Protein AF-0000000080789824 (afdb_homodimer)

InterPro domains:
  IPR004666 Ribosomal bS6 modification enzyme RimK/Lysine biosynthesis enzyme LysX [TIGR00768] (18-294)
  IPR011761 ATP-grasp fold [PS50975] (116-296)
  IPR013651 ATP-grasp fold, RimK-type [PF08443] (109-295)
  IPR013815 ATP-grasp fold, subdomain 1 [G3DSA:3.30.1490.20] (127-190)

pLDDT: mean 95.59, std 8.36, range [24.88, 98.88]

Foldseek 3Di:
DCPVPPQAEEEEEAQDPDQDPLNVLLQVLCVVVVHHYHYAHLLQWQWDQDPVAIWIDGPRHTDDHLEYEYAYNPDDDDPVSVVRSLVSQVSCVVVNRHYFPRSQLQVQQQQLVSLVVLCVVLVQFAFDKDKALALVVQLVVLVVLQKKWKAARGDDQCPRIDIDRHSVVSSVSQVVCNVVPGIIIITRDFPFPQWKKKWKDAALDTPFMWIQGHPPDPDRGVSVPTAIAGDDDDPVVSVSVSSSCVSSVGRIWIWIWTQHPVRDIHTNHIGSNDDCPNVCVHPVDSCSNVNSVSSVVVSVD/DPPVPPQAEEEEEAQDPDQDPLNVLLQVLCVVVVHHYHYAHLLQWQWDQDPVGIWIDGPRHTDDHLEYEYAYNPDDDDPVSVVRSLVSQVSCVVVNRHYFPRSQLQVQQQQLVSLVVLCVVLVQFAFDKDKALALVVQLVVLVVLQKKKKAARGDDQCPRIDIDRHSVVSSVSQVVCNVVPGIIIITRDFPFPQWKKKWKDAALDTPFMWIQGHPPDPDRGVSVPTAIAGDDDDPVRSVSVSSSCVSSVGRIWIWIWTQHPVRDIHTSHIGSNDDCPNVCVHPVDSCSNVNSVSSVVVSVD

Organism: Sulfurisphaera tokodaii (strain DSM 16993 / JCM 10545 / NBRC 100140 / 7) (NCBI:txid273063)

Solvent-accessible surface area (backbone atoms only — not comparable to full-atom values): 31436 Å² total; per-residue (Å²): 131,82,76,76,77,73,81,45,34,35,33,44,31,32,43,50,93,66,80,46,70,70,56,47,46,36,42,49,39,33,41,73,72,71,31,44,57,42,82,38,42,50,69,50,46,27,43,32,43,44,92,89,42,80,47,36,30,45,86,87,33,80,58,83,63,44,27,31,40,53,58,40,84,47,89,69,85,28,51,57,36,46,46,50,51,48,43,35,46,46,49,41,44,74,72,65,26,41,53,37,38,36,58,68,32,39,54,38,32,50,30,50,62,50,35,48,51,41,30,47,76,64,70,42,54,51,62,38,32,36,48,38,70,46,39,66,58,48,22,53,45,26,64,71,57,42,37,27,34,37,34,59,50,62,76,62,74,69,58,75,55,45,79,45,55,49,35,69,59,40,25,52,51,34,44,57,44,41,74,73,50,31,48,44,26,40,28,42,56,68,65,42,65,57,41,35,35,43,37,35,34,47,63,96,39,76,77,46,34,28,35,20,35,16,91,87,42,95,61,30,44,56,85,69,70,23,47,57,40,72,39,84,73,51,70,68,56,49,51,52,52,52,50,49,35,56,54,49,57,39,43,37,34,30,37,36,32,35,41,34,80,87,65,49,68,28,48,78,47,53,32,50,56,56,82,53,65,62,54,24,72,48,64,72,53,64,62,40,53,56,50,47,53,50,49,52,53,58,60,73,103,130,83,75,76,77,75,79,46,34,35,31,44,31,33,42,49,93,66,80,45,71,71,57,48,46,36,41,50,40,34,41,73,73,70,30,46,56,41,84,37,42,52,68,50,46,26,41,32,43,44,93,89,42,78,45,37,31,46,84,89,33,78,60,83,63,45,29,31,38,53,57,40,85,48,90,70,86,28,49,55,35,45,48,50,50,48,42,34,46,46,49,42,44,74,72,64,25,41,52,38,36,35,58,67,29,39,54,39,33,52,31,49,61,50,36,49,51,42,28,46,77,63,69,40,54,51,61,38,30,36,49,37,70,45,38,65,58,48,23,52,44,26,65,71,57,43,36,27,35,37,34,58,50,62,76,61,75,70,57,74,55,45,78,45,53,49,34,68,59,38,25,52,53,35,44,59,44,41,73,73,50,32,49,44,27,40,29,44,56,67,66,42,64,58,40,33,33,41,36,35,34,45,64,95,40,76,76,46,32,29,35,19,36,17,90,88,41,93,64,31,40,56,86,69,69,24,46,58,40,70,37,84,73,52,69,66,56,49,52,50,51,54,50,48,35,57,56,50,57,38,43,37,34,30,36,34,33,35,41,35,80,87,65,48,69,29,47,79,46,53,33,50,54,58,83,52,66,63,55,24,72,48,64,73,52,64,64,40,53,57,49,47,53,50,50,52,55,60,61,72,102

Nearest PDB structures (foldseek):
  3vpc-assembly1_D  TM=8.810E-01  e=3.739E-25  Sulfurisphaera tokodaii
  7qys-assembly1_D  TM=8.911E-01  e=3.615E-24  Pseudomonas syringae pv. tomato str. DC3000
  5i47-assembly1_A  TM=8.220E-01  e=7.680E-17  Sphaerobacter thermophilus DSM 20745
  5ig9-assembly2_C  TM=7.308E-01  e=3.517E-18  Microcystis aeruginosa MRC
  5ig9-assembly3_E  TM=7.189E-01  e=1.470E-18  Microcystis aeruginosa MRC

Secondary structure (DSSP, 8-state):
--------EEEEEE--SSPPHHHHHHHHHHHHTT-EEEEE-GGGEEEEEETTEEEEEETTEE---SEEEEEE-----SHHHHHHHHHHHHHHHHTT-EEES-HHHHHHHHSHHHHHHHHHHTT-----EEEES-HHHHHHHHHHHSSEEEE-SS--TTTT-EEE--HHHHHHHHHHHHTTT--EEEEEPP---SEEEEEEEETTEEEEEEEEE-SS-S---GGGT-EEEE----HHHHHHHHHHHHHHT-SEEEEEEEE-TTS-EEEEEEESS---HHHHHHH---HHHHHHHHHHHHHH-/--------EEEEEE--SSPPHHHHHHHHHHHHTT-EEEEE-GGGEEEEEETTEEEEEETTEE---SEEEEEE-----SHHHHHHHHHHHHHHHHTT-EEES-HHHHHHHHSHHHHHHHHHHTT-----EEEES-HHHHHHHHHHHSSEEEE-SS--TTTT-EEE--HHHHHHHHHHHHTTT--EEEEEPP---SEEEEEEEETTEEEEEEEEE-SS-S---GGGT-EEEE----HHHHHHHHHHHHHHT-SEEEEEEEE-TTS-EEEEEEESS---HHHHHHH---HHHHHHHHHHHHHH-

Radius of gyration: 25.41 Å; Cα contacts (8 Å, |Δi|>4): 1273; chains: 2; bounding box: 74×72×56 Å

Structure (mmCIF, N/CA/C/O backbone):
data_AF-0000000080789824-model_v1
#
loop_
_entity.id
_entity.type
_entity.pdbx_description
1 polymer 'Alpha-L-glutamate ligase'
#
loop_
_atom_site.group_PDB
_atom_site.id
_atom_site.type_symbol
_atom_site.label_atom_id
_atom_site.label_alt_id
_atom_site.label_comp_id
_atom_site.label_asym_id
_atom_site.label_entity_id
_atom_site.label_seq_id
_atom_site.pdbx_PDB_ins_code
_atom_site.Cartn_x
_atom_site.Cartn_y
_atom_site.Cartn_z
_atom_site.occupancy
_atom_site.B_iso_or_equiv
_atom_site.auth_seq_id
_atom_site.auth_comp_id
_atom_site.auth_asym_id
_atom_site.auth_atom_id
_atom_site.pdbx_PDB_model_num
ATOM 1 N N . MET A 1 1 ? 42.312 1.819 23.547 1 24.88 1 MET A N 1
ATOM 2 C CA . MET A 1 1 ? 41 1.271 23.219 1 24.88 1 MET A CA 1
ATOM 3 C C . MET A 1 1 ? 40.469 1.9 21.938 1 24.88 1 MET A C 1
ATOM 5 O O . MET A 1 1 ? 40.125 3.088 21.922 1 24.88 1 MET A O 1
ATOM 9 N N . PHE A 1 2 ? 40.969 1.658 20.781 1 30.97 2 PHE A N 1
ATOM 10 C CA . PHE A 1 2 ? 40.656 2.188 19.453 1 30.97 2 PHE A CA 1
ATOM 11 C C . PHE A 1 2 ? 39.156 2.08 19.188 1 30.97 2 PHE A C 1
ATOM 13 O O . PHE A 1 2 ? 38.594 0.978 19.078 1 30.97 2 PHE A O 1
ATOM 20 N N . THR A 1 3 ? 38.281 2.783 19.844 1 39.06 3 THR A N 1
ATOM 21 C CA . THR A 1 3 ? 36.875 2.779 19.453 1 39.06 3 THR A CA 1
ATOM 22 C C . THR A 1 3 ? 36.719 2.855 17.938 1 39.06 3 THR A C 1
ATOM 24 O O . THR A 1 3 ? 37.156 3.832 17.312 1 39.06 3 THR A O 1
ATOM 27 N N . TRP A 1 4 ? 37.031 2.006 17.094 1 41.81 4 TRP A N 1
ATOM 28 C CA . TRP A 1 4 ? 36.906 1.894 15.648 1 41.81 4 TRP A CA 1
ATOM 29 C C . TRP A 1 4 ? 35.594 2.564 15.172 1 41.81 4 TRP A C 1
ATOM 31 O O . TRP A 1 4 ? 34.5 2.135 15.523 1 41.81 4 TRP A O 1
ATOM 41 N N . TRP A 1 5 ? 35.438 3.865 15.156 1 49.56 5 TRP A N 1
ATOM 42 C CA . TRP A 1 5 ? 34.344 4.707 14.68 1 49.56 5 TRP A CA 1
ATOM 43 C C . TRP A 1 5 ? 33.781 4.168 13.375 1 49.56 5 TRP A C 1
ATOM 45 O O . TRP A 1 5 ? 34.469 4.082 12.367 1 49.56 5 TRP A O 1
ATOM 55 N N . ILE A 1 6 ? 32.969 3.184 13.266 1 63.28 6 ILE A N 1
ATOM 56 C CA . ILE A 1 6 ? 32.312 2.596 12.102 1 63.28 6 ILE A CA 1
ATOM 57 C C . ILE A 1 6 ? 31.641 3.689 11.289 1 63.28 6 ILE A C 1
ATOM 59 O O . ILE A 1 6 ? 30.875 4.496 11.828 1 63.28 6 ILE A O 1
ATOM 63 N N . ASP A 1 7 ? 32.156 4.082 10.164 1 81.75 7 ASP A N 1
ATOM 64 C CA . ASP A 1 7 ? 31.609 5.004 9.172 1 81.75 7 ASP A CA 1
ATOM 65 C C . ASP A 1 7 ? 30.188 4.609 8.789 1 81.75 7 ASP A C 1
ATOM 67 O O . ASP A 1 7 ? 29.984 3.617 8.086 1 81.75 7 ASP A O 1
ATOM 71 N N . ILE A 1 8 ? 29.234 5.297 9.492 1 93.75 8 ILE A N 1
ATOM 72 C CA . ILE A 1 8 ? 27.828 5.035 9.211 1 93.75 8 ILE A CA 1
ATOM 73 C C . ILE A 1 8 ? 27.406 5.785 7.953 1 93.75 8 ILE A C 1
ATOM 75 O O . ILE A 1 8 ? 27.609 6.996 7.844 1 93.75 8 ILE A O 1
ATOM 79 N N . ARG A 1 9 ? 27.031 5.082 6.949 1 98 9 ARG A N 1
ATOM 80 C CA . ARG A 1 9 ? 26.516 5.66 5.715 1 98 9 ARG A CA 1
ATOM 81 C C . ARG A 1 9 ? 25.016 5.93 5.816 1 98 9 ARG A C 1
ATOM 83 O O . ARG A 1 9 ? 24.219 4.996 5.918 1 98 9 ARG A O 1
ATOM 90 N N . ILE A 1 10 ? 24.625 7.195 5.801 1 98.81 10 ILE A N 1
ATOM 91 C CA . ILE A 1 10 ? 23.234 7.602 5.996 1 98.81 10 ILE A CA 1
ATOM 92 C C . ILE A 1 10 ? 22.734 8.336 4.754 1 98.81 10 ILE A C 1
ATOM 94 O O . ILE A 1 10 ? 23.344 9.312 4.312 1 98.81 10 ILE A O 1
ATOM 98 N N . ALA A 1 11 ? 21.609 7.859 4.254 1 98.88 11 ALA A N 1
ATOM 99 C CA . ALA A 1 11 ? 21.078 8.461 3.031 1 98.88 11 ALA A CA 1
ATOM 100 C C . ALA A 1 11 ? 19.922 9.398 3.342 1 98.88 11 ALA A C 1
ATOM 102 O O . ALA A 1 11 ? 19.203 9.203 4.328 1 98.88 11 ALA A O 1
ATOM 103 N N . VAL A 1 12 ? 19.812 10.414 2.59 1 98.88 12 VAL A N 1
ATOM 104 C CA . VAL A 1 12 ? 18.562 11.156 2.406 1 98.88 12 VAL A CA 1
ATOM 105 C C . VAL A 1 12 ? 17.906 10.758 1.086 1 98.88 12 VAL A C 1
ATOM 107 O O . VAL A 1 12 ? 18.438 11.062 0.011 1 98.88 12 VAL A O 1
ATOM 110 N N . ILE A 1 13 ? 16.812 10.047 1.152 1 98.81 13 ILE A N 1
ATOM 111 C CA . ILE A 1 13 ? 16.125 9.57 -0.039 1 98.81 13 ILE A CA 1
ATOM 112 C C . ILE A 1 13 ? 15.086 10.609 -0.472 1 98.81 13 ILE A C 1
ATOM 114 O O . ILE A 1 13 ? 14.117 10.867 0.245 1 98.81 13 ILE A O 1
ATOM 118 N N . HIS A 1 14 ? 15.25 11.195 -1.567 1 98.31 14 HIS A N 1
ATOM 119 C CA . HIS A 1 14 ? 14.445 12.297 -2.084 1 98.31 14 HIS A CA 1
ATOM 120 C C . HIS A 1 14 ? 14.469 12.328 -3.609 1 98.31 14 HIS A C 1
ATOM 122 O O . HIS A 1 14 ? 15.508 12.609 -4.211 1 98.31 14 HIS A O 1
ATOM 128 N N . GLU A 1 15 ? 13.211 12.094 -4.141 1 97.5 15 GLU A N 1
ATOM 129 C CA . GLU A 1 15 ? 13.141 12.07 -5.602 1 97.5 15 GLU A CA 1
ATOM 130 C C . GLU A 1 15 ? 13.195 13.484 -6.176 1 97.5 15 GLU A C 1
ATOM 132 O O . GLU A 1 15 ? 12.148 14.094 -6.43 1 97.5 15 GLU A O 1
ATOM 137 N N . SER A 1 16 ? 14.227 14.172 -6.211 1 96.75 16 SER A N 1
ATOM 138 C CA . SER A 1 16 ? 14.484 15.477 -6.816 1 96.75 16 SER A CA 1
ATOM 139 C C . SER A 1 16 ? 15.906 15.562 -7.359 1 96.75 16 SER A C 1
ATOM 141 O O . SER A 1 16 ? 16.859 15.164 -6.688 1 96.75 16 SER A O 1
ATOM 143 N N . GLN A 1 17 ? 15.93 16.016 -8.57 1 95.44 17 GLN A N 1
ATOM 144 C CA . GLN A 1 17 ? 17.266 16.188 -9.133 1 95.44 17 GLN A CA 1
ATOM 145 C C . GLN A 1 17 ? 18.047 17.281 -8.398 1 95.44 17 GLN A C 1
ATOM 147 O O . GLN A 1 17 ? 19.234 17.125 -8.133 1 95.44 17 GLN A O 1
ATOM 152 N N . LYS A 1 18 ? 17.312 18.328 -8.156 1 96.56 18 LYS A N 1
ATOM 153 C CA . LYS A 1 18 ? 17.891 19.391 -7.348 1 96.56 18 LYS A CA 1
ATOM 154 C C . LYS A 1 18 ? 17.641 19.156 -5.863 1 96.56 18 LYS A C 1
ATOM 156 O O . LYS A 1 18 ? 16.5 18.984 -5.441 1 96.56 18 LYS A O 1
ATOM 161 N N . ILE A 1 19 ? 18.688 19.172 -5.113 1 97.25 19 ILE A N 1
ATOM 162 C CA . ILE A 1 19 ? 18.562 18.953 -3.678 1 97.25 19 ILE A CA 1
ATOM 163 C C . ILE A 1 19 ? 17.797 20.109 -3.039 1 97.25 19 ILE A C 1
ATOM 165 O O . ILE A 1 19 ? 18.188 21.266 -3.18 1 97.25 19 ILE A O 1
ATOM 169 N N . THR A 1 20 ? 16.75 19.844 -2.373 1 95.75 20 THR A N 1
ATOM 170 C CA . THR A 1 20 ? 15.922 20.859 -1.733 1 95.75 20 THR A CA 1
ATOM 171 C C . THR A 1 20 ? 16.594 21.391 -0.466 1 95.75 20 THR A C 1
ATOM 173 O O . THR A 1 20 ? 17.562 20.797 0.027 1 95.75 20 THR A O 1
ATOM 176 N N . GLU A 1 21 ? 16.094 22.438 0.046 1 95.62 21 GLU A N 1
ATOM 177 C CA . GLU A 1 21 ? 16.656 23.062 1.24 1 95.62 21 GLU A CA 1
ATOM 178 C C . GLU A 1 21 ? 16.578 22.125 2.441 1 95.62 21 GLU A C 1
ATOM 180 O O . GLU A 1 21 ? 17.547 21.969 3.186 1 95.62 21 GLU A O 1
ATOM 185 N N . SER A 1 22 ? 15.445 21.5 2.686 1 96.06 22 SER A N 1
ATOM 186 C CA . SER A 1 22 ? 15.297 20.578 3.807 1 96.06 22 SER A CA 1
ATOM 187 C C . SER A 1 22 ? 16.25 19.391 3.682 1 96.06 22 SER A C 1
ATOM 189 O O . SER A 1 22 ? 16.844 18.953 4.672 1 96.06 22 SER A O 1
ATOM 191 N N . ALA A 1 23 ? 16.406 18.859 2.492 1 98.06 23 ALA A N 1
ATOM 192 C CA . ALA A 1 23 ? 17.328 17.766 2.264 1 98.06 23 ALA A CA 1
ATOM 193 C C . ALA A 1 23 ? 18.766 18.188 2.518 1 98.06 23 ALA A C 1
ATOM 195 O O . ALA A 1 23 ? 19.562 17.422 3.074 1 98.06 23 ALA A O 1
ATOM 196 N N . LYS A 1 24 ? 19.062 19.391 2.059 1 98.31 24 LYS A N 1
ATOM 197 C CA . LYS A 1 24 ? 20.406 19.938 2.305 1 98.31 24 LYS A CA 1
ATOM 198 C C . LYS A 1 24 ? 20.703 20 3.799 1 98.31 24 LYS A C 1
ATOM 200 O O . LYS A 1 24 ? 21.797 19.672 4.238 1 98.31 24 LYS A O 1
ATOM 205 N N . GLN A 1 25 ? 19.75 20.484 4.531 1 98.56 25 GLN A N 1
ATOM 206 C CA . GLN A 1 25 ? 19.922 20.578 5.977 1 98.56 25 GLN A CA 1
ATOM 207 C C . GLN A 1 25 ? 20.141 19.203 6.605 1 98.56 25 GLN A C 1
ATOM 209 O O . GLN A 1 25 ? 20.984 19.062 7.492 1 98.56 25 GLN A O 1
ATOM 214 N N . LEU A 1 26 ? 19.406 18.203 6.18 1 98.88 26 LEU A N 1
ATOM 215 C CA . LEU A 1 26 ? 19.578 16.859 6.688 1 98.88 26 LEU A CA 1
ATOM 216 C C . LEU A 1 26 ? 20.969 16.328 6.367 1 98.88 26 LEU A C 1
ATOM 218 O O . LEU A 1 26 ? 21.641 15.758 7.234 1 98.88 26 LEU A O 1
ATOM 222 N N . LEU A 1 27 ? 21.359 16.516 5.105 1 98.88 27 LEU A N 1
ATOM 223 C CA . LEU A 1 27 ? 22.688 16.062 4.688 1 98.88 27 LEU A CA 1
ATOM 224 C C . LEU A 1 27 ? 23.781 16.734 5.512 1 98.88 27 LEU A C 1
ATOM 226 O O . LEU A 1 27 ? 24.75 16.094 5.922 1 98.88 27 LEU A O 1
ATOM 230 N N . LEU A 1 28 ? 23.609 18.047 5.727 1 98.69 28 LEU A N 1
ATOM 231 C CA . LEU A 1 28 ? 24.578 18.797 6.516 1 98.69 28 LEU A CA 1
ATOM 232 C C . LEU A 1 28 ? 24.656 18.25 7.945 1 98.69 28 LEU A C 1
ATOM 234 O O . LEU A 1 28 ? 25.734 18.125 8.508 1 98.69 28 LEU A O 1
ATOM 238 N N . GLU A 1 29 ? 23.484 17.984 8.547 1 98.62 29 GLU A N 1
ATOM 239 C CA . GLU A 1 29 ? 23.469 17.469 9.914 1 98.62 29 GLU A CA 1
ATOM 240 C C . GLU A 1 29 ? 24.109 16.094 10 1 98.62 29 GLU A C 1
ATOM 242 O O . GLU A 1 29 ? 24.75 15.766 10.992 1 98.62 29 GLU A O 1
ATOM 247 N N . ILE A 1 30 ? 23.906 15.219 8.984 1 98.62 30 ILE A N 1
ATOM 248 C CA . ILE A 1 30 ? 24.594 13.938 8.945 1 98.62 30 ILE A CA 1
ATOM 249 C C . ILE A 1 30 ? 26.094 14.148 8.969 1 98.62 30 ILE A C 1
ATOM 251 O O . ILE A 1 30 ? 26.812 13.531 9.766 1 98.62 30 ILE A O 1
ATOM 255 N N . LYS A 1 31 ? 26.547 15.047 8.109 1 98.19 31 LYS A N 1
ATOM 256 C CA . LYS A 1 31 ? 27.969 15.367 8.031 1 98.19 31 LYS A CA 1
ATOM 257 C C . LYS A 1 31 ? 28.484 15.875 9.367 1 98.19 31 LYS A C 1
ATOM 259 O O . LYS A 1 31 ? 29.562 15.484 9.812 1 98.19 31 LYS A O 1
ATOM 264 N N . ASN A 1 32 ? 27.75 16.703 10 1 97.69 32 ASN A N 1
ATOM 265 C CA . ASN A 1 32 ? 28.141 17.328 11.266 1 97.69 32 ASN A CA 1
ATOM 266 C C . ASN A 1 32 ? 28.328 16.281 12.367 1 97.69 32 ASN A C 1
ATOM 268 O O . ASN A 1 32 ? 29.016 16.531 13.352 1 97.69 32 ASN A O 1
ATOM 272 N N . THR A 1 33 ? 27.703 15.172 12.297 1 96.5 33 THR A N 1
ATOM 273 C CA . THR A 1 33 ? 27.828 14.117 13.297 1 96.5 33 THR A CA 1
ATOM 274 C C . THR A 1 33 ? 29.047 13.25 13.016 1 96.5 33 THR A C 1
ATOM 276 O O . THR A 1 33 ? 29.359 12.336 13.789 1 96.5 33 THR A O 1
ATOM 279 N N . GLY A 1 34 ? 29.688 13.43 11.906 1 96.19 34 GLY A N 1
ATOM 280 C CA . GLY A 1 34 ? 30.859 12.648 11.531 1 96.19 34 GLY A CA 1
ATOM 281 C C . GLY A 1 34 ? 30.531 11.453 10.664 1 96.19 34 GLY A C 1
ATOM 282 O O . GLY A 1 34 ? 31.406 10.633 10.375 1 96.19 34 GLY A O 1
ATOM 283 N N . ASN A 1 35 ? 29.297 11.367 10.273 1 97.44 35 ASN A N 1
ATOM 284 C CA . ASN A 1 35 ? 28.875 10.25 9.43 1 97.44 35 ASN A CA 1
ATOM 285 C C . ASN A 1 35 ? 28.859 10.641 7.953 1 97.44 35 ASN A C 1
ATOM 287 O O . ASN A 1 35 ? 29.031 11.812 7.613 1 97.44 35 ASN A O 1
ATOM 291 N N . THR A 1 36 ? 28.75 9.688 7.062 1 98.06 36 THR A N 1
ATOM 292 C CA . THR A 1 36 ? 28.812 9.906 5.621 1 98.06 36 THR A CA 1
ATOM 293 C C . THR A 1 36 ? 27.422 10.148 5.043 1 98.06 36 THR A C 1
ATOM 295 O O . THR A 1 36 ? 26.578 9.242 5.031 1 98.06 36 THR A O 1
ATOM 298 N N . PRO A 1 37 ? 27.188 11.367 4.57 1 98.56 37 PRO A N 1
ATOM 299 C CA . PRO A 1 37 ? 25.891 11.648 3.936 1 98.56 37 PRO A CA 1
ATOM 300 C C . PRO A 1 37 ? 25.844 11.188 2.482 1 98.56 37 PRO A C 1
ATOM 302 O O . PRO A 1 37 ? 26.812 11.32 1.748 1 98.56 37 PRO A O 1
ATOM 305 N N . ILE A 1 38 ? 24.719 10.609 2.094 1 98.31 38 ILE A N 1
ATOM 306 C CA . ILE A 1 38 ? 24.484 10.195 0.714 1 98.31 38 ILE A CA 1
ATOM 307 C C . ILE A 1 38 ? 23.125 10.695 0.25 1 98.31 38 ILE A C 1
ATOM 309 O O . ILE A 1 38 ? 22.125 10.523 0.95 1 98.31 38 ILE A O 1
ATOM 313 N N . TYR A 1 39 ? 23 11.398 -0.864 1 98.56 39 TYR A N 1
ATOM 314 C CA . TYR A 1 39 ? 21.734 11.781 -1.487 1 98.56 39 TYR A CA 1
ATOM 315 C C . TYR A 1 39 ? 21.297 10.742 -2.506 1 98.56 39 TYR A C 1
ATOM 317 O O . TYR A 1 39 ? 22.031 10.43 -3.449 1 98.56 39 TYR A O 1
ATOM 325 N N . ILE A 1 40 ? 20.125 10.18 -2.348 1 98.38 40 ILE A N 1
ATOM 326 C CA . ILE A 1 40 ? 19.688 9.086 -3.203 1 98.38 40 ILE A CA 1
ATOM 327 C C . ILE A 1 40 ? 18.328 9.445 -3.82 1 98.38 40 ILE A C 1
ATOM 329 O O . ILE A 1 40 ? 17.391 9.797 -3.109 1 98.38 40 ILE A O 1
ATOM 333 N N . ARG A 1 41 ? 18.25 9.406 -5.082 1 98.12 41 ARG A N 1
ATOM 334 C CA . ARG A 1 41 ? 16.969 9.438 -5.781 1 98.12 41 ARG A CA 1
ATOM 335 C C . ARG A 1 41 ? 16.359 8.047 -5.875 1 98.12 41 ARG A C 1
ATOM 337 O O . ARG A 1 41 ? 16.984 7.125 -6.422 1 98.12 41 ARG A O 1
ATOM 344 N N . ILE A 1 42 ? 15.219 7.922 -5.398 1 98 42 ILE A N 1
ATOM 345 C CA . ILE A 1 42 ? 14.602 6.609 -5.219 1 98 42 ILE A CA 1
ATOM 346 C C . ILE A 1 42 ? 14.398 5.945 -6.578 1 98 42 ILE A C 1
ATOM 348 O O . ILE A 1 42 ? 14.484 4.719 -6.695 1 98 42 ILE A O 1
ATOM 352 N N . SER A 1 43 ? 14.188 6.688 -7.672 1 96.75 43 SER A N 1
ATOM 353 C CA . SER A 1 43 ? 13.969 6.141 -9.008 1 96.75 43 SER A CA 1
ATOM 354 C C . SER A 1 43 ? 15.203 5.398 -9.508 1 96.75 43 SER A C 1
ATOM 356 O O . SER A 1 43 ? 15.102 4.52 -10.359 1 96.75 43 SER A O 1
ATOM 358 N N . LYS A 1 44 ? 16.359 5.703 -8.922 1 97 44 LYS A N 1
ATOM 359 C CA . LYS A 1 44 ? 17.609 5.137 -9.406 1 97 44 LYS A CA 1
ATOM 360 C C . LYS A 1 44 ? 18.109 4.023 -8.484 1 97 44 LYS A C 1
ATOM 362 O O . LYS A 1 44 ? 19.109 3.375 -8.773 1 97 44 LYS A O 1
ATOM 367 N N . LEU A 1 45 ? 17.5 3.854 -7.402 1 98.12 45 LEU A N 1
ATOM 368 C CA . LEU A 1 45 ? 17.828 2.777 -6.477 1 98.12 45 LEU A CA 1
ATOM 369 C C . LEU A 1 45 ? 17.062 1.504 -6.828 1 98.12 45 LEU A C 1
ATOM 371 O O . LEU A 1 45 ? 15.836 1.529 -6.977 1 98.12 45 LEU A O 1
ATOM 375 N N . ASN A 1 46 ? 17.766 0.423 -6.965 1 97.94 46 ASN A N 1
ATOM 376 C CA . ASN A 1 46 ? 17.141 -0.814 -7.434 1 97.94 46 ASN A CA 1
ATOM 377 C C . ASN A 1 46 ? 17.438 -1.977 -6.484 1 97.94 46 ASN A C 1
ATOM 379 O O . ASN A 1 46 ? 18.594 -2.246 -6.164 1 97.94 46 ASN A O 1
ATOM 383 N N . PRO A 1 47 ? 16.422 -2.609 -6.016 1 98.38 47 PRO A N 1
ATOM 384 C CA . PRO A 1 47 ? 16.609 -3.838 -5.242 1 98.38 47 PRO A CA 1
ATOM 385 C C . PRO A 1 47 ? 16.75 -5.074 -6.125 1 98.38 47 PRO A C 1
ATOM 387 O O . PRO A 1 47 ? 16.094 -5.18 -7.16 1 98.38 47 PRO A O 1
ATOM 390 N N . ILE A 1 48 ? 17.578 -5.957 -5.781 1 98.06 48 ILE A N 1
ATOM 391 C CA . ILE A 1 48 ? 17.766 -7.203 -6.516 1 98.06 48 ILE A CA 1
ATOM 392 C C . ILE A 1 48 ? 17.672 -8.383 -5.555 1 98.06 48 ILE A C 1
ATOM 394 O O . ILE A 1 48 ? 18.438 -8.484 -4.594 1 98.06 48 ILE A O 1
ATOM 398 N N . ILE A 1 49 ? 16.672 -9.195 -5.773 1 98.31 49 ILE A N 1
ATOM 399 C CA . ILE A 1 49 ? 16.578 -10.469 -5.07 1 98.31 49 ILE A CA 1
ATOM 400 C C . ILE A 1 49 ? 17.516 -11.492 -5.715 1 98.31 49 ILE A C 1
ATOM 402 O O . ILE A 1 49 ? 17.422 -11.758 -6.918 1 98.31 49 ILE A O 1
ATOM 406 N N . THR A 1 50 ? 18.406 -12 -4.973 1 96.69 50 THR A N 1
ATOM 407 C CA . THR A 1 50 ? 19.359 -13 -5.469 1 96.69 50 THR A CA 1
ATOM 408 C C . THR A 1 50 ? 19.297 -14.266 -4.621 1 96.69 50 THR A C 1
ATOM 410 O O . THR A 1 50 ? 18.625 -14.289 -3.58 1 96.69 50 THR A O 1
ATOM 413 N N . LYS A 1 51 ? 19.938 -15.32 -5.094 1 92.06 51 LYS A N 1
ATOM 414 C CA . LYS A 1 51 ? 20.016 -16.562 -4.34 1 92.06 51 LYS A CA 1
ATOM 415 C C . LYS A 1 51 ? 20.625 -16.344 -2.959 1 92.06 51 LYS A C 1
ATOM 417 O O . LYS A 1 51 ? 20.266 -17.016 -1.997 1 92.06 51 LYS A O 1
ATOM 422 N N . ASP A 1 52 ? 21.453 -15.383 -2.816 1 92.12 52 ASP A N 1
ATOM 423 C CA . ASP A 1 52 ? 22.203 -15.156 -1.588 1 92.12 52 ASP A CA 1
ATOM 424 C C . ASP A 1 52 ? 21.531 -14.109 -0.709 1 92.12 52 ASP A C 1
ATOM 426 O O . ASP A 1 52 ? 21.938 -13.898 0.437 1 92.12 52 ASP A O 1
ATOM 430 N N . GLY A 1 53 ? 20.578 -13.445 -1.223 1 94.94 53 GLY A N 1
ATOM 431 C CA . GLY A 1 53 ? 19.906 -12.422 -0.441 1 94.94 53 GLY A CA 1
ATOM 432 C C . GLY A 1 53 ? 19.516 -11.203 -1.261 1 94.94 53 GLY A C 1
ATOM 433 O O . GLY A 1 53 ? 19.125 -11.336 -2.422 1 94.94 53 GLY A O 1
ATOM 434 N N . LEU A 1 54 ? 19.578 -10.047 -0.61 1 97.19 54 LEU A N 1
ATOM 435 C CA . LEU A 1 54 ? 19.188 -8.797 -1.26 1 97.19 54 LEU A CA 1
ATOM 436 C C . LEU A 1 54 ? 20.422 -7.949 -1.591 1 97.19 54 LEU A C 1
ATOM 438 O O . LEU A 1 54 ? 21.344 -7.855 -0.786 1 97.19 54 LEU A O 1
ATOM 442 N N . GLU A 1 55 ? 20.438 -7.434 -2.709 1 97.25 55 GLU A N 1
ATOM 443 C CA . GLU A 1 55 ? 21.422 -6.449 -3.137 1 97.25 55 GLU A CA 1
ATOM 444 C C . GLU A 1 55 ? 20.75 -5.18 -3.648 1 97.25 55 GLU A C 1
ATOM 446 O O . GLU A 1 55 ? 19.562 -5.184 -3.969 1 97.25 55 GLU A O 1
ATOM 451 N N . PHE A 1 56 ? 21.5 -4.121 -3.684 1 98.06 56 PHE A N 1
ATOM 452 C CA . PHE A 1 56 ? 21 -2.848 -4.18 1 98.06 56 PHE A CA 1
ATOM 453 C C . PHE A 1 56 ? 21.984 -2.203 -5.141 1 98.06 56 PHE A C 1
ATOM 455 O O . PHE A 1 56 ? 23.188 -2.238 -4.91 1 98.06 56 PHE A O 1
ATOM 462 N N . SER A 1 57 ? 21.453 -1.714 -6.137 1 96.75 57 SER A N 1
ATOM 463 C CA . SER A 1 57 ? 22.281 -0.956 -7.062 1 96.75 57 SER A CA 1
ATOM 464 C C . SER A 1 57 ? 21.797 0.484 -7.191 1 96.75 57 SER A C 1
ATOM 466 O O . SER A 1 57 ? 20.609 0.756 -7.051 1 96.75 57 SER A O 1
ATOM 468 N N . TYR A 1 58 ? 22.625 1.416 -7.426 1 96.06 58 TYR A N 1
ATOM 469 C CA . TYR A 1 58 ? 22.391 2.83 -7.699 1 96.06 58 TYR A CA 1
ATOM 470 C C . TYR A 1 58 ? 23.312 3.332 -8.805 1 96.06 58 TYR A C 1
ATOM 472 O O . TYR A 1 58 ? 24.531 3.387 -8.625 1 96.06 58 TYR A O 1
ATOM 480 N N . GLY A 1 59 ? 22.766 3.697 -9.875 1 86.81 59 GLY A N 1
ATOM 481 C CA . GLY A 1 59 ? 23.578 4.133 -11 1 86.81 59 GLY A CA 1
ATOM 482 C C . GLY A 1 59 ? 24.484 3.041 -11.531 1 86.81 59 GLY A C 1
ATOM 483 O O . GLY A 1 59 ? 25.656 3.299 -11.852 1 86.81 59 GLY A O 1
ATOM 484 N N . GLY A 1 60 ? 24.047 1.845 -11.438 1 85.44 60 GLY A N 1
ATOM 485 C CA . GLY A 1 60 ? 24.781 0.723 -12 1 85.44 60 GLY A CA 1
ATOM 486 C C . GLY A 1 60 ? 25.797 0.139 -11.047 1 85.44 60 GLY A C 1
ATOM 487 O O . GLY A 1 60 ? 26.453 -0.857 -11.359 1 85.44 60 GLY A O 1
ATOM 488 N N . LYS A 1 61 ? 25.906 0.684 -9.883 1 93.75 61 LYS A N 1
ATOM 489 C CA . LYS A 1 61 ? 26.875 0.209 -8.898 1 93.75 61 LYS A CA 1
ATOM 490 C C . LYS A 1 61 ? 26.172 -0.266 -7.625 1 93.75 61 LYS A C 1
ATOM 492 O O . LYS A 1 61 ? 25.141 0.282 -7.238 1 93.75 61 LYS A O 1
ATOM 497 N N . ARG A 1 62 ? 26.859 -1.255 -7.035 1 95 62 ARG A N 1
ATOM 498 C CA . ARG A 1 62 ? 26.328 -1.737 -5.762 1 95 62 ARG A CA 1
ATOM 499 C C . ARG A 1 62 ? 26.438 -0.662 -4.688 1 95 62 ARG A C 1
ATOM 501 O O . ARG A 1 62 ? 27.406 0.089 -4.641 1 95 62 ARG A O 1
ATOM 508 N N . ILE A 1 63 ? 25.469 -0.605 -3.793 1 96.88 63 ILE A N 1
ATOM 509 C CA . ILE A 1 63 ? 25.484 0.376 -2.715 1 96.88 63 ILE A CA 1
ATOM 510 C C . ILE A 1 63 ? 25.031 -0.282 -1.412 1 96.88 63 ILE A C 1
ATOM 512 O O . ILE A 1 63 ? 24.156 -1.147 -1.419 1 96.88 63 ILE A O 1
ATOM 516 N N . ASP A 1 64 ? 25.641 0.142 -0.347 1 96.12 64 ASP A N 1
ATOM 517 C CA . ASP A 1 64 ? 25.266 -0.264 1.003 1 96.12 64 ASP A CA 1
ATOM 518 C C . ASP A 1 64 ? 24.938 0.95 1.869 1 96.12 64 ASP A C 1
ATOM 520 O O . ASP A 1 64 ? 25.594 1.987 1.77 1 96.12 64 ASP A O 1
ATOM 524 N N . LEU A 1 65 ? 23.953 0.84 2.635 1 97.94 65 LEU A N 1
ATOM 525 C CA . LEU A 1 65 ? 23.5 1.888 3.545 1 97.94 65 LEU A CA 1
ATOM 526 C C . LEU A 1 65 ? 23.281 1.331 4.945 1 97.94 65 LEU A C 1
ATOM 528 O O . LEU A 1 65 ? 22.906 0.166 5.102 1 97.94 65 LEU A O 1
ATOM 532 N N . ASP A 1 66 ? 23.5 2.168 5.934 1 98.38 66 ASP A N 1
ATOM 533 C CA . ASP A 1 66 ? 23.188 1.799 7.312 1 98.38 66 ASP A CA 1
ATOM 534 C C . ASP A 1 66 ? 21.844 2.365 7.742 1 98.38 66 ASP A C 1
ATOM 536 O O . ASP A 1 66 ? 21.141 1.767 8.57 1 98.38 66 ASP A O 1
ATOM 540 N N . GLY A 1 67 ? 21.484 3.473 7.262 1 98.75 67 GLY A N 1
ATOM 541 C CA . GLY A 1 67 ? 20.219 4.129 7.555 1 98.75 67 GLY A CA 1
ATOM 542 C C . GLY A 1 67 ? 19.828 5.168 6.52 1 98.75 67 GLY A C 1
ATOM 543 O O . GLY A 1 67 ? 20.625 5.504 5.641 1 98.75 67 GLY A O 1
ATOM 544 N N . ALA A 1 68 ? 18.594 5.609 6.613 1 98.88 68 ALA A N 1
ATOM 545 C CA . ALA A 1 68 ? 18.141 6.641 5.68 1 98.88 68 ALA A CA 1
ATOM 546 C C . ALA A 1 68 ? 16.922 7.375 6.219 1 98.88 68 ALA A C 1
ATOM 548 O O . ALA A 1 68 ? 16.125 6.801 6.961 1 98.88 68 ALA A O 1
ATOM 549 N N . VAL A 1 69 ? 16.812 8.617 5.871 1 98.88 69 VAL A N 1
ATOM 550 C CA . VAL A 1 69 ? 15.578 9.391 6.008 1 98.88 69 VAL A CA 1
ATOM 551 C C . VAL A 1 69 ? 14.82 9.391 4.68 1 98.88 69 VAL A C 1
ATOM 553 O O . VAL A 1 69 ? 15.367 9.773 3.645 1 98.88 69 VAL A O 1
ATOM 556 N N . ILE A 1 70 ? 13.594 8.945 4.703 1 98.75 70 ILE A N 1
ATOM 557 C CA . ILE A 1 70 ? 12.758 9 3.512 1 98.75 70 ILE A CA 1
ATOM 558 C C . ILE A 1 70 ? 12.062 10.359 3.424 1 98.75 70 ILE A C 1
ATOM 560 O O . ILE A 1 70 ? 11.219 10.688 4.262 1 98.75 70 ILE A O 1
ATOM 564 N N . ARG A 1 71 ? 12.336 11.086 2.391 1 97.69 71 ARG A N 1
ATOM 565 C CA . ARG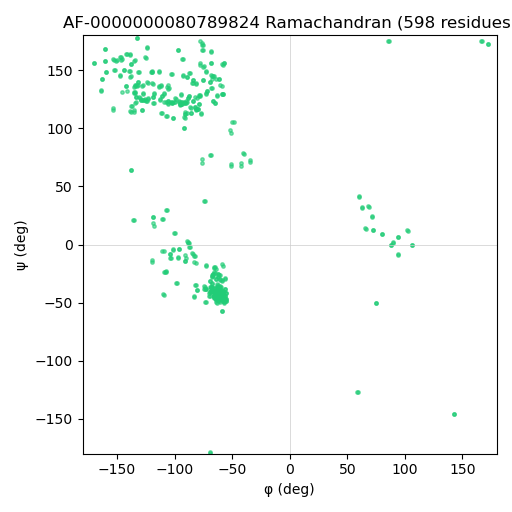 A 1 71 ? 11.852 12.461 2.348 1 97.69 71 ARG A CA 1
ATOM 566 C C . ARG A 1 71 ? 10.75 12.625 1.299 1 97.69 71 ARG A C 1
ATOM 568 O O . ARG A 1 71 ? 9.766 13.328 1.524 1 97.69 71 ARG A O 1
ATOM 575 N N . ASN A 1 72 ? 10.984 12.031 0.19 1 96.12 72 ASN A N 1
ATOM 576 C CA . ASN A 1 72 ? 10.078 12.273 -0.925 1 96.12 72 ASN A CA 1
ATOM 577 C C . ASN A 1 72 ? 10.242 11.219 -2.018 1 96.12 72 ASN A C 1
ATOM 579 O O . ASN A 1 72 ? 11.367 10.914 -2.428 1 96.12 72 ASN A O 1
ATOM 583 N N . LEU A 1 73 ? 9.109 10.656 -2.494 1 96.31 73 LEU A N 1
ATOM 584 C CA . LEU A 1 73 ? 9.148 9.594 -3.486 1 96.31 73 LEU A CA 1
ATOM 585 C C . LEU A 1 73 ? 8.969 10.148 -4.895 1 96.31 73 LEU A C 1
ATOM 587 O O . LEU A 1 73 ? 9.023 9.398 -5.875 1 96.31 73 LEU A O 1
ATOM 591 N N . GLY A 1 74 ? 8.727 11.453 -4.953 1 94 74 GLY A N 1
ATOM 592 C CA . GLY A 1 74 ? 8.523 12.086 -6.242 1 94 74 GLY A CA 1
ATOM 593 C C . GLY A 1 74 ? 7.082 12.008 -6.723 1 94 74 GLY A C 1
ATOM 594 O O . GLY A 1 74 ? 6.23 11.422 -6.055 1 94 74 GLY A O 1
ATOM 595 N N . PHE A 1 75 ? 6.836 12.656 -7.844 1 91.94 75 PHE A N 1
ATOM 596 C CA . PHE A 1 75 ? 5.531 12.547 -8.484 1 91.94 75 PHE A CA 1
ATOM 597 C C . PHE A 1 75 ? 5.273 11.125 -8.953 1 91.94 75 PHE A C 1
ATOM 599 O O . PHE A 1 75 ? 6.051 10.57 -9.734 1 91.94 75 PHE A O 1
ATOM 606 N N . ILE A 1 76 ? 4.262 10.594 -8.484 1 94.12 76 ILE A N 1
ATOM 607 C CA . ILE A 1 76 ? 3.914 9.219 -8.828 1 94.12 76 ILE A CA 1
ATOM 608 C C . ILE A 1 76 ? 2.918 9.211 -9.984 1 94.12 76 ILE A C 1
ATOM 610 O O . ILE A 1 76 ? 1.795 9.703 -9.852 1 94.12 76 ILE A O 1
ATOM 614 N N . SER A 1 77 ? 3.311 8.602 -11.039 1 93.31 77 SER A N 1
ATOM 615 C CA . SER A 1 77 ? 2.512 8.703 -12.258 1 93.31 77 SER A CA 1
ATOM 616 C C . SER A 1 77 ? 1.703 7.43 -12.492 1 93.31 77 SER A C 1
ATOM 618 O O . SER A 1 77 ? 0.832 7.398 -13.367 1 93.31 77 SER A O 1
ATOM 620 N N . SER A 1 78 ? 1.994 6.395 -11.773 1 94.81 78 SER A N 1
ATOM 621 C CA . SER A 1 78 ? 1.26 5.141 -11.914 1 94.81 78 SER A CA 1
ATOM 622 C C . SER A 1 78 ? 1.292 4.336 -10.617 1 94.81 78 SER A C 1
ATOM 624 O O . SER A 1 78 ? 2.16 4.547 -9.773 1 94.81 78 SER A O 1
ATOM 626 N N . THR A 1 79 ? 0.357 3.445 -10.508 1 95.31 79 THR A N 1
ATOM 627 C CA . THR A 1 79 ? 0.313 2.527 -9.375 1 95.31 79 THR A CA 1
ATOM 628 C C . THR A 1 79 ? 1.597 1.707 -9.297 1 95.31 79 THR A C 1
ATOM 630 O O . THR A 1 79 ? 2.154 1.521 -8.211 1 95.31 79 THR A O 1
ATOM 633 N N . GLU A 1 80 ? 2.107 1.266 -10.406 1 96.94 80 GLU A N 1
ATOM 634 C CA . GLU A 1 80 ? 3.291 0.413 -10.484 1 96.94 80 GLU A CA 1
ATOM 635 C C . GLU A 1 80 ? 4.547 1.177 -10.078 1 96.94 80 GLU A C 1
ATOM 637 O O . GLU A 1 80 ? 5.461 0.608 -9.477 1 96.94 80 GLU A O 1
ATOM 642 N N . GLN A 1 81 ? 4.566 2.426 -10.445 1 96.81 81 GLN A N 1
ATOM 643 C CA . GLN A 1 81 ? 5.699 3.244 -10.023 1 96.81 81 GLN A CA 1
ATOM 644 C C . GLN A 1 81 ? 5.734 3.398 -8.508 1 96.81 81 GLN A C 1
ATOM 646 O O . GLN A 1 81 ? 6.793 3.281 -7.891 1 96.81 81 GLN A O 1
ATOM 651 N N . LEU A 1 82 ? 4.598 3.684 -7.98 1 96.56 82 LEU A N 1
ATOM 652 C CA . LEU A 1 82 ? 4.516 3.738 -6.527 1 96.56 82 LEU A CA 1
ATOM 653 C C . LEU A 1 82 ? 4.992 2.43 -5.906 1 96.56 82 LEU A C 1
ATOM 655 O O . LEU A 1 82 ? 5.781 2.438 -4.957 1 96.56 82 LEU A O 1
ATOM 659 N N . MET A 1 83 ? 4.559 1.315 -6.395 1 96.94 83 MET A N 1
ATOM 660 C CA . MET A 1 83 ? 4.91 -0.002 -5.871 1 96.94 83 MET A CA 1
ATOM 661 C C . MET A 1 83 ? 6.414 -0.235 -5.953 1 96.94 83 MET A C 1
ATOM 663 O O . MET A 1 83 ? 7.027 -0.712 -4.996 1 96.94 83 MET A O 1
ATOM 667 N N . LYS A 1 84 ? 7.012 0.113 -7.066 1 97.94 84 LYS A N 1
ATOM 668 C CA . LYS A 1 84 ? 8.453 -0.054 -7.215 1 97.94 84 LYS A CA 1
ATOM 669 C C . LYS A 1 84 ? 9.211 0.706 -6.129 1 97.94 84 LYS A C 1
ATOM 671 O O . LYS A 1 84 ? 10.117 0.156 -5.496 1 97.94 84 LYS A O 1
ATOM 676 N N . ARG A 1 85 ? 8.812 1.892 -5.945 1 98.12 85 ARG A N 1
ATOM 677 C CA . ARG A 1 85 ? 9.547 2.729 -5 1 98.12 85 ARG A CA 1
ATOM 678 C C . ARG A 1 85 ? 9.273 2.291 -3.562 1 98.12 85 ARG A C 1
ATOM 680 O O . ARG A 1 85 ? 10.195 2.242 -2.74 1 98.12 85 ARG A O 1
ATOM 687 N N . PHE A 1 86 ? 8.102 1.929 -3.312 1 98.06 86 PHE A N 1
ATOM 688 C CA . PHE A 1 86 ? 7.75 1.373 -2.012 1 98.06 86 PHE A CA 1
ATOM 689 C C . PHE A 1 86 ? 8.477 0.056 -1.771 1 98.06 86 PHE A C 1
ATOM 691 O O . PHE A 1 86 ? 9.047 -0.158 -0.697 1 98.06 86 PHE A O 1
ATOM 698 N N . ASP A 1 87 ? 8.469 -0.818 -2.725 1 98.44 87 ASP A N 1
ATOM 699 C CA . ASP A 1 87 ? 9.117 -2.121 -2.619 1 98.44 87 ASP A CA 1
ATOM 700 C C . ASP A 1 87 ? 10.625 -1.969 -2.41 1 98.44 87 ASP A C 1
ATOM 702 O O . ASP A 1 87 ? 11.242 -2.762 -1.696 1 98.44 87 ASP A O 1
ATOM 706 N N . THR A 1 88 ? 11.188 -1.005 -3.076 1 98.56 88 THR A N 1
ATOM 707 C CA . THR A 1 88 ? 12.609 -0.723 -2.885 1 98.56 88 THR A CA 1
ATOM 708 C C . THR A 1 88 ? 12.898 -0.367 -1.429 1 98.56 88 THR A C 1
ATOM 710 O O . THR A 1 88 ? 13.852 -0.877 -0.837 1 98.56 88 THR A O 1
ATOM 713 N N . LEU A 1 89 ? 12.078 0.449 -0.874 1 98.81 89 LEU A N 1
ATOM 714 C CA . LEU A 1 89 ? 12.234 0.834 0.524 1 98.81 89 LEU A CA 1
ATOM 715 C C . LEU A 1 89 ? 12.031 -0.366 1.444 1 98.81 89 LEU A C 1
ATOM 717 O O . LEU A 1 89 ? 12.773 -0.545 2.41 1 98.81 89 LEU A O 1
ATOM 721 N N . LYS A 1 90 ? 11.031 -1.181 1.16 1 98.56 90 LYS A N 1
ATOM 722 C CA . LYS A 1 90 ? 10.789 -2.385 1.95 1 98.56 90 LYS A CA 1
ATOM 723 C C . LYS A 1 90 ? 11.984 -3.33 1.893 1 98.56 90 LYS A C 1
ATOM 725 O O . LYS A 1 90 ? 12.344 -3.947 2.898 1 98.56 90 LYS A O 1
ATOM 730 N N . ALA A 1 91 ? 12.555 -3.457 0.723 1 98.62 91 ALA A N 1
ATOM 731 C CA . ALA A 1 91 ? 13.742 -4.293 0.567 1 98.62 91 ALA A CA 1
ATOM 732 C C . ALA A 1 91 ? 14.891 -3.768 1.416 1 98.62 91 ALA A C 1
ATOM 734 O O . ALA A 1 91 ? 15.594 -4.543 2.074 1 98.62 91 ALA A O 1
ATOM 735 N N . LEU A 1 92 ? 15.086 -2.465 1.402 1 98.5 92 LEU A N 1
ATOM 736 C CA . LEU A 1 92 ? 16.125 -1.866 2.248 1 98.5 92 LEU A CA 1
ATOM 737 C C . LEU A 1 92 ? 15.891 -2.217 3.713 1 98.5 92 LEU A C 1
ATOM 739 O O . LEU A 1 92 ? 16.812 -2.676 4.398 1 98.5 92 LEU A O 1
ATOM 743 N N . GLU A 1 93 ? 14.688 -1.993 4.086 1 98.38 93 GLU A N 1
ATOM 744 C CA . GLU A 1 93 ? 14.344 -2.279 5.477 1 98.38 93 GLU A CA 1
ATOM 745 C C . GLU A 1 93 ? 14.594 -3.744 5.816 1 98.38 93 GLU A C 1
ATOM 747 O O . GLU A 1 93 ? 15.164 -4.051 6.871 1 98.38 93 GLU A O 1
ATOM 752 N N . SER A 1 94 ? 14.227 -4.625 4.961 1 97.19 94 SER A N 1
ATOM 753 C CA . SER A 1 94 ? 14.383 -6.062 5.172 1 97.19 94 SER A CA 1
ATOM 754 C C . SER A 1 94 ? 15.852 -6.465 5.223 1 97.19 94 SER A C 1
ATOM 756 O O . SER A 1 94 ? 16.203 -7.508 5.781 1 97.19 94 SER A O 1
ATOM 758 N N . SER A 1 95 ? 16.688 -5.684 4.629 1 96.94 95 SER A N 1
ATOM 759 C CA . SER A 1 95 ? 18.109 -5.984 4.586 1 96.94 95 SER A CA 1
ATOM 760 C C . SER A 1 95 ? 18.828 -5.434 5.812 1 96.94 95 SER A C 1
ATOM 762 O O . SER A 1 95 ? 20.047 -5.566 5.938 1 96.94 95 SER A O 1
ATOM 764 N N . GLY A 1 96 ? 18.109 -4.758 6.668 1 97.06 96 GLY A N 1
ATOM 765 C CA . GLY A 1 96 ? 18.688 -4.305 7.918 1 97.06 96 GLY A CA 1
ATOM 766 C C . GLY A 1 96 ? 18.953 -2.814 7.945 1 97.06 96 GLY A C 1
ATOM 767 O O . GLY A 1 96 ? 19.469 -2.287 8.938 1 97.06 96 GLY A O 1
ATOM 768 N N . VAL A 1 97 ? 18.656 -2.102 6.871 1 98.38 97 VAL A N 1
ATOM 769 C CA . VAL A 1 97 ? 18.844 -0.654 6.844 1 98.38 97 VAL A CA 1
ATOM 770 C C . VAL A 1 97 ? 17.766 0.018 7.703 1 98.38 97 VAL A C 1
ATOM 772 O O . VAL A 1 97 ? 16.578 -0.289 7.582 1 98.38 97 VAL A O 1
ATOM 775 N N . THR A 1 98 ? 18.188 0.909 8.586 1 98.75 98 THR A N 1
ATOM 776 C CA . THR A 1 98 ? 17.234 1.634 9.422 1 98.75 98 THR A CA 1
ATOM 777 C C . THR A 1 98 ? 16.625 2.812 8.664 1 98.75 98 THR A C 1
ATOM 779 O O . THR A 1 98 ? 17.344 3.742 8.281 1 98.75 98 THR A O 1
ATOM 782 N N . LEU A 1 99 ? 15.367 2.785 8.445 1 98.88 99 LEU A N 1
ATOM 783 C CA . LEU A 1 99 ? 14.68 3.844 7.711 1 98.88 99 LEU A CA 1
ATOM 784 C C . LEU A 1 99 ? 13.75 4.625 8.633 1 98.88 99 LEU A C 1
ATOM 786 O O . LEU A 1 99 ? 13.039 4.035 9.453 1 98.88 99 LEU A O 1
ATOM 790 N N . ILE A 1 100 ? 13.781 5.961 8.477 1 98.81 100 ILE A N 1
ATOM 791 C CA . ILE A 1 100 ? 12.797 6.766 9.195 1 98.81 100 ILE A CA 1
ATOM 792 C C . ILE A 1 100 ? 12.156 7.77 8.234 1 98.81 100 ILE A C 1
ATOM 794 O O . ILE A 1 100 ? 12.859 8.469 7.504 1 98.81 100 ILE A O 1
ATOM 798 N N . ASN A 1 101 ? 11.016 7.891 8.336 1 98.69 101 ASN A N 1
ATOM 799 C CA . ASN A 1 101 ? 10.008 6.965 8.844 1 98.69 101 ASN A CA 1
ATOM 800 C C . ASN A 1 101 ? 10.031 5.641 8.086 1 98.69 101 ASN A C 1
ATOM 802 O O . ASN A 1 101 ? 10.5 5.574 6.953 1 98.69 101 ASN A O 1
ATOM 806 N N . SER A 1 102 ? 9.555 4.582 8.719 1 98.62 102 SER A N 1
ATOM 807 C CA . SER A 1 102 ? 9.5 3.297 8.031 1 98.62 102 SER A CA 1
ATOM 808 C C . SER A 1 102 ? 8.656 3.389 6.758 1 98.62 102 SER A C 1
ATOM 810 O O . SER A 1 102 ? 7.766 4.23 6.656 1 98.62 102 SER A O 1
ATOM 812 N N . PRO A 1 103 ? 8.914 2.51 5.785 1 98.25 103 PRO A N 1
ATOM 813 C CA . PRO A 1 103 ? 8.125 2.516 4.551 1 98.25 103 PRO A CA 1
ATOM 814 C C . PRO A 1 103 ? 6.629 2.359 4.809 1 98.25 103 PRO A C 1
ATOM 816 O O . PRO A 1 103 ? 5.82 3.092 4.23 1 98.25 103 PRO A O 1
ATOM 819 N N . ASP A 1 104 ? 6.223 1.458 5.684 1 97.88 104 ASP A N 1
ATOM 820 C CA . ASP A 1 104 ? 4.812 1.244 5.988 1 97.88 104 ASP A CA 1
ATOM 821 C C . ASP A 1 104 ? 4.18 2.504 6.578 1 97.88 104 ASP A C 1
ATOM 823 O O . ASP A 1 104 ? 3.102 2.92 6.152 1 97.88 104 ASP A O 1
ATOM 827 N N . SER A 1 105 ? 4.883 3.113 7.531 1 98.31 105 SER A N 1
ATOM 828 C CA . SER A 1 105 ? 4.355 4.316 8.172 1 98.31 105 SER A CA 1
ATOM 829 C C . SER A 1 105 ? 4.238 5.465 7.176 1 98.31 105 SER A C 1
ATOM 831 O O . SER A 1 105 ? 3.258 6.215 7.199 1 98.31 105 SER A O 1
ATOM 833 N N . MET A 1 106 ? 5.242 5.586 6.352 1 97.38 106 MET A N 1
ATOM 834 C CA . MET A 1 106 ? 5.223 6.621 5.32 1 97.38 106 MET A CA 1
ATOM 835 C C . MET A 1 106 ? 4.047 6.418 4.371 1 97.38 106 MET A C 1
ATOM 837 O O . MET A 1 106 ? 3.369 7.383 4.004 1 97.38 106 MET A O 1
ATOM 841 N N . PHE A 1 107 ? 3.852 5.211 3.982 1 96.38 107 PHE A N 1
ATOM 842 C CA . PHE A 1 107 ? 2.771 4.879 3.061 1 96.38 107 PHE A CA 1
ATOM 843 C C . PHE A 1 107 ? 1.415 5.207 3.674 1 96.38 107 PHE A C 1
ATOM 845 O O . PHE A 1 107 ? 0.558 5.801 3.018 1 96.38 107 PHE A O 1
ATOM 852 N N . ILE A 1 108 ? 1.205 4.855 4.891 1 97.5 108 ILE A N 1
ATOM 853 C CA . ILE A 1 108 ? -0.053 5.113 5.582 1 97.5 108 ILE A CA 1
ATOM 854 C C . ILE A 1 108 ? -0.259 6.617 5.734 1 97.5 108 ILE A C 1
ATOM 856 O O . ILE A 1 108 ? -1.35 7.133 5.473 1 97.5 108 ILE A O 1
ATOM 860 N N . ALA A 1 109 ? 0.775 7.316 6.098 1 97.56 109 ALA A N 1
ATOM 861 C CA . ALA A 1 109 ? 0.661 8.75 6.344 1 97.56 109 ALA A CA 1
ATOM 862 C C . ALA A 1 109 ? 0.405 9.516 5.043 1 97.56 109 ALA A C 1
ATOM 864 O O . ALA A 1 109 ? -0.253 10.555 5.047 1 97.56 109 ALA A O 1
ATOM 865 N N . ARG A 1 110 ? 0.937 8.984 3.963 1 96.12 110 ARG A N 1
ATOM 866 C CA . ARG A 1 110 ? 0.752 9.617 2.66 1 96.12 110 ARG A CA 1
ATOM 867 C C . ARG A 1 110 ? -0.703 9.531 2.211 1 96.12 110 ARG A C 1
ATOM 869 O O . ARG A 1 110 ? -1.148 10.328 1.379 1 96.12 110 ARG A O 1
ATOM 876 N N . ASP A 1 111 ? -1.379 8.602 2.65 1 97.56 111 ASP A N 1
ATOM 877 C CA . ASP A 1 111 ? -2.793 8.352 2.377 1 97.56 111 ASP A CA 1
ATOM 878 C C . ASP A 1 111 ? -3.678 9.016 3.432 1 97.56 111 ASP A C 1
ATOM 880 O O . ASP A 1 111 ? -3.914 8.438 4.496 1 97.56 111 ASP A O 1
ATOM 884 N N . LYS A 1 112 ? -4.258 10.219 3.07 1 98 112 LYS A N 1
ATOM 885 C CA . LYS A 1 112 ? -4.992 11.023 4.047 1 98 112 LYS A CA 1
ATOM 886 C C . LYS A 1 112 ? -6.117 10.211 4.688 1 98 112 LYS A C 1
ATOM 888 O O . LYS A 1 112 ? -6.375 10.344 5.887 1 98 112 LYS A O 1
ATOM 893 N N . PHE A 1 113 ? -6.773 9.391 3.936 1 98.56 113 PHE A N 1
ATOM 894 C CA . PHE A 1 113 ? -7.895 8.648 4.492 1 98.56 113 PHE A CA 1
ATOM 895 C C . PHE A 1 113 ? -7.402 7.543 5.418 1 98.56 113 PHE A C 1
ATOM 897 O O . PHE A 1 113 ? -7.91 7.383 6.531 1 98.56 113 PHE A O 1
ATOM 904 N N . ASN A 1 114 ? -6.438 6.754 4.938 1 98.38 114 ASN A N 1
ATOM 905 C CA . ASN A 1 114 ? -5.906 5.68 5.77 1 98.38 114 ASN A CA 1
ATOM 906 C C . ASN A 1 114 ? -5.324 6.215 7.074 1 98.38 114 ASN A C 1
ATOM 908 O O . ASN A 1 114 ? -5.48 5.594 8.125 1 98.38 114 ASN A O 1
ATOM 912 N N . SER A 1 115 ? -4.633 7.316 6.961 1 98.56 115 SER A N 1
ATOM 913 C CA . SER A 1 115 ? -4.09 7.957 8.156 1 98.56 115 SER A CA 1
ATOM 914 C C . SER A 1 115 ? -5.191 8.281 9.156 1 98.56 115 SER A C 1
ATOM 916 O O . SER A 1 115 ? -5.07 7.977 10.344 1 98.56 115 SER A O 1
ATOM 918 N N . LEU A 1 116 ? -6.27 8.867 8.719 1 98.62 116 LEU A N 1
ATOM 919 C CA . LEU A 1 116 ? -7.379 9.219 9.594 1 98.62 116 LEU A CA 1
ATOM 920 C C . LEU A 1 116 ? -8.023 7.973 10.18 1 98.62 116 LEU A C 1
ATOM 922 O O . LEU A 1 116 ? -8.461 7.977 11.336 1 98.62 116 LEU A O 1
ATOM 926 N N . LEU A 1 117 ? -8.156 6.957 9.336 1 98.56 117 LEU A N 1
ATOM 927 C CA . LEU A 1 117 ? -8.703 5.695 9.82 1 98.56 117 LEU A CA 1
ATOM 928 C C . LEU A 1 117 ? -7.902 5.172 11.008 1 98.56 117 LEU A C 1
ATOM 930 O O . LEU A 1 117 ? -8.477 4.816 12.039 1 98.56 117 LEU A O 1
ATOM 934 N N . LYS A 1 118 ? -6.57 5.145 10.898 1 98.56 118 LYS A N 1
ATOM 935 C CA . LYS A 1 118 ? -5.707 4.672 11.977 1 98.56 118 LYS A CA 1
ATOM 936 C C . LYS A 1 118 ? -5.844 5.547 13.219 1 98.56 118 LYS A C 1
ATOM 938 O O . LYS A 1 118 ? -5.848 5.043 14.344 1 98.56 118 LYS A O 1
ATOM 943 N N . LEU A 1 119 ? -5.91 6.82 12.992 1 98.75 119 LEU A N 1
ATOM 944 C CA . LEU A 1 119 ? -6.09 7.746 14.102 1 98.75 119 LEU A CA 1
ATOM 945 C C . LEU A 1 119 ? -7.406 7.484 14.82 1 98.75 119 LEU A C 1
ATOM 947 O O . LEU A 1 119 ? -7.449 7.43 16.047 1 98.75 119 LEU A O 1
ATOM 951 N N . LYS A 1 120 ? -8.469 7.336 14.031 1 98.44 120 LYS A N 1
ATOM 952 C CA . LYS A 1 120 ? -9.781 7.055 14.617 1 98.44 120 LYS A CA 1
ATOM 953 C C . LYS A 1 120 ? -9.742 5.781 15.461 1 98.44 120 LYS A C 1
ATOM 955 O O . LYS A 1 120 ? -10.258 5.758 16.578 1 98.44 120 LYS A O 1
ATOM 960 N N . MET A 1 121 ? -9.148 4.773 14.945 1 97.5 121 MET A N 1
ATOM 961 C CA . MET A 1 121 ? -9.055 3.5 15.656 1 97.5 121 MET A CA 1
ATOM 962 C C . MET A 1 121 ? -8.266 3.652 16.953 1 97.5 121 MET A C 1
ATOM 964 O O . MET A 1 121 ? -8.484 2.916 17.906 1 97.5 121 MET A O 1
ATOM 968 N N . ALA A 1 122 ? -7.379 4.594 16.984 1 98.06 122 ALA A N 1
ATOM 969 C CA . ALA A 1 122 ? -6.578 4.871 18.172 1 98.06 122 ALA A CA 1
ATOM 970 C C . ALA A 1 122 ? -7.281 5.875 19.094 1 98.06 122 ALA A C 1
ATOM 972 O O . ALA A 1 122 ? -6.691 6.363 20.062 1 98.06 122 ALA A O 1
ATOM 973 N N . LYS A 1 123 ? -8.469 6.301 18.75 1 97.44 123 LYS A N 1
ATOM 974 C CA . LYS A 1 123 ? -9.312 7.203 19.531 1 97.44 123 LYS A CA 1
ATOM 975 C C . LYS A 1 123 ? -8.75 8.617 19.516 1 97.44 123 LYS A C 1
ATOM 977 O O . LYS A 1 123 ? -8.867 9.344 20.516 1 97.44 123 LYS A O 1
ATOM 982 N N . VAL A 1 124 ? -8.016 8.914 18.562 1 98.38 124 VAL A N 1
ATOM 983 C CA . VAL A 1 124 ? -7.641 10.305 18.297 1 98.38 124 VAL A CA 1
ATOM 984 C C . VAL A 1 124 ? -8.797 11.023 17.609 1 98.38 124 VAL A C 1
ATOM 986 O O . VAL A 1 124 ? -9.344 10.531 16.625 1 98.38 124 VAL A O 1
ATOM 989 N N . PRO A 1 125 ? -9.211 12.148 18.109 1 98.12 125 PRO A N 1
ATOM 990 C CA . PRO A 1 125 ? -10.312 12.867 17.453 1 98.12 125 PRO A CA 1
ATOM 991 C C . PRO A 1 125 ? -9.969 13.32 16.047 1 98.12 125 PRO A C 1
ATOM 993 O O . PRO A 1 125 ? -8.938 13.961 15.828 1 98.12 125 PRO A O 1
ATOM 996 N N . VAL A 1 126 ? -10.797 13.008 15.078 1 98.62 126 VAL A N 1
ATOM 997 C CA . VAL A 1 126 ? -10.656 13.406 13.68 1 98.62 126 VAL A CA 1
ATOM 998 C C . VAL A 1 126 ? -12.016 13.828 13.125 1 98.62 126 VAL A C 1
ATOM 1000 O O . VAL A 1 126 ? -13.055 13.461 13.672 1 98.62 126 VAL A O 1
ATOM 1003 N N . PRO A 1 127 ? -12.062 14.648 12.109 1 98.25 127 PRO A N 1
ATOM 1004 C CA . PRO A 1 127 ? -13.352 15 11.516 1 98.25 127 PRO A CA 1
ATOM 1005 C C . PRO A 1 127 ? -14.008 13.828 10.797 1 98.25 127 PRO A C 1
ATOM 1007 O O . PRO A 1 127 ? -13.32 12.914 10.336 1 98.25 127 PRO A O 1
ATOM 1010 N N . ASP A 1 128 ? -15.328 13.883 10.656 1 98.25 128 ASP A N 1
ATOM 1011 C CA . ASP A 1 128 ? -16.031 12.93 9.805 1 98.25 128 ASP A CA 1
ATOM 1012 C C . ASP A 1 128 ? -15.5 12.977 8.375 1 98.25 128 ASP A C 1
ATOM 1014 O O . ASP A 1 128 ? -15.391 14.055 7.785 1 98.25 128 ASP A O 1
ATOM 1018 N N . THR A 1 129 ? -15.18 11.859 7.859 1 98.62 129 THR A N 1
ATOM 1019 C CA . THR A 1 129 ? -14.492 11.82 6.57 1 98.62 129 THR A CA 1
ATOM 1020 C C . THR A 1 129 ? -14.891 10.57 5.789 1 98.62 129 THR A C 1
ATOM 1022 O O . THR A 1 129 ? -15.148 9.516 6.375 1 98.62 129 THR A O 1
ATOM 1025 N N . THR A 1 130 ? -14.969 10.695 4.484 1 98.06 130 THR A N 1
ATOM 1026 C CA . THR A 1 130 ? -15.195 9.555 3.6 1 98.06 130 THR A CA 1
ATOM 1027 C C . THR A 1 130 ? -14.367 9.688 2.326 1 98.06 130 THR A C 1
ATOM 1029 O O . THR A 1 130 ? -13.742 10.727 2.086 1 98.06 130 THR A O 1
ATOM 1032 N N . ILE A 1 131 ? -14.234 8.633 1.622 1 98.44 131 ILE A N 1
ATOM 1033 C CA . ILE A 1 131 ? -13.648 8.578 0.288 1 98.44 131 ILE A CA 1
ATOM 1034 C C . ILE A 1 131 ? -14.531 7.734 -0.631 1 98.44 131 ILE A C 1
ATOM 1036 O O . ILE A 1 131 ? -14.867 6.598 -0.301 1 98.44 131 ILE A O 1
ATOM 1040 N N . VAL A 1 132 ? -14.922 8.297 -1.781 1 98.06 132 VAL A N 1
ATOM 1041 C CA . VAL A 1 132 ? -15.961 7.637 -2.559 1 98.06 132 VAL A CA 1
ATOM 1042 C C . VAL A 1 132 ? -15.617 7.699 -4.047 1 98.06 132 VAL A C 1
ATOM 1044 O O . VAL A 1 132 ? -14.766 8.492 -4.457 1 98.06 132 VAL A O 1
ATOM 1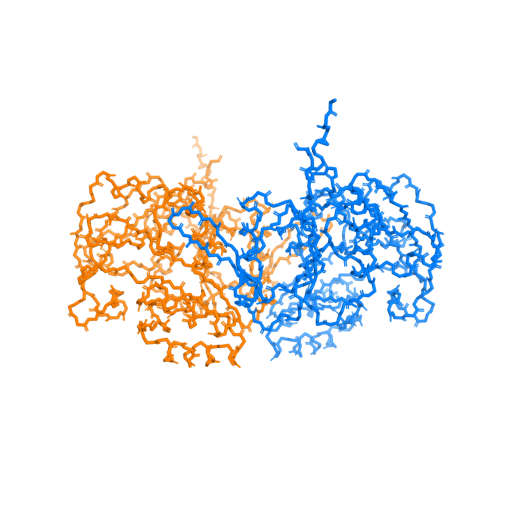047 N N . GLU A 1 133 ? -16.281 6.871 -4.844 1 97.44 133 GLU A N 1
ATOM 1048 C CA . GLU A 1 133 ? -16.172 6.855 -6.297 1 97.44 133 GLU A CA 1
ATOM 1049 C C . GLU A 1 133 ? -17.516 7.148 -6.957 1 97.44 133 GLU A C 1
ATOM 1051 O O . GLU A 1 133 ? -17.75 6.758 -8.102 1 97.44 133 GLU A O 1
ATOM 1056 N N . ASP A 1 134 ? -18.391 7.805 -6.242 1 96.31 134 ASP A N 1
ATOM 1057 C CA . ASP A 1 134 ? -19.719 8.125 -6.715 1 96.31 134 ASP A CA 1
ATOM 1058 C C . ASP A 1 134 ? -20.109 9.562 -6.344 1 96.31 134 ASP A C 1
ATOM 1060 O O . ASP A 1 134 ? -20.25 9.883 -5.164 1 96.31 134 ASP A O 1
ATOM 1064 N N . PRO A 1 135 ? -20.359 10.344 -7.398 1 96.5 135 PRO A N 1
ATOM 1065 C CA . PRO A 1 135 ? -20.656 11.75 -7.098 1 96.5 135 PRO A CA 1
ATOM 1066 C C . PRO A 1 135 ? -21.969 11.922 -6.336 1 96.5 135 PRO A C 1
ATOM 1068 O O . PRO A 1 135 ? -22.141 12.914 -5.621 1 96.5 135 PRO A O 1
ATOM 1071 N N . PHE A 1 136 ? -22.906 11.008 -6.453 1 96.5 136 PHE A N 1
ATOM 1072 C CA . PHE A 1 136 ? -24.156 11.102 -5.719 1 96.5 136 PHE A CA 1
ATOM 1073 C C . PHE A 1 136 ? -23.922 10.922 -4.223 1 96.5 136 PHE A C 1
ATOM 1075 O O . PHE A 1 136 ? -24.625 11.516 -3.404 1 96.5 136 PHE A O 1
ATOM 1082 N N . GLU A 1 137 ? -22.953 10.102 -3.898 1 96.06 137 GLU A N 1
ATOM 1083 C CA . GLU A 1 137 ? -22.609 9.945 -2.492 1 96.06 137 GLU A CA 1
ATOM 1084 C C . GLU A 1 137 ? -22.094 11.258 -1.905 1 96.06 137 GLU A C 1
ATOM 1086 O O . GLU A 1 137 ? -22.359 11.578 -0.745 1 96.06 137 GLU A O 1
ATOM 1091 N N . VAL A 1 138 ? -21.375 12.023 -2.668 1 97.25 138 VAL A N 1
ATOM 1092 C CA . VAL A 1 138 ? -20.844 13.312 -2.223 1 97.25 138 VAL A CA 1
ATOM 1093 C C . VAL A 1 138 ? -22 14.273 -1.964 1 97.25 138 VAL A C 1
ATOM 1095 O O . VAL A 1 138 ? -22.031 14.961 -0.937 1 97.25 138 VAL A O 1
ATOM 1098 N N . MET A 1 139 ? -22.875 14.242 -2.939 1 97.06 139 MET A N 1
ATOM 1099 C CA . MET A 1 139 ? -24.062 15.094 -2.807 1 97.06 139 MET A CA 1
ATOM 1100 C C . MET A 1 139 ? -24.812 14.781 -1.521 1 97.06 139 MET A C 1
ATOM 1102 O O . MET A 1 139 ? -25.188 15.688 -0.775 1 97.06 139 MET A O 1
ATOM 1106 N N . ARG A 1 140 ? -25.031 13.578 -1.275 1 95.31 140 ARG A N 1
ATOM 1107 C CA . ARG A 1 140 ? -25.75 13.133 -0.082 1 95.31 140 ARG A CA 1
ATOM 1108 C C . ARG A 1 140 ? -25.031 13.57 1.185 1 95.31 140 ARG A C 1
ATOM 1110 O O . ARG A 1 140 ? -25.641 14.086 2.117 1 95.31 140 ARG A O 1
ATOM 1117 N N . LEU A 1 141 ? -23.75 13.422 1.211 1 94.31 141 LEU A N 1
ATOM 1118 C CA . LEU A 1 141 ? -22.953 13.727 2.396 1 94.31 141 LEU A CA 1
ATOM 1119 C C . LEU A 1 141 ? -22.938 15.227 2.668 1 94.31 141 LEU A C 1
ATOM 1121 O O . LEU A 1 141 ? -22.938 15.648 3.826 1 94.31 141 LEU A O 1
ATOM 1125 N N . VAL A 1 142 ? -22.844 15.984 1.645 1 97 142 VAL A N 1
ATOM 1126 C CA . VAL A 1 142 ? -22.859 17.438 1.808 1 97 142 VAL A CA 1
ATOM 1127 C C . VAL A 1 142 ? -24.203 17.875 2.385 1 97 142 VAL A C 1
ATOM 1129 O O . VAL A 1 142 ? -24.266 18.797 3.188 1 97 142 VAL A O 1
ATOM 1132 N N . ASN A 1 143 ? -25.25 17.188 1.902 1 96.56 143 ASN A N 1
ATOM 1133 C CA . ASN A 1 143 ? -26.562 17.453 2.492 1 96.56 143 ASN A CA 1
ATOM 1134 C C . ASN A 1 143 ? -26.578 17.141 3.986 1 96.56 143 ASN A C 1
ATOM 1136 O O . ASN A 1 143 ? -27.219 17.844 4.762 1 96.56 143 ASN A O 1
ATOM 1140 N N . GLU A 1 144 ? -25.906 16.188 4.336 1 95.38 144 GLU A N 1
ATOM 1141 C CA . GLU A 1 144 ? -25.906 15.727 5.723 1 95.38 144 GLU A CA 1
ATOM 1142 C C . GLU A 1 144 ? -24.922 16.547 6.562 1 95.38 144 GLU A C 1
ATOM 1144 O O . GLU A 1 144 ? -25.25 16.969 7.672 1 95.38 144 GLU A O 1
ATOM 1149 N N . TRP A 1 145 ? -23.719 16.797 6.039 1 96.88 145 TRP A N 1
ATOM 1150 C CA . TRP A 1 145 ? -22.641 17.422 6.801 1 96.88 145 TRP A CA 1
ATOM 1151 C C . TRP A 1 145 ? -22.672 18.938 6.637 1 96.88 145 TRP A C 1
ATOM 1153 O O . TRP A 1 145 ? -22 19.656 7.383 1 96.88 145 TRP A O 1
ATOM 1163 N N . LYS A 1 146 ? -23.422 19.469 5.648 1 97.44 146 LYS A N 1
ATOM 1164 C CA . LYS A 1 146 ? -23.719 20.875 5.391 1 97.44 146 LYS A CA 1
ATOM 1165 C C . LYS A 1 146 ? -22.516 21.594 4.785 1 97.44 146 LYS A C 1
ATOM 1167 O O . LYS A 1 146 ? -22.656 22.328 3.812 1 97.44 146 LYS A O 1
ATOM 1172 N N . ASP A 1 147 ? -21.359 21.5 5.344 1 97.94 147 ASP A N 1
ATOM 1173 C CA . ASP A 1 147 ? -20.125 22.141 4.906 1 97.94 147 ASP A CA 1
ATOM 1174 C C . ASP A 1 147 ? -18.969 21.141 4.91 1 97.94 147 ASP A C 1
ATOM 1176 O O . ASP A 1 147 ? -18.688 20.5 5.926 1 97.94 147 ASP A O 1
ATOM 1180 N N . VAL A 1 148 ? -18.359 21.016 3.68 1 98.38 148 VAL A N 1
ATOM 1181 C CA . VAL A 1 148 ? -17.344 19.984 3.578 1 98.38 148 VAL A CA 1
ATOM 1182 C C . VAL A 1 148 ? -16.125 20.531 2.838 1 98.38 148 VAL A C 1
ATOM 1184 O O . VAL A 1 148 ? -16.203 21.578 2.188 1 98.38 148 VAL A O 1
ATOM 1187 N N . VAL A 1 149 ? -15 19.922 3.049 1 98.19 149 VAL A N 1
ATOM 1188 C CA . VAL A 1 149 ? -13.789 20.141 2.271 1 98.19 149 VAL A CA 1
ATOM 1189 C C . VAL A 1 149 ? -13.516 18.938 1.38 1 98.19 149 VAL A C 1
ATOM 1191 O O . VAL A 1 149 ? -13.492 17.797 1.855 1 98.19 149 VAL A O 1
ATOM 1194 N N . ILE A 1 150 ? -13.422 19.141 0.084 1 97.88 150 ILE A N 1
ATOM 1195 C CA . ILE A 1 150 ? -12.992 18.141 -0.878 1 97.88 150 ILE A CA 1
ATOM 1196 C C . ILE A 1 150 ? -11.516 18.359 -1.222 1 97.88 150 ILE A C 1
ATOM 1198 O O . ILE A 1 150 ? -11.109 19.484 -1.539 1 97.88 150 ILE A O 1
ATOM 1202 N N . LYS A 1 151 ? -10.719 17.328 -1.055 1 95.81 151 LYS A N 1
ATOM 1203 C CA . LYS A 1 151 ? -9.297 17.453 -1.351 1 95.81 151 LYS A CA 1
ATOM 1204 C C . LYS A 1 151 ? -8.734 16.156 -1.903 1 95.81 151 LYS A C 1
ATOM 1206 O O . LYS A 1 151 ? -9.352 15.094 -1.764 1 95.81 151 LYS A O 1
ATOM 1211 N N . PRO A 1 152 ? -7.578 16.219 -2.613 1 93.88 152 PRO A N 1
ATOM 1212 C CA . PRO A 1 152 ? -6.926 14.984 -3.055 1 93.88 152 PRO A CA 1
ATOM 1213 C C . PRO A 1 152 ? -6.5 14.094 -1.891 1 93.88 152 PRO A C 1
ATOM 1215 O O . PRO A 1 152 ? -6.055 14.594 -0.855 1 93.88 152 PRO A O 1
ATOM 1218 N N . VAL A 1 153 ? -6.645 12.766 -2.107 1 95.25 153 VAL A N 1
ATOM 1219 C CA . VAL A 1 153 ? -6.277 11.828 -1.051 1 95.25 153 VAL A CA 1
ATOM 1220 C C . VAL A 1 153 ? -4.762 11.844 -0.85 1 95.25 153 VAL A C 1
ATOM 1222 O O . VAL A 1 153 ? -4.277 11.648 0.267 1 95.25 153 VAL A O 1
ATOM 1225 N N . ILE A 1 154 ? -4.027 11.977 -1.934 1 93.12 154 ILE A N 1
ATOM 1226 C CA . ILE A 1 154 ? -2.586 12.203 -1.918 1 93.12 154 ILE A CA 1
ATOM 1227 C C . ILE A 1 154 ? -2.281 13.617 -2.396 1 93.12 154 ILE A C 1
ATOM 1229 O O . ILE A 1 154 ? -2.771 14.047 -3.445 1 93.12 154 ILE A O 1
ATOM 1233 N N . GLY A 1 155 ? -1.532 14.375 -1.649 1 89.19 155 GLY A N 1
ATOM 1234 C CA . GLY A 1 155 ? -1.196 15.742 -1.988 1 89.19 155 GLY A CA 1
ATOM 1235 C C . GLY A 1 155 ? -0.581 16.516 -0.833 1 89.19 155 GLY A C 1
ATOM 1236 O O . GLY A 1 155 ? -0.414 15.969 0.261 1 89.19 155 GLY A O 1
ATOM 1237 N N . SER A 1 156 ? -0.185 17.75 -1.205 1 87.12 156 SER A N 1
ATOM 1238 C CA . SER A 1 156 ? 0.519 18.547 -0.213 1 87.12 156 SER A CA 1
ATOM 1239 C C . SER A 1 156 ? 0.211 20.031 -0.388 1 87.12 156 SER A C 1
ATOM 1241 O O . SER A 1 156 ? -0.366 20.438 -1.399 1 87.12 156 SER A O 1
ATOM 1243 N N . LEU A 1 157 ? 0.476 20.781 0.669 1 86.44 157 LEU A N 1
ATOM 1244 C CA . LEU A 1 157 ? 0.558 22.234 0.629 1 86.44 157 LEU A CA 1
ATOM 1245 C C . LEU A 1 157 ? -0.826 22.844 0.458 1 86.44 157 LEU A C 1
ATOM 1247 O O . LEU A 1 157 ? -0.947 24.016 0.055 1 86.44 157 LEU A O 1
ATOM 1251 N N . GLY A 1 158 ? -1.879 22.031 0.634 1 85.94 158 GLY A N 1
ATOM 1252 C CA . GLY A 1 158 ? -3.24 22.531 0.505 1 85.94 158 GLY A CA 1
ATOM 1253 C C . GLY A 1 158 ? -3.701 22.641 -0.936 1 85.94 158 GLY A C 1
ATOM 1254 O O . GLY A 1 158 ? -4.812 23.109 -1.203 1 85.94 158 GLY A O 1
ATOM 1255 N N . LEU A 1 159 ? -2.977 22.156 -1.809 1 87.31 159 LEU A N 1
ATOM 1256 C CA . LEU A 1 159 ? -3.301 22.25 -3.227 1 87.31 159 LEU A CA 1
ATOM 1257 C C . LEU A 1 159 ? -4.469 21.344 -3.582 1 87.31 159 LEU A C 1
ATOM 1259 O O . LEU A 1 159 ? -4.547 20.203 -3.102 1 87.31 159 LEU A O 1
ATOM 1263 N N . GLY A 1 160 ? -5.402 21.859 -4.281 1 90.44 160 GLY A N 1
ATOM 1264 C CA . GLY A 1 160 ? -6.512 21.062 -4.797 1 90.44 160 GLY A CA 1
ATOM 1265 C C . GLY A 1 160 ? -7.684 20.984 -3.836 1 90.44 160 GLY A C 1
ATOM 1266 O O . GLY A 1 160 ? -8.688 20.328 -4.125 1 90.44 160 GLY A O 1
ATOM 1267 N N . SER A 1 161 ? -7.594 21.641 -2.721 1 94.31 161 SER A N 1
ATOM 1268 C CA . SER A 1 161 ? -8.664 21.594 -1.734 1 94.31 161 SER A CA 1
ATOM 1269 C C . SER A 1 161 ? -9.75 22.625 -2.057 1 94.31 161 SER A C 1
ATOM 1271 O O . SER A 1 161 ? -9.453 23.75 -2.445 1 94.31 161 SER A O 1
ATOM 1273 N N . VAL A 1 162 ? -10.992 22.234 -1.897 1 96.5 162 VAL A N 1
ATOM 1274 C CA . VAL A 1 162 ? -12.141 23.094 -2.127 1 96.5 162 VAL A CA 1
ATOM 1275 C C . VAL A 1 162 ? -13.148 22.938 -0.985 1 96.5 162 VAL A C 1
ATOM 1277 O O . VAL A 1 162 ? -13.469 21.812 -0.588 1 96.5 162 VAL A O 1
ATOM 1280 N N . ARG A 1 163 ? -13.578 24.047 -0.45 1 97.5 163 ARG A N 1
ATOM 1281 C CA . ARG A 1 163 ? -14.664 24.031 0.53 1 97.5 163 ARG A CA 1
ATOM 1282 C C . ARG A 1 163 ? -16.016 24.266 -0.142 1 97.5 163 ARG A C 1
ATOM 1284 O O . ARG A 1 163 ? -16.172 25.188 -0.942 1 97.5 163 ARG A O 1
ATOM 1291 N N . VAL A 1 164 ? -16.953 23.438 0.125 1 98.12 164 VAL A N 1
ATOM 1292 C CA . VAL A 1 164 ? -18.219 23.5 -0.581 1 98.12 164 VAL A CA 1
ATOM 1293 C C . VAL A 1 164 ? -19.375 23.188 0.381 1 98.12 164 VAL A C 1
ATOM 1295 O O . VAL A 1 164 ? -19.266 22.266 1.202 1 98.12 164 VAL A O 1
ATOM 1298 N N . SER A 1 165 ? -20.438 23.969 0.293 1 97.94 165 SER A N 1
ATOM 1299 C CA . SER A 1 165 ? -21.594 23.734 1.136 1 97.94 165 SER A CA 1
ATOM 1300 C C . SER A 1 165 ? -22.844 23.453 0.295 1 97.94 165 SER A C 1
ATOM 1302 O O . SER A 1 165 ? -23.859 23 0.816 1 97.94 165 SER A O 1
ATOM 1304 N N . ASP A 1 166 ? -22.812 23.719 -0.997 1 98.25 166 ASP A N 1
ATOM 1305 C CA . ASP A 1 166 ? -23.938 23.469 -1.896 1 98.25 166 ASP A CA 1
ATOM 1306 C C . ASP A 1 166 ? -23.859 22.062 -2.49 1 98.25 166 ASP A C 1
ATOM 1308 O O . ASP A 1 166 ? -22.891 21.734 -3.186 1 98.25 166 ASP A O 1
ATOM 1312 N N . PRO A 1 167 ? -24.891 21.281 -2.297 1 97.94 167 PRO A N 1
ATOM 1313 C CA . PRO A 1 167 ? -24.828 19.891 -2.762 1 97.94 167 PRO A CA 1
ATOM 1314 C C . PRO A 1 167 ? -24.688 19.781 -4.277 1 97.94 167 PRO A C 1
ATOM 1316 O O . PRO A 1 167 ? -24.016 18.875 -4.77 1 97.94 167 PRO A O 1
ATOM 1319 N N . ASP A 1 168 ? -25.266 20.656 -5.004 1 98.12 168 ASP A N 1
ATOM 1320 C CA . ASP A 1 168 ? -25.172 20.609 -6.461 1 98.12 168 ASP A CA 1
ATOM 1321 C C . ASP A 1 168 ? -23.766 20.953 -6.934 1 98.12 168 ASP A C 1
ATOM 1323 O O . ASP A 1 168 ? -23.25 20.312 -7.855 1 98.12 168 ASP A O 1
ATOM 1327 N N . ILE A 1 169 ? -23.219 21.969 -6.34 1 98.25 169 ILE A N 1
ATOM 1328 C CA . ILE A 1 169 ? -21.844 22.328 -6.656 1 98.25 169 ILE A CA 1
ATOM 1329 C C . ILE A 1 169 ? -20.906 21.188 -6.277 1 98.25 169 ILE A C 1
ATOM 1331 O O . ILE A 1 169 ? -20 20.828 -7.039 1 98.25 169 ILE A O 1
ATOM 1335 N N . ALA A 1 170 ? -21.172 20.594 -5.121 1 98 170 ALA A N 1
ATOM 1336 C CA . ALA A 1 170 ? -20.359 19.469 -4.672 1 98 170 ALA A CA 1
ATOM 1337 C C . ALA A 1 170 ? -20.422 18.312 -5.676 1 98 170 ALA A C 1
ATOM 1339 O O . ALA A 1 170 ? -19.406 17.688 -5.969 1 98 170 ALA A O 1
ATOM 1340 N N . PHE A 1 171 ? -21.578 18.047 -6.164 1 97.94 171 PHE A N 1
ATOM 1341 C CA . PHE A 1 171 ? -21.766 17.016 -7.172 1 97.94 171 PHE A CA 1
ATOM 1342 C C . PHE A 1 171 ? -20.922 17.281 -8.398 1 97.94 171 PHE A C 1
ATOM 1344 O O . PHE A 1 171 ? -20.25 16.375 -8.914 1 97.94 171 PHE A O 1
ATOM 1351 N N . ARG A 1 172 ? -20.922 18.5 -8.844 1 97.88 172 ARG A N 1
ATOM 1352 C CA . ARG A 1 172 ? -20.172 18.859 -10.047 1 97.88 172 ARG A CA 1
ATOM 1353 C C . ARG A 1 172 ? -18.672 18.766 -9.812 1 97.88 172 ARG A C 1
ATOM 1355 O O . ARG A 1 172 ? -17.922 18.312 -10.688 1 97.88 172 ARG A O 1
ATOM 1362 N N . VAL A 1 173 ? -18.25 19.203 -8.617 1 97.56 173 VAL A N 1
ATOM 1363 C CA . VAL A 1 173 ? -16.844 19.078 -8.25 1 97.56 173 VAL A CA 1
ATOM 1364 C C . VAL A 1 173 ? -16.438 17.609 -8.234 1 97.56 173 VAL A C 1
ATOM 1366 O O . VAL A 1 173 ? -15.422 17.234 -8.812 1 97.56 173 VAL A O 1
ATOM 1369 N N . ALA A 1 174 ? -17.281 16.828 -7.617 1 97.56 174 ALA A N 1
ATOM 1370 C CA . ALA A 1 174 ? -17.016 15.383 -7.531 1 97.56 174 ALA A CA 1
ATOM 1371 C C . ALA A 1 174 ? -16.953 14.758 -8.922 1 97.56 174 ALA A C 1
ATOM 1373 O O . ALA A 1 174 ? -16.062 13.953 -9.203 1 97.56 174 ALA A O 1
ATOM 1374 N N . LYS A 1 175 ? -17.875 15.109 -9.719 1 97.56 175 LYS A N 1
ATOM 1375 C CA . LYS A 1 175 ? -17.906 14.578 -11.078 1 97.56 175 LYS A CA 1
ATOM 1376 C C . LYS A 1 175 ? -16.625 14.914 -11.844 1 97.56 175 LYS A C 1
ATOM 1378 O O . LYS A 1 175 ? -16.094 14.07 -12.57 1 97.56 175 LYS A O 1
ATOM 1383 N N . ALA A 1 176 ? -16.188 16.125 -11.703 1 97.19 176 ALA A N 1
ATOM 1384 C CA . ALA A 1 176 ? -14.961 16.562 -12.359 1 97.19 176 ALA A CA 1
ATOM 1385 C C . ALA A 1 176 ? -13.766 15.734 -11.891 1 97.19 176 ALA A C 1
ATOM 1387 O O . ALA A 1 176 ? -12.945 15.297 -12.703 1 97.19 176 ALA A O 1
ATOM 1388 N N . ILE A 1 177 ? -13.648 15.492 -10.609 1 96.5 177 ILE A N 1
ATOM 1389 C CA . ILE A 1 177 ? -12.562 14.727 -10.023 1 96.5 177 ILE A CA 1
ATOM 1390 C C . ILE A 1 177 ? -12.625 13.273 -10.5 1 96.5 177 ILE A C 1
ATOM 1392 O O . ILE A 1 177 ? -11.617 12.703 -10.914 1 96.5 177 ILE A O 1
ATOM 1396 N N . LEU A 1 178 ? -13.789 12.742 -10.508 1 96.38 178 LEU A N 1
ATOM 1397 C CA . LEU A 1 178 ? -14.008 11.352 -10.906 1 96.38 178 LEU A CA 1
ATOM 1398 C C . LEU A 1 178 ? -13.711 11.172 -12.398 1 96.38 178 LEU A C 1
ATOM 1400 O O . LEU A 1 178 ? -13.32 10.078 -12.82 1 96.38 178 LEU A O 1
ATOM 1404 N N . SER A 1 179 ? -13.875 12.219 -13.203 1 95.62 179 SER A N 1
ATOM 1405 C CA . SER A 1 179 ? -13.688 12.148 -14.648 1 95.62 179 SER A CA 1
ATOM 1406 C C . SER A 1 179 ? -12.234 11.852 -15 1 95.62 179 SER A C 1
ATOM 1408 O O . SER A 1 179 ? -11.938 11.391 -16.109 1 95.62 179 SER A O 1
ATOM 1410 N N . VAL A 1 180 ? -11.336 12.094 -14.07 1 93.25 180 VAL A N 1
ATOM 1411 C CA . VAL A 1 180 ? -9.93 11.773 -14.305 1 93.25 180 VAL A CA 1
ATOM 1412 C C . VAL A 1 180 ? -9.508 10.602 -13.422 1 93.25 180 VAL A C 1
ATOM 1414 O O . VAL A 1 180 ? -8.359 10.516 -12.992 1 93.25 180 VAL A O 1
ATOM 1417 N N . ASN A 1 181 ? -10.477 9.812 -12.984 1 92 181 ASN A N 1
ATOM 1418 C CA . ASN A 1 181 ? -10.328 8.523 -12.312 1 92 181 ASN A CA 1
ATOM 1419 C C . ASN A 1 181 ? -9.727 8.688 -10.922 1 92 181 ASN A C 1
ATOM 1421 O O . ASN A 1 181 ? -8.914 7.871 -10.492 1 92 181 ASN A O 1
ATOM 1425 N N . GLN A 1 182 ? -10.031 9.758 -10.312 1 95.44 182 GLN A N 1
ATOM 1426 C CA . GLN A 1 182 ? -9.672 9.984 -8.922 1 95.44 182 GLN A CA 1
ATOM 1427 C C . GLN A 1 182 ? -10.883 9.844 -8.008 1 95.44 182 GLN A C 1
ATOM 1429 O O . GLN A 1 182 ? -11.984 10.281 -8.352 1 95.44 182 GLN A O 1
ATOM 1434 N N . PRO A 1 183 ? -10.672 9.125 -6.914 1 97.69 183 PRO A N 1
ATOM 1435 C CA . PRO A 1 183 ? -11.758 9.156 -5.938 1 97.69 183 PRO A CA 1
ATOM 1436 C C . PRO A 1 183 ? -11.93 10.523 -5.281 1 97.69 183 PRO A C 1
ATOM 1438 O O . PRO A 1 183 ? -11.086 11.406 -5.453 1 97.69 183 PRO A O 1
ATOM 1441 N N . VAL A 1 184 ? -13.055 10.695 -4.613 1 98.06 184 VAL A N 1
ATOM 1442 C CA . VAL A 1 184 ? -13.352 11.977 -3.975 1 98.06 184 VAL A CA 1
ATOM 1443 C C . VAL A 1 184 ? -13.219 11.836 -2.459 1 98.06 184 VAL A C 1
ATOM 1445 O O . VAL A 1 184 ? -13.961 11.078 -1.831 1 98.06 184 VAL A O 1
ATOM 1448 N N . TYR A 1 185 ? -12.211 12.461 -1.947 1 98.25 185 TYR A N 1
ATOM 1449 C CA . TYR A 1 185 ? -12.023 12.594 -0.506 1 98.25 185 TYR A CA 1
ATOM 1450 C C . TYR A 1 185 ? -12.859 13.75 0.047 1 98.25 185 TYR A C 1
ATOM 1452 O O . TYR A 1 185 ? -12.688 14.898 -0.363 1 98.25 185 TYR A O 1
ATOM 1460 N N . VAL A 1 186 ? -13.805 13.43 0.96 1 98.38 186 VAL A N 1
ATOM 1461 C CA . VAL A 1 186 ? -14.734 14.406 1.521 1 98.38 186 VAL A CA 1
ATOM 1462 C C . VAL A 1 186 ? -14.609 14.422 3.041 1 98.38 186 VAL A C 1
ATOM 1464 O O . VAL A 1 186 ? -14.75 13.391 3.697 1 98.38 186 VAL A O 1
ATOM 1467 N N . GLN A 1 187 ? -14.383 15.57 3.561 1 98.5 187 GLN A N 1
ATOM 1468 C CA . GLN A 1 187 ? -14.234 15.75 5 1 98.5 187 GLN A CA 1
ATOM 1469 C C . GLN A 1 187 ? -15.156 16.844 5.52 1 98.5 187 GLN A C 1
ATOM 1471 O O . GLN A 1 187 ? -15.234 17.922 4.934 1 98.5 187 GLN A O 1
ATOM 1476 N N . LYS A 1 188 ? -15.875 16.5 6.559 1 98.12 188 LYS A N 1
ATOM 1477 C CA . LYS A 1 188 ? -16.688 17.547 7.191 1 98.12 188 LYS A CA 1
ATOM 1478 C C . LYS A 1 188 ? -15.812 18.703 7.656 1 98.12 188 LYS A C 1
ATOM 1480 O O . LYS A 1 188 ? -14.797 18.5 8.32 1 98.12 188 LYS A O 1
ATOM 1485 N N . TYR A 1 189 ? -16.234 19.906 7.262 1 97.81 189 TYR A N 1
ATOM 1486 C CA . TYR A 1 189 ? -15.461 21.078 7.652 1 97.81 189 TYR A CA 1
ATOM 1487 C C . TYR A 1 189 ? -15.555 21.328 9.156 1 97.81 189 TYR A C 1
ATOM 1489 O O . TYR A 1 189 ? -16.625 21.219 9.742 1 97.81 189 TYR A O 1
ATOM 1497 N N . VAL A 1 190 ? -14.453 21.594 9.773 1 97.19 190 VAL A N 1
ATOM 1498 C CA . VAL A 1 190 ? -14.414 22 11.172 1 97.19 190 VAL A CA 1
ATOM 1499 C C . VAL A 1 190 ? -14.477 23.531 11.273 1 97.19 190 VAL A C 1
ATOM 1501 O O . VAL A 1 190 ? -13.656 24.219 10.672 1 97.19 190 VAL A O 1
ATOM 1504 N N . ASP A 1 191 ? -15.422 23.969 11.93 1 95.25 191 ASP A N 1
ATOM 1505 C CA . ASP A 1 191 ? -15.562 25.406 12.109 1 95.25 191 ASP A CA 1
ATOM 1506 C C . ASP A 1 191 ? -14.445 25.969 12.992 1 95.25 191 ASP A C 1
ATOM 1508 O O . ASP A 1 191 ? -14.688 26.312 14.148 1 95.25 191 ASP A O 1
ATOM 1512 N N . LYS A 1 192 ? -13.344 26.109 12.438 1 93.88 192 LYS A N 1
ATOM 1513 C CA . LYS A 1 192 ? -12.141 26.516 13.148 1 93.88 192 LYS A CA 1
ATOM 1514 C C . LYS A 1 192 ? -11.945 28.016 13.086 1 93.88 192 LYS A C 1
ATOM 1516 O O . LYS A 1 192 ? -12.461 28.688 12.188 1 93.88 192 LYS A O 1
ATOM 1521 N N . PRO A 1 193 ? -11.172 28.547 13.992 1 92.81 193 PRO A N 1
ATOM 1522 C CA . PRO A 1 193 ? -10.773 29.953 13.852 1 92.81 193 PRO A CA 1
ATOM 1523 C C . PRO A 1 193 ? -9.812 30.172 12.688 1 92.81 193 PRO A C 1
ATOM 1525 O O . PRO A 1 193 ? -9.547 29.25 11.914 1 92.81 193 PRO A O 1
ATOM 1528 N N . GLU A 1 194 ? -9.344 31.406 12.438 1 94.38 194 GLU A N 1
ATOM 1529 C CA . GLU A 1 194 ? -8.477 31.797 11.32 1 94.38 194 GLU A CA 1
ATOM 1530 C C . GLU A 1 194 ? -7.051 31.297 11.531 1 94.38 194 GLU A C 1
ATOM 1532 O O . GLU A 1 194 ? -6.09 32.031 11.273 1 94.38 194 GLU A O 1
ATOM 1537 N N . ARG A 1 195 ? -7.012 30.047 12.109 1 96 195 ARG A N 1
ATOM 1538 C CA . ARG A 1 195 ? -5.711 29.438 12.383 1 96 195 ARG A CA 1
ATOM 1539 C C . ARG A 1 195 ? -5.824 27.938 12.562 1 96 195 ARG A C 1
ATOM 1541 O O . ARG A 1 195 ? -6.926 27.406 12.75 1 96 195 ARG A O 1
ATOM 1548 N N . ASP A 1 196 ? -4.777 27.234 12.383 1 97.5 196 ASP A N 1
ATOM 1549 C CA . ASP A 1 196 ? -4.586 25.859 12.852 1 97.5 196 ASP A CA 1
ATOM 1550 C C . ASP A 1 196 ? -3.234 25.703 13.539 1 97.5 196 ASP A C 1
ATOM 1552 O O . ASP A 1 196 ? -2.523 26.688 13.766 1 97.5 196 ASP A O 1
ATOM 1556 N N . ILE A 1 197 ? -2.955 24.547 14.039 1 98.31 197 ILE A N 1
ATOM 1557 C CA . ILE A 1 197 ? -1.751 24.281 14.82 1 98.31 197 ILE A CA 1
ATOM 1558 C C . ILE A 1 197 ? -0.904 23.234 14.109 1 98.31 197 ILE A C 1
ATOM 1560 O O . ILE A 1 197 ? -1.428 22.219 13.648 1 98.31 197 ILE A O 1
ATOM 1564 N N . ARG A 1 198 ? 0.354 23.516 13.945 1 98.12 198 ARG A N 1
ATOM 1565 C CA . ARG A 1 198 ? 1.356 22.516 13.562 1 98.12 198 ARG A CA 1
ATOM 1566 C C . ARG A 1 198 ? 2.227 22.141 14.758 1 98.12 198 ARG A C 1
ATOM 1568 O O . ARG A 1 198 ? 2.871 23 15.359 1 98.12 198 ARG A O 1
ATOM 1575 N N . VAL A 1 199 ? 2.211 20.875 15.062 1 98.62 199 VAL A N 1
ATOM 1576 C CA . VAL A 1 199 ? 3.117 20.328 16.078 1 98.62 199 VAL A CA 1
ATOM 1577 C C . VAL A 1 199 ? 4.184 19.469 15.406 1 98.62 199 VAL A C 1
ATOM 1579 O O . VAL A 1 199 ? 3.871 18.625 14.562 1 98.62 199 VAL A O 1
ATOM 1582 N N . PHE A 1 200 ? 5.414 19.703 15.711 1 98.81 200 PHE A N 1
ATOM 1583 C CA . PHE A 1 200 ? 6.523 18.906 15.203 1 98.81 200 PHE A CA 1
ATOM 1584 C C . PHE A 1 200 ? 7.023 17.938 16.266 1 98.81 200 PHE A C 1
ATOM 1586 O O . PHE A 1 200 ? 7.371 18.344 17.375 1 98.81 200 PHE A O 1
ATOM 1593 N N . VAL A 1 201 ? 7 16.719 15.922 1 98.88 201 VAL A N 1
ATOM 1594 C CA . VAL A 1 201 ? 7.41 15.664 16.844 1 98.88 201 VAL A CA 1
ATOM 1595 C C . VAL A 1 201 ? 8.602 14.898 16.266 1 98.88 201 VAL A C 1
ATOM 1597 O O . VAL A 1 201 ? 8.641 14.617 15.062 1 98.88 201 VAL A O 1
ATOM 1600 N N . VAL A 1 202 ? 9.602 14.539 17.047 1 98.81 202 VAL A N 1
ATOM 1601 C CA . VAL A 1 202 ? 10.68 13.609 16.75 1 98.81 202 VAL A CA 1
ATOM 1602 C C . VAL A 1 202 ? 10.805 12.578 17.859 1 98.81 202 VAL A C 1
ATOM 1604 O O . VAL A 1 202 ? 10.992 12.93 19.031 1 98.81 202 VAL A O 1
ATOM 1607 N N . GLY A 1 203 ? 10.727 11.336 17.484 1 98.12 203 GLY A N 1
ATOM 1608 C CA . GLY A 1 203 ? 10.648 10.312 18.516 1 98.12 203 GLY A CA 1
ATOM 1609 C C . GLY A 1 203 ? 9.453 10.484 19.438 1 98.12 203 GLY A C 1
ATOM 1610 O O . GLY A 1 203 ? 8.32 10.602 18.969 1 98.12 203 GLY A O 1
ATOM 1611 N N . ASN A 1 204 ? 9.688 10.516 20.688 1 97.19 204 ASN A N 1
ATOM 1612 C CA . ASN A 1 204 ? 8.625 10.695 21.672 1 97.19 204 ASN A CA 1
ATOM 1613 C C . ASN A 1 204 ? 8.664 12.086 22.297 1 97.19 204 ASN A C 1
ATOM 1615 O O . ASN A 1 204 ? 8.25 12.273 23.453 1 97.19 204 ASN A O 1
ATOM 1619 N N . SER A 1 205 ? 9.141 13.008 21.516 1 97.56 205 SER A N 1
ATOM 1620 C CA . SER A 1 205 ? 9.281 14.359 22.047 1 97.56 205 SER A CA 1
ATOM 1621 C C . SER A 1 205 ? 8.703 15.398 21.094 1 97.56 205 SER A C 1
ATOM 1623 O O . SER A 1 205 ? 8.898 15.312 19.891 1 97.56 205 SER A O 1
ATOM 1625 N N . ILE A 1 206 ? 8.055 16.359 21.703 1 98.38 206 ILE A N 1
ATOM 1626 C CA . ILE A 1 206 ? 7.602 17.516 20.953 1 98.38 206 ILE A CA 1
ATOM 1627 C C . ILE A 1 206 ? 8.758 18.5 20.766 1 98.38 206 ILE A C 1
ATOM 1629 O O . ILE A 1 206 ? 9.32 18.984 21.734 1 98.38 206 ILE A O 1
ATOM 1633 N N . LEU A 1 207 ? 9.125 18.703 19.594 1 98.19 207 LEU A N 1
ATOM 1634 C CA . LEU A 1 207 ? 10.188 19.672 19.297 1 98.19 207 LEU A CA 1
ATOM 1635 C C . LEU A 1 207 ? 9.68 21.094 19.453 1 98.19 207 LEU A C 1
ATOM 1637 O O . LEU A 1 207 ? 10.414 21.984 19.906 1 98.19 207 LEU A O 1
ATOM 1641 N N . GLY A 1 208 ? 8.406 21.266 19.016 1 98.25 208 GLY A N 1
ATOM 1642 C CA . GLY A 1 208 ? 7.734 22.547 19.109 1 98.25 208 GLY A CA 1
ATOM 1643 C C . GLY A 1 208 ? 6.395 22.578 18.406 1 98.25 208 GLY A C 1
ATOM 1644 O O . GLY A 1 208 ? 6.008 21.594 17.766 1 98.25 208 GLY A O 1
ATOM 1645 N N . SER A 1 209 ? 5.695 23.672 18.594 1 98.56 209 SER A N 1
ATOM 1646 C CA . SER A 1 209 ? 4.406 23.875 17.938 1 98.56 209 SER A CA 1
ATOM 1647 C C . SER A 1 209 ? 4.207 25.328 17.547 1 98.56 209 SER A C 1
ATOM 1649 O O . SER A 1 209 ? 4.773 26.234 18.172 1 98.56 209 SER A O 1
ATOM 1651 N N . VAL A 1 210 ? 3.484 25.516 16.516 1 98.5 210 VAL A N 1
ATOM 1652 C CA . VAL A 1 210 ? 3.221 26.875 16.047 1 98.5 210 VAL A CA 1
ATOM 1653 C C . VAL A 1 210 ? 1.761 26.984 15.609 1 98.5 210 VAL A C 1
ATOM 1655 O O . VAL A 1 210 ? 1.16 26.016 15.148 1 98.5 210 VAL A O 1
ATOM 1658 N N . TYR A 1 211 ? 1.19 28.141 15.75 1 97.94 211 TYR A N 1
ATOM 1659 C CA . TYR A 1 211 ? -0.012 28.516 15.016 1 97.94 211 TYR A CA 1
ATOM 1660 C C . TYR A 1 211 ? 0.315 28.844 13.562 1 97.94 211 TYR A C 1
ATOM 1662 O O . TYR A 1 211 ? 1.355 29.438 13.273 1 97.94 211 TYR A O 1
ATOM 1670 N N . ARG A 1 212 ? -0.469 28.5 12.711 1 97.44 212 ARG A N 1
ATOM 1671 C CA . ARG A 1 212 ? -0.505 29 11.344 1 97.44 212 ARG A CA 1
ATOM 1672 C C . ARG A 1 212 ? -1.761 29.828 11.102 1 97.44 212 ARG A C 1
ATOM 1674 O O . ARG A 1 212 ? -2.873 29.297 11.102 1 97.44 212 ARG A O 1
ATOM 1681 N N . ILE A 1 213 ? -1.557 31.062 10.891 1 97.31 213 ILE A N 1
ATOM 1682 C CA . ILE A 1 213 ? -2.65 32.031 10.945 1 97.31 213 ILE A CA 1
ATOM 1683 C C . ILE A 1 213 ? -2.914 32.594 9.555 1 97.31 213 ILE A C 1
ATOM 1685 O O . ILE A 1 213 ? -1.99 33.031 8.875 1 97.31 213 ILE A O 1
ATOM 1689 N N . ASN A 1 214 ? -4.102 32.5 9.094 1 95.31 214 ASN A N 1
ATOM 1690 C CA . ASN A 1 214 ? -4.543 33.125 7.84 1 95.31 214 ASN A CA 1
ATOM 1691 C C . ASN A 1 214 ? -5.891 33.812 7.996 1 95.31 214 ASN A C 1
ATOM 1693 O O . ASN A 1 214 ? -6.922 33.156 8.133 1 95.31 214 ASN A O 1
ATOM 1697 N N . LYS A 1 215 ? -5.949 35.125 7.852 1 93 215 LYS A N 1
ATOM 1698 C CA . LYS A 1 215 ? -7.16 35.906 8.086 1 93 215 LYS A CA 1
ATOM 1699 C C . LYS A 1 215 ? -7.988 36.062 6.809 1 93 215 LYS A C 1
ATOM 1701 O O . LYS A 1 215 ? -9.156 36.438 6.859 1 93 215 LYS A O 1
ATOM 1706 N N . SER A 1 216 ? -7.484 35.688 5.727 1 92.38 216 SER A N 1
ATOM 1707 C CA . SER A 1 216 ? -8.133 35.938 4.445 1 92.38 216 SER A CA 1
ATOM 1708 C C . SER A 1 216 ? -8.633 34.656 3.814 1 92.38 216 SER A C 1
ATOM 1710 O O . SER A 1 216 ? -9.211 34.656 2.725 1 92.38 216 SER A O 1
ATOM 1712 N N . SER A 1 217 ? -8.305 33.531 4.465 1 91.62 217 SER A N 1
ATOM 1713 C CA . SER A 1 217 ? -8.656 32.25 3.873 1 91.62 217 SER A CA 1
ATOM 1714 C C . SER A 1 217 ? -8.852 31.172 4.945 1 91.62 217 SER A C 1
ATOM 1716 O O . SER A 1 217 ? -8.266 31.266 6.027 1 91.62 217 SER A O 1
ATOM 1718 N N . TRP A 1 218 ? -9.727 30.188 4.672 1 91.88 218 TRP A N 1
ATOM 1719 C CA . TRP A 1 218 ? -9.891 29.047 5.578 1 91.88 218 TRP A CA 1
ATOM 1720 C C . TRP A 1 218 ? -8.688 28.109 5.5 1 91.88 218 TRP A C 1
ATOM 1722 O O . TRP A 1 218 ? -8.477 27.297 6.395 1 91.88 218 TRP A O 1
ATOM 1732 N N . LYS A 1 219 ? -7.922 28.25 4.449 1 91.88 219 LYS A N 1
ATOM 1733 C CA . LYS A 1 219 ? -6.672 27.5 4.324 1 91.88 219 LYS A CA 1
ATOM 1734 C C . LYS A 1 219 ? -5.547 28.188 5.102 1 91.88 219 LYS A C 1
ATOM 1736 O O . LYS A 1 219 ? -5.195 29.328 4.82 1 91.88 219 LYS A O 1
ATOM 1741 N N . THR A 1 220 ? -4.953 27.391 5.938 1 91.06 220 THR A N 1
ATOM 1742 C CA . THR A 1 220 ? -4.016 28.031 6.848 1 91.06 220 THR A CA 1
ATOM 1743 C C . THR A 1 220 ? -2.605 27.5 6.648 1 91.06 220 THR A C 1
ATOM 1745 O O . THR A 1 220 ? -1.739 27.672 7.508 1 91.06 220 THR A O 1
ATOM 1748 N N . ASN A 1 221 ? -2.369 26.828 5.539 1 90.06 221 ASN A N 1
ATOM 1749 C CA . ASN A 1 221 ? -1.032 26.344 5.203 1 90.06 221 ASN A CA 1
ATOM 1750 C C . ASN A 1 221 ? -0.059 27.5 4.98 1 90.06 221 ASN A C 1
ATOM 1752 O O . ASN A 1 221 ? -0.415 28.516 4.367 1 90.06 221 ASN A O 1
ATOM 1756 N N . VAL A 1 222 ? 1.128 27.328 5.41 1 90.06 222 VAL A N 1
ATOM 1757 C CA . VAL A 1 222 ? 2.166 28.344 5.25 1 90.06 222 VAL A CA 1
ATOM 1758 C C . VAL A 1 222 ? 2.416 28.594 3.764 1 90.06 222 VAL A C 1
ATOM 1760 O O . VAL A 1 222 ? 2.609 29.734 3.344 1 90.06 222 VAL A O 1
ATOM 1763 N N . ALA A 1 223 ? 2.432 27.547 2.957 1 86.44 223 ALA A N 1
ATOM 1764 C CA . ALA A 1 223 ? 2.631 27.656 1.514 1 86.44 223 ALA A CA 1
ATOM 1765 C C . ALA A 1 223 ? 1.562 28.531 0.874 1 86.44 223 ALA A C 1
ATOM 1767 O O . ALA A 1 223 ? 1.739 29.016 -0.243 1 86.44 223 ALA A O 1
ATOM 1768 N N . GLN A 1 224 ? 0.461 28.75 1.621 1 87.44 224 GLN A N 1
ATOM 1769 C CA . GLN A 1 224 ? -0.626 29.578 1.119 1 87.44 224 GLN A CA 1
ATOM 1770 C C . GLN A 1 224 ? -0.559 30.984 1.709 1 87.44 224 GLN A C 1
ATOM 1772 O O . GLN A 1 224 ? -1.535 31.734 1.65 1 87.44 224 GLN A O 1
ATOM 1777 N N . GLY A 1 225 ? 0.515 31.297 2.385 1 87.25 225 GLY A N 1
ATOM 1778 C CA . GLY A 1 225 ? 0.749 32.656 2.828 1 87.25 225 GLY A CA 1
ATOM 1779 C C . GLY A 1 225 ? 0.442 32.875 4.297 1 87.25 225 GLY A C 1
ATOM 1780 O O . GLY A 1 225 ? 0.377 34 4.766 1 87.25 225 GLY A O 1
ATOM 1781 N N . SER A 1 226 ? 0.269 31.828 5.008 1 92.38 226 SER A N 1
ATOM 1782 C CA . SER A 1 226 ? -0.064 31.969 6.422 1 92.38 226 SER A CA 1
ATOM 1783 C C . SER A 1 226 ? 1.146 32.438 7.234 1 92.38 226 SER A C 1
ATOM 1785 O O . SER A 1 226 ? 2.281 32.062 6.91 1 92.38 226 SER A O 1
ATOM 1787 N N . LEU A 1 227 ? 0.833 33.156 8.273 1 94.62 227 LEU A N 1
ATOM 1788 C CA . LEU A 1 227 ? 1.838 33.562 9.25 1 94.62 227 LEU A CA 1
ATOM 1789 C C . LEU A 1 227 ? 2.014 32.5 10.32 1 94.62 227 LEU A C 1
ATOM 1791 O O . LEU A 1 227 ? 1.049 31.844 10.711 1 94.62 227 LEU A O 1
ATOM 1795 N N . THR A 1 228 ? 3.215 32.438 10.773 1 96.56 228 THR A N 1
ATOM 1796 C CA . THR A 1 228 ? 3.494 31.453 11.82 1 96.56 228 THR A CA 1
ATOM 1797 C C . THR A 1 228 ? 3.848 32.125 13.133 1 96.56 228 THR A C 1
ATOM 1799 O O . THR A 1 228 ? 4.562 33.156 13.133 1 96.56 228 THR A O 1
ATOM 1802 N N . GLN A 1 229 ? 3.268 31.625 14.227 1 97.25 229 GLN A N 1
ATOM 1803 C CA . GLN A 1 229 ? 3.535 32.125 15.57 1 97.25 229 GLN A CA 1
ATOM 1804 C C . GLN A 1 229 ? 3.76 30.984 16.547 1 97.25 229 GLN A C 1
ATOM 1806 O O . GLN A 1 229 ? 3.008 30.016 16.562 1 97.25 229 GLN A O 1
ATOM 1811 N N . VAL A 1 230 ? 4.789 31.141 17.391 1 97.94 230 VAL A N 1
ATOM 1812 C CA . VAL A 1 230 ? 5.098 30.094 18.359 1 97.94 230 VAL A CA 1
ATOM 1813 C C . VAL A 1 230 ? 3.902 29.875 19.281 1 97.94 230 VAL A C 1
ATOM 1815 O O . VAL A 1 230 ? 3.242 30.828 19.688 1 97.94 230 VAL A O 1
ATOM 1818 N N . LEU A 1 231 ? 3.633 28.625 19.516 1 97.62 231 LEU A N 1
ATOM 1819 C CA . LEU A 1 231 ? 2.623 28.203 20.469 1 97.62 231 LEU A CA 1
ATOM 1820 C C . LEU A 1 231 ? 3.225 27.25 21.516 1 97.62 231 LEU A C 1
ATOM 1822 O O . LEU A 1 231 ? 3.873 26.266 21.156 1 97.62 231 LEU A O 1
ATOM 1826 N N . LEU A 1 232 ? 3.107 27.578 22.766 1 96.75 232 LEU A N 1
ATOM 1827 C CA . LEU A 1 232 ? 3.41 26.609 23.812 1 96.75 232 LEU A CA 1
ATOM 1828 C C . LEU A 1 232 ? 2.266 25.609 23.969 1 96.75 232 LEU A C 1
ATOM 1830 O O . LEU A 1 232 ? 1.168 25.984 24.391 1 96.75 232 LEU A O 1
ATOM 1834 N N . PRO A 1 233 ? 2.51 24.453 23.641 1 96.62 233 PRO A N 1
ATOM 1835 C CA . PRO A 1 233 ? 1.398 23.5 23.688 1 96.62 233 PRO A CA 1
ATOM 1836 C C . PRO A 1 233 ? 0.938 23.188 25.109 1 96.62 233 PRO A C 1
ATOM 1838 O O . PRO A 1 233 ? 1.762 23.094 26.016 1 96.62 233 PRO A O 1
ATOM 1841 N N . ASN A 1 234 ? -0.324 23.078 25.328 1 96.69 234 ASN A N 1
ATOM 1842 C CA . ASN A 1 234 ? -0.836 22.547 26.594 1 96.69 234 ASN A CA 1
ATOM 1843 C C . ASN A 1 234 ? -0.732 21.031 26.641 1 96.69 234 ASN A C 1
ATOM 1845 O O . ASN A 1 234 ? -0.302 20.406 25.672 1 96.69 234 ASN A O 1
ATOM 1849 N N . HIS A 1 235 ? -1.048 20.484 27.719 1 97.56 235 HIS A N 1
ATOM 1850 C CA . HIS A 1 235 ? -0.895 19.047 27.953 1 97.56 235 HIS A CA 1
ATOM 1851 C C . HIS A 1 235 ? -1.75 18.25 26.984 1 97.56 235 HIS A C 1
ATOM 1853 O O . HIS A 1 235 ? -1.309 17.219 26.469 1 97.56 235 HIS A O 1
ATOM 1859 N N . GLU A 1 236 ? -2.939 18.703 26.734 1 97.56 236 GLU A N 1
ATOM 1860 C CA . GLU A 1 236 ? -3.855 18 25.844 1 97.56 236 GLU A CA 1
ATOM 1861 C C . GLU A 1 236 ? -3.285 17.922 24.422 1 97.56 236 GLU A C 1
ATOM 1863 O O . GLU A 1 236 ? -3.33 16.859 23.797 1 97.56 236 GLU A O 1
ATOM 1868 N N . LEU A 1 237 ? -2.744 19 23.969 1 97.69 237 LEU A N 1
ATOM 1869 C CA . LEU A 1 237 ? -2.146 19.062 22.641 1 97.69 237 LEU A CA 1
ATOM 1870 C C . LEU A 1 237 ? -0.934 18.141 22.547 1 97.69 237 LEU A C 1
ATOM 1872 O O . LEU A 1 237 ? -0.741 17.469 21.547 1 97.69 237 LEU A O 1
ATOM 1876 N N . GLU A 1 238 ? -0.165 18.125 23.594 1 98.19 238 GLU A N 1
ATOM 1877 C CA . GLU A 1 238 ? 1.007 17.266 23.625 1 98.19 238 GLU A CA 1
ATOM 1878 C C . GLU A 1 238 ? 0.604 15.789 23.562 1 98.19 238 GLU A C 1
ATOM 1880 O O . GLU A 1 238 ? 1.132 15.039 22.734 1 98.19 238 GLU A O 1
ATOM 1885 N N . GLU A 1 239 ? -0.299 15.438 24.375 1 98.31 239 GLU A N 1
ATOM 1886 C CA . GLU A 1 239 ? -0.754 14.055 24.422 1 98.31 239 GLU A CA 1
ATOM 1887 C C . GLU A 1 239 ? -1.367 13.617 23.094 1 98.31 239 GLU A C 1
ATOM 1889 O O . GLU A 1 239 ? -1.098 12.516 22.609 1 98.31 239 GLU A O 1
ATOM 1894 N N . LEU A 1 240 ? -2.189 14.461 22.594 1 98.44 240 LEU A N 1
ATOM 1895 C CA . LEU A 1 240 ? -2.852 14.195 21.328 1 98.44 240 LEU A CA 1
ATOM 1896 C C . LEU A 1 240 ? -1.829 13.984 20.203 1 98.44 240 LEU A C 1
ATOM 1898 O O . LEU A 1 240 ? -1.959 13.055 19.406 1 98.44 240 LEU A O 1
ATOM 1902 N N . SER A 1 241 ? -0.828 14.828 20.156 1 98.75 241 SER A N 1
ATOM 1903 C CA . SER A 1 241 ? 0.195 14.773 19.109 1 98.75 241 SER A CA 1
ATOM 1904 C C . SER A 1 241 ? 1.02 13.492 19.219 1 98.75 241 SER A C 1
ATOM 1906 O O . SER A 1 241 ? 1.258 12.82 18.219 1 98.75 241 SER A O 1
ATOM 1908 N N . LEU A 1 242 ? 1.409 13.18 20.422 1 98.75 242 LEU A N 1
ATOM 1909 C CA . LEU A 1 242 ? 2.209 11.969 20.625 1 98.75 242 LEU A CA 1
ATOM 1910 C C . LEU A 1 242 ? 1.385 10.719 20.344 1 98.75 242 LEU A C 1
ATOM 1912 O O . LEU A 1 242 ? 1.899 9.742 19.797 1 98.75 242 LEU A O 1
ATOM 1916 N N . LYS A 1 243 ? 0.1 10.758 20.719 1 98.75 243 LYS A N 1
ATOM 1917 C CA . LYS A 1 243 ? -0.802 9.648 20.438 1 98.75 243 LYS A CA 1
ATOM 1918 C C . LYS A 1 243 ? -0.952 9.445 18.922 1 98.75 243 LYS A C 1
ATOM 1920 O O . LYS A 1 243 ? -0.986 8.305 18.453 1 98.75 243 LYS A O 1
ATOM 1925 N N . ALA A 1 244 ? -1.029 10.523 18.156 1 98.81 244 ALA A N 1
ATOM 1926 C CA . ALA A 1 244 ? -1.15 10.453 16.703 1 98.81 244 ALA A CA 1
ATOM 1927 C C . ALA A 1 244 ? 0.096 9.836 16.078 1 98.81 244 ALA A C 1
ATOM 1929 O O . ALA A 1 244 ? -0.004 8.961 15.219 1 98.81 244 ALA A O 1
ATOM 1930 N N . VAL A 1 245 ? 1.247 10.281 16.531 1 98.81 245 VAL A N 1
ATOM 1931 C CA . VAL A 1 245 ? 2.518 9.773 16.031 1 98.81 245 VAL A CA 1
ATOM 1932 C C . VAL A 1 245 ? 2.645 8.281 16.328 1 98.81 245 VAL A C 1
ATOM 1934 O O . VAL A 1 245 ? 3.053 7.5 15.469 1 98.81 245 VAL A O 1
ATOM 1937 N N . LYS A 1 246 ? 2.24 7.934 17.5 1 98.75 246 LYS A N 1
ATOM 1938 C CA . LYS A 1 246 ? 2.293 6.535 17.922 1 98.75 246 LYS A CA 1
ATOM 1939 C C . LYS A 1 246 ? 1.331 5.68 17.094 1 98.75 246 LYS A C 1
ATOM 1941 O O . LYS A 1 246 ? 1.682 4.578 16.672 1 98.75 246 LYS A O 1
ATOM 1946 N N . ALA A 1 247 ? 0.139 6.16 16.875 1 98.69 247 ALA A N 1
ATOM 1947 C CA . ALA A 1 247 ? -0.882 5.434 16.125 1 98.69 247 ALA A CA 1
ATOM 1948 C C . ALA A 1 247 ? -0.404 5.109 14.719 1 98.69 247 ALA A C 1
ATOM 1950 O O . ALA A 1 247 ? -0.746 4.062 14.164 1 98.69 247 ALA A O 1
ATOM 1951 N N . LEU A 1 248 ? 0.411 5.961 14.195 1 98.75 248 LEU A N 1
ATOM 1952 C CA . LEU A 1 248 ? 0.884 5.797 12.82 1 98.75 248 LEU A CA 1
ATOM 1953 C C . LEU A 1 248 ? 2.293 5.215 12.805 1 98.75 248 LEU A C 1
ATOM 1955 O O . LEU A 1 248 ? 2.854 4.973 11.727 1 98.75 248 LEU A O 1
ATOM 1959 N N . LYS A 1 249 ? 2.885 5.043 13.977 1 98.69 249 LYS A N 1
ATOM 1960 C CA . LYS A 1 249 ? 4.219 4.477 14.156 1 98.69 249 LYS A CA 1
ATOM 1961 C C . LYS A 1 249 ? 5.273 5.32 13.445 1 98.69 249 LYS A C 1
ATOM 1963 O O . LYS A 1 249 ? 6.137 4.785 12.75 1 98.69 249 LYS A O 1
ATOM 1968 N N . LEU A 1 250 ? 5.125 6.582 13.555 1 98.88 250 LEU A N 1
ATOM 1969 C CA . LEU A 1 250 ? 6.062 7.5 12.922 1 98.88 250 LEU A CA 1
ATOM 1970 C C . LEU A 1 250 ? 7.223 7.824 13.852 1 98.88 250 LEU A C 1
ATOM 1972 O O . LEU A 1 250 ? 7.039 7.938 15.07 1 98.88 250 LEU A O 1
ATOM 1976 N N . ASP A 1 251 ? 8.422 7.992 13.305 1 98.88 251 ASP A N 1
ATOM 1977 C CA . ASP A 1 251 ? 9.609 8.422 14.039 1 98.88 251 ASP A CA 1
ATOM 1978 C C . ASP A 1 251 ? 9.625 9.938 14.203 1 98.88 251 ASP A C 1
ATOM 1980 O O . ASP A 1 251 ? 10.156 10.453 15.188 1 98.88 251 ASP A O 1
ATOM 1984 N N . TYR A 1 252 ? 9.172 10.594 13.273 1 98.88 252 TYR A N 1
ATOM 1985 C CA . TYR A 1 252 ? 8.969 12.039 13.32 1 98.88 252 TYR A CA 1
ATOM 1986 C C . TYR A 1 252 ? 7.809 12.461 12.43 1 98.88 252 TYR A C 1
ATOM 1988 O O . TYR A 1 252 ? 7.422 11.727 11.516 1 98.88 252 TYR A O 1
ATOM 1996 N N . ALA A 1 253 ? 7.234 13.625 12.695 1 98.88 253 ALA A N 1
ATOM 1997 C CA . ALA A 1 253 ? 6.055 14.031 11.93 1 98.88 253 ALA A CA 1
ATOM 1998 C C . ALA A 1 253 ? 5.691 15.484 12.211 1 98.88 253 ALA A C 1
ATOM 2000 O O . ALA A 1 253 ? 6.145 16.062 13.203 1 98.88 253 ALA A O 1
ATOM 2001 N N . GLY A 1 254 ? 5.039 16.062 11.312 1 98.62 254 GLY A N 1
ATOM 2002 C CA . GLY A 1 254 ? 4.246 17.266 11.523 1 98.62 254 GLY A CA 1
ATOM 2003 C C . GLY A 1 254 ? 2.758 16.984 11.625 1 98.62 254 GLY A C 1
ATOM 2004 O O . GLY A 1 254 ? 2.156 16.453 10.695 1 98.62 254 GLY A O 1
ATOM 2005 N N . ILE A 1 255 ? 2.164 17.359 12.727 1 98.75 255 ILE A N 1
ATOM 2006 C CA . ILE A 1 255 ? 0.75 17.094 12.969 1 98.75 255 ILE A CA 1
ATOM 2007 C C . ILE A 1 255 ? -0.053 18.391 12.805 1 98.75 255 ILE A C 1
ATOM 2009 O O . ILE A 1 255 ? 0.228 19.391 13.469 1 98.75 255 ILE A O 1
ATOM 2013 N N . ASP A 1 256 ? -1 18.359 11.945 1 98.44 256 ASP A N 1
ATOM 2014 C CA . ASP A 1 256 ? -1.912 19.484 11.742 1 98.44 256 ASP A CA 1
ATOM 2015 C C . ASP A 1 256 ? -3.188 19.312 12.57 1 98.44 256 ASP A C 1
ATOM 2017 O O . ASP A 1 256 ? -3.938 18.359 12.359 1 98.44 256 ASP A O 1
ATOM 2021 N N . ILE A 1 257 ? -3.426 20.25 13.422 1 98.69 257 ILE A N 1
ATOM 2022 C CA . ILE A 1 257 ? -4.527 20.172 14.375 1 98.69 257 ILE A CA 1
ATOM 2023 C C . ILE A 1 257 ? -5.379 21.438 14.289 1 98.69 257 ILE A C 1
ATOM 2025 O O . ILE A 1 257 ? -4.852 22.547 14.188 1 98.69 257 ILE A O 1
ATOM 2029 N N . VAL A 1 258 ? -6.664 21.234 14.312 1 98.12 258 VAL A N 1
ATOM 2030 C CA . VAL A 1 258 ? -7.586 22.359 14.312 1 98.12 258 VAL A CA 1
ATOM 2031 C C . VAL A 1 258 ? -8.344 22.422 15.633 1 98.12 258 VAL A C 1
ATOM 2033 O O . VAL A 1 258 ? -8.516 21.391 16.297 1 98.12 258 VAL A O 1
ATOM 2036 N N . GLU A 1 259 ? -8.641 23.594 15.984 1 97 259 GLU A N 1
ATOM 2037 C CA . GLU A 1 259 ? -9.531 23.828 17.109 1 97 259 GLU A CA 1
ATOM 2038 C C . GLU A 1 259 ? -10.977 23.984 16.656 1 97 259 GLU A C 1
ATOM 2040 O O . GLU A 1 259 ? -11.281 24.828 15.805 1 97 259 GLU A O 1
ATOM 2045 N N . ASP A 1 260 ? -11.805 23.156 17.141 1 95 260 ASP A N 1
ATOM 2046 C CA . ASP A 1 260 ? -13.227 23.266 16.828 1 95 260 ASP A CA 1
ATOM 2047 C C . ASP A 1 260 ? -13.875 24.406 17.625 1 95 260 ASP A C 1
ATOM 2049 O O . ASP A 1 260 ? -13.258 24.969 18.516 1 95 260 ASP A O 1
ATOM 2053 N N . LYS A 1 261 ? -15.125 24.703 17.281 1 92.12 261 LYS A N 1
ATOM 2054 C CA . LYS A 1 261 ? -15.844 25.812 17.906 1 92.12 261 LYS A CA 1
ATOM 2055 C C . LYS A 1 261 ? -15.984 25.609 19.406 1 92.12 261 LYS A C 1
ATOM 2057 O O . LYS A 1 261 ? -16.016 26.578 20.172 1 92.12 261 LYS A O 1
ATOM 2062 N N . ASP A 1 262 ? -16.031 24.391 19.797 1 92.12 262 ASP A N 1
ATOM 2063 C CA . ASP A 1 262 ? -16.219 24.094 21.219 1 92.12 262 ASP A CA 1
ATOM 2064 C C . ASP A 1 262 ? -14.883 24.031 21.938 1 92.12 262 ASP A C 1
ATOM 2066 O O . ASP A 1 262 ? -14.828 23.703 23.125 1 92.12 262 ASP A O 1
ATOM 2070 N N . GLY A 1 263 ? -13.797 24.266 21.266 1 91.81 263 GLY A N 1
ATOM 2071 C CA . GLY A 1 263 ? -12.477 24.297 21.859 1 91.81 263 GLY A CA 1
ATOM 2072 C C . GLY A 1 263 ? -11.742 22.969 21.781 1 91.81 263 GLY A C 1
ATOM 2073 O O . GLY A 1 263 ? -10.555 22.891 22.109 1 91.81 263 GLY A O 1
ATOM 2074 N N . SER A 1 264 ? -12.445 22 21.375 1 95.31 264 SER A N 1
ATOM 2075 C CA . SER A 1 264 ? -11.805 20.688 21.281 1 95.31 264 SER A CA 1
ATOM 2076 C C . SER A 1 264 ? -10.867 20.609 20.078 1 95.31 264 SER A C 1
ATOM 2078 O O . SER A 1 264 ? -11.023 21.359 19.109 1 95.31 264 SER A O 1
ATOM 2080 N N . TYR A 1 265 ? -9.844 19.75 20.156 1 98.06 265 TYR A N 1
ATOM 2081 C CA . TYR A 1 265 ? -8.875 19.547 19.094 1 98.06 265 TYR A CA 1
ATOM 2082 C C . TYR A 1 265 ? -9.281 18.406 18.188 1 98.06 265 TYR A C 1
ATOM 2084 O O . TYR A 1 265 ? -9.859 17.422 18.641 1 98.06 265 TYR A O 1
ATOM 2092 N N . LYS A 1 266 ? -8.992 18.531 16.922 1 98.38 266 LYS A N 1
ATOM 2093 C CA . LYS A 1 266 ? -9.086 17.453 15.938 1 98.38 266 LYS A CA 1
ATOM 2094 C C . LYS A 1 266 ? -7.844 17.406 15.055 1 98.38 266 LYS A C 1
ATOM 2096 O O . LYS A 1 266 ? -7.355 18.438 14.609 1 98.38 266 LYS A O 1
ATOM 2101 N N . VAL A 1 267 ? -7.297 16.25 14.922 1 98.75 267 VAL A N 1
ATOM 2102 C CA . VAL A 1 267 ? -6.199 16.078 13.977 1 98.75 267 VAL A CA 1
ATOM 2103 C C . VAL A 1 267 ? -6.754 15.977 12.555 1 98.75 267 VAL A C 1
ATOM 2105 O O . VAL A 1 267 ? -7.625 15.156 12.273 1 98.75 267 VAL A O 1
ATOM 2108 N N . ILE A 1 268 ? -6.227 16.766 11.633 1 97.75 268 ILE A N 1
ATOM 2109 C CA . ILE A 1 268 ? -6.777 16.766 10.281 1 97.75 268 ILE A CA 1
ATOM 2110 C C . ILE A 1 268 ? -5.789 16.109 9.328 1 97.75 268 ILE A C 1
ATOM 2112 O O . ILE A 1 268 ? -6.184 15.578 8.281 1 97.75 268 ILE A O 1
ATOM 2116 N N . GLU A 1 269 ? -4.508 16.109 9.695 1 97.94 269 GLU A N 1
ATOM 2117 C CA . GLU A 1 269 ? -3.486 15.484 8.859 1 97.94 269 GLU A CA 1
ATOM 2118 C C . GLU A 1 269 ? -2.201 15.242 9.648 1 97.94 269 GLU A C 1
ATOM 2120 O O . GLU A 1 269 ? -1.86 16.016 10.539 1 97.94 269 GLU A O 1
ATOM 2125 N N . VAL A 1 270 ? -1.581 14.195 9.398 1 98.56 270 VAL A N 1
ATOM 2126 C CA . VAL A 1 270 ? -0.24 13.93 9.906 1 98.56 270 VAL A CA 1
ATOM 2127 C C . VAL A 1 270 ? 0.732 13.766 8.742 1 98.56 270 VAL A C 1
ATOM 2129 O O . VAL A 1 270 ? 0.541 12.906 7.883 1 98.56 270 VAL A O 1
ATOM 2132 N N . ASN A 1 271 ? 1.713 14.57 8.727 1 97.81 271 ASN A N 1
ATOM 2133 C CA . ASN A 1 271 ? 2.711 14.539 7.664 1 97.81 271 ASN A CA 1
ATOM 2134 C C . ASN A 1 271 ? 3.967 13.789 8.094 1 97.81 271 ASN A C 1
ATOM 2136 O O . ASN A 1 271 ? 4.633 14.18 9.055 1 97.81 271 ASN A O 1
ATOM 2140 N N . ALA A 1 272 ? 4.312 12.766 7.348 1 98.44 272 ALA A N 1
ATOM 2141 C CA . ALA A 1 272 ? 5.461 11.922 7.668 1 98.44 272 ALA A CA 1
ATOM 2142 C C . ALA A 1 272 ? 6.758 12.547 7.164 1 98.44 272 ALA A C 1
ATOM 2144 O O . ALA A 1 272 ? 7.852 12.125 7.559 1 98.44 272 ALA A O 1
ATOM 2145 N N . ALA A 1 273 ? 6.719 13.5 6.324 1 97.75 273 ALA A N 1
ATOM 2146 C CA . ALA A 1 273 ? 7.867 14.25 5.82 1 97.75 273 ALA A CA 1
ATOM 2147 C C . ALA A 1 273 ? 7.559 15.742 5.742 1 97.75 273 ALA A C 1
ATOM 2149 O O . ALA A 1 273 ? 7.617 16.344 4.664 1 97.75 273 ALA A O 1
ATOM 2150 N N . PRO A 1 274 ? 7.328 16.312 6.848 1 97.12 274 PRO A N 1
ATOM 2151 C CA . PRO A 1 274 ? 6.934 17.719 6.852 1 97.12 274 PRO A CA 1
ATOM 2152 C C . PRO A 1 274 ? 8.062 18.656 6.406 1 97.12 274 PRO A C 1
ATOM 2154 O O . PRO A 1 274 ? 9.234 18.359 6.641 1 97.12 274 PRO A O 1
ATOM 2157 N N . LEU A 1 275 ? 7.66 19.688 5.738 1 94.75 275 LEU A N 1
ATOM 2158 C CA . LEU A 1 275 ? 8.57 20.828 5.617 1 94.75 275 LEU A CA 1
ATOM 2159 C C . LEU A 1 275 ? 8.586 21.656 6.898 1 94.75 275 LEU A C 1
ATOM 2161 O O . LEU A 1 275 ? 7.656 21.578 7.703 1 94.75 275 LEU A O 1
ATOM 2165 N N . TRP A 1 276 ? 9.719 22.359 7.09 1 96.88 276 TRP A N 1
ATOM 2166 C CA . TRP A 1 276 ? 9.781 23 8.398 1 96.88 276 TRP A CA 1
ATOM 2167 C C . TRP A 1 276 ? 10.266 24.438 8.273 1 96.88 276 TRP A C 1
ATOM 2169 O O . TRP A 1 276 ? 10.789 25.016 9.234 1 96.88 276 TRP A O 1
ATOM 2179 N N . LYS A 1 277 ? 10.125 25 7.051 1 93.88 277 LYS A N 1
ATOM 2180 C CA . LYS A 1 277 ? 10.562 26.391 6.887 1 93.88 277 LYS A CA 1
ATOM 2181 C C . LYS A 1 277 ? 9.82 27.312 7.844 1 93.88 277 LYS A C 1
ATOM 2183 O O . LYS A 1 277 ? 10.438 28.047 8.609 1 93.88 277 LYS A O 1
ATOM 2188 N N . GLY A 1 278 ? 8.469 27.297 7.754 1 93.94 278 GLY A N 1
ATOM 2189 C CA . GLY A 1 278 ? 7.68 28.141 8.641 1 93.94 278 GLY A CA 1
ATOM 2190 C C . GLY A 1 278 ? 7.938 27.859 10.109 1 93.94 278 GLY A C 1
ATOM 2191 O O . GLY A 1 278 ? 8.016 28.781 10.922 1 93.94 278 GLY A O 1
ATOM 2192 N N . PHE A 1 279 ? 8.078 26.641 10.453 1 97.12 279 PHE A N 1
ATOM 2193 C CA . PHE A 1 279 ? 8.375 26.219 11.82 1 97.12 279 PHE A CA 1
ATOM 2194 C C . PHE A 1 279 ? 9.711 26.797 12.281 1 97.12 279 PHE A C 1
ATOM 2196 O O . PHE A 1 279 ? 9.812 27.344 13.375 1 97.12 279 PHE A O 1
ATOM 2203 N N . TYR A 1 280 ? 10.703 26.656 11.438 1 96.81 280 TYR A N 1
ATOM 2204 C CA . TYR A 1 280 ? 12.039 27.156 11.75 1 96.81 280 TYR A CA 1
ATOM 2205 C C . TYR A 1 280 ? 12.031 28.672 11.898 1 96.81 280 TYR A C 1
ATOM 2207 O O . TYR A 1 280 ? 12.68 29.219 12.797 1 96.81 280 TYR A O 1
ATOM 2215 N N . GLU A 1 281 ? 11.32 29.328 11.039 1 95.62 281 GLU A N 1
ATOM 2216 C CA . GLU A 1 281 ? 11.258 30.797 11.094 1 95.62 281 GLU A CA 1
ATOM 2217 C C . GLU A 1 281 ? 10.648 31.281 12.406 1 95.62 281 GLU A C 1
ATOM 2219 O O . GLU A 1 281 ? 11.078 32.281 12.953 1 95.62 281 GLU A O 1
ATOM 2224 N N . ALA A 1 282 ? 9.703 30.562 12.852 1 97.31 282 ALA A N 1
ATOM 2225 C CA . ALA A 1 282 ? 8.992 30.969 14.07 1 97.31 282 ALA A CA 1
ATOM 2226 C C . ALA A 1 282 ? 9.781 30.578 15.32 1 97.31 282 ALA A C 1
ATOM 2228 O O . ALA A 1 282 ? 9.852 31.344 16.281 1 97.31 282 ALA A O 1
ATOM 2229 N N . THR A 1 283 ? 10.414 29.391 15.312 1 97.62 283 THR A N 1
ATOM 2230 C CA . THR A 1 283 ? 10.914 28.812 16.547 1 97.62 283 THR A CA 1
ATOM 2231 C C . THR A 1 283 ? 12.438 28.891 16.609 1 97.62 283 THR A C 1
ATOM 2233 O O . THR A 1 283 ? 13.039 28.719 17.672 1 97.62 283 THR A O 1
ATOM 2236 N N . HIS A 1 284 ? 13.086 29 15.422 1 97.31 284 HIS A N 1
ATOM 2237 C CA . HIS A 1 284 ? 14.531 28.938 15.242 1 97.31 284 HIS A CA 1
ATOM 2238 C C . HIS A 1 284 ? 15.086 27.562 15.594 1 97.31 284 HIS A C 1
ATOM 2240 O O . HIS A 1 284 ? 16.281 27.406 15.828 1 97.31 284 HIS A O 1
ATOM 2246 N N . ILE A 1 285 ? 14.195 26.594 15.711 1 97.69 285 ILE A N 1
ATOM 2247 C CA . ILE A 1 285 ? 14.594 25.203 15.891 1 97.69 285 ILE A CA 1
ATOM 2248 C C . ILE A 1 285 ? 14.641 24.5 14.539 1 97.69 285 ILE A C 1
ATOM 2250 O O . ILE A 1 285 ? 13.648 24.484 13.797 1 97.69 285 ILE A O 1
ATOM 2254 N N . ASN A 1 286 ? 15.773 23.969 14.219 1 97.56 286 ASN A N 1
ATOM 2255 C CA . ASN A 1 286 ? 15.914 23.203 12.984 1 97.56 286 ASN A CA 1
ATOM 2256 C C . ASN A 1 286 ? 15.641 21.719 13.211 1 97.56 286 ASN A C 1
ATOM 2258 O O . ASN A 1 286 ? 16.469 21 13.789 1 97.56 286 ASN A O 1
ATOM 2262 N N . PRO A 1 287 ? 14.57 21.172 12.742 1 98.56 287 PRO A N 1
ATOM 2263 C CA . PRO A 1 287 ? 14.219 19.781 13 1 98.56 287 PRO A CA 1
ATOM 2264 C C . PRO A 1 287 ? 15.258 18.797 12.469 1 98.56 287 PRO A C 1
ATOM 2266 O O . PRO A 1 287 ? 15.383 17.688 12.992 1 98.56 287 PRO A O 1
ATOM 2269 N N . ALA A 1 288 ? 16.016 19.188 11.43 1 98.75 288 ALA A N 1
ATOM 2270 C CA . ALA A 1 288 ? 16.969 18.297 10.781 1 98.75 288 ALA A CA 1
ATOM 2271 C C . ALA A 1 288 ? 17.953 17.734 11.797 1 98.75 288 ALA A C 1
ATOM 2273 O O . ALA A 1 288 ? 18.297 16.547 11.742 1 98.75 288 ALA A O 1
ATOM 2274 N N . LYS A 1 289 ? 18.406 18.578 12.68 1 98.56 289 LYS A N 1
ATOM 2275 C CA . LYS A 1 289 ? 19.359 18.156 13.695 1 98.56 289 LYS A CA 1
ATOM 2276 C C . LYS A 1 289 ? 18.797 17.031 14.547 1 98.56 289 LYS A C 1
ATOM 2278 O O . LYS A 1 289 ? 19.438 15.992 14.727 1 98.56 289 LYS A O 1
ATOM 2283 N N . TYR A 1 290 ? 17.578 17.172 14.984 1 98.81 290 TYR A N 1
ATOM 2284 C CA . TYR A 1 290 ? 16.953 16.219 15.891 1 98.81 290 TYR A CA 1
ATOM 2285 C C . TYR A 1 290 ? 16.562 14.938 15.164 1 98.81 290 TYR A C 1
ATOM 2287 O O . TYR A 1 290 ? 16.672 13.844 15.734 1 98.81 290 TYR A O 1
ATOM 2295 N N . ILE A 1 291 ? 16.156 15.047 13.953 1 98.88 291 ILE A N 1
ATOM 2296 C CA . ILE A 1 291 ? 15.805 13.891 13.133 1 98.88 291 ILE A CA 1
ATOM 2297 C C . ILE A 1 291 ? 17.031 13.008 12.938 1 98.88 291 ILE A C 1
ATOM 2299 O O . ILE A 1 291 ? 16.969 11.789 13.125 1 98.88 291 ILE A O 1
ATOM 2303 N N . ILE A 1 292 ? 18.172 13.641 12.578 1 98.81 292 ILE A N 1
ATOM 2304 C CA . ILE A 1 292 ? 19.375 12.883 12.289 1 98.81 292 ILE A CA 1
ATOM 2305 C C . ILE A 1 292 ? 19.922 12.258 13.578 1 98.81 292 ILE A C 1
ATOM 2307 O O . ILE A 1 292 ? 20.328 11.102 13.594 1 98.81 292 ILE A O 1
ATOM 2311 N N . GLU A 1 293 ? 19.875 13.047 14.664 1 98.38 293 GLU A N 1
ATOM 2312 C CA . GLU A 1 293 ? 20.297 12.492 15.953 1 98.38 293 GLU A CA 1
ATOM 2313 C C . GLU A 1 293 ? 19.453 11.281 16.328 1 98.38 293 GLU A C 1
ATOM 2315 O O . GLU A 1 293 ? 19.984 10.273 16.812 1 98.38 293 GLU A O 1
ATOM 2320 N N . TYR A 1 294 ? 18.219 11.406 16.125 1 98.75 294 TYR A N 1
ATOM 2321 C CA . TYR A 1 294 ? 17.297 10.32 16.406 1 98.75 294 TYR A CA 1
ATOM 2322 C C . TYR A 1 294 ? 17.625 9.094 15.57 1 98.75 294 TYR A C 1
ATOM 2324 O O . TYR A 1 294 ? 17.672 7.973 16.078 1 98.75 294 TYR A O 1
ATOM 2332 N N . LEU A 1 295 ? 17.797 9.305 14.273 1 98.69 295 LEU A N 1
ATOM 2333 C CA . LEU A 1 295 ? 18.094 8.211 13.367 1 98.69 295 LEU A CA 1
ATOM 2334 C C . LEU A 1 295 ? 19.391 7.496 13.773 1 98.69 295 LEU A C 1
ATOM 2336 O O . LEU A 1 295 ? 19.438 6.266 13.789 1 98.69 295 LEU A O 1
ATOM 2340 N N . ILE A 1 296 ? 20.391 8.281 14.133 1 98.06 296 ILE A N 1
ATOM 2341 C CA . ILE A 1 296 ? 21.688 7.703 14.5 1 98.06 296 ILE A CA 1
ATOM 2342 C C . ILE A 1 296 ? 21.531 6.855 15.758 1 98.06 296 ILE A C 1
ATOM 2344 O O . ILE A 1 296 ? 22.078 5.762 15.852 1 98.06 296 ILE A O 1
ATOM 2348 N N . LYS A 1 297 ? 20.781 7.359 16.703 1 97.75 297 LYS A N 1
ATOM 2349 C CA . LYS A 1 297 ? 20.5 6.582 17.906 1 97.75 297 LYS A CA 1
ATOM 2350 C C . LYS A 1 297 ? 19.812 5.27 17.562 1 97.75 297 LYS A C 1
ATOM 2352 O O . LYS A 1 297 ? 20.109 4.227 18.156 1 97.75 297 LYS A O 1
ATOM 2357 N N . LYS A 1 298 ? 18.922 5.32 16.625 1 97.88 298 LYS A N 1
ATOM 2358 C CA . LYS A 1 298 ? 18.172 4.137 16.219 1 97.88 298 LYS A CA 1
ATOM 2359 C C . LYS A 1 298 ? 19.078 3.137 15.508 1 97.88 298 LYS A C 1
ATOM 2361 O O . LYS A 1 298 ? 18.906 1.925 15.664 1 97.88 298 LYS A O 1
ATOM 2366 N N . ILE A 1 299 ? 19.969 3.631 14.656 1 97.5 299 ILE A N 1
ATOM 2367 C CA . ILE A 1 299 ? 20.922 2.775 13.938 1 97.5 299 ILE A CA 1
ATOM 2368 C C . ILE A 1 299 ? 21.812 2.043 14.938 1 97.5 299 ILE A C 1
ATOM 2370 O O . ILE A 1 299 ? 22.109 0.859 14.766 1 97.5 299 ILE A O 1
ATOM 2374 N N . ARG A 1 300 ? 22.172 2.701 15.977 1 94.25 300 ARG A N 1
ATOM 2375 C CA . ARG A 1 300 ? 23.125 2.17 16.938 1 94.25 300 ARG A CA 1
ATOM 2376 C C . ARG A 1 300 ? 22.438 1.238 17.938 1 94.25 300 ARG A C 1
ATOM 2378 O O . ARG A 1 300 ? 23.109 0.518 18.672 1 94.25 300 ARG A O 1
ATOM 2385 N N . LYS A 1 301 ? 21.266 1.147 18 1 87.06 301 LYS A N 1
ATOM 2386 C CA . LYS A 1 301 ? 20.547 0.233 18.875 1 87.06 301 LYS A CA 1
ATOM 2387 C C . LYS A 1 301 ? 20.438 -1.16 18.266 1 87.06 301 LYS A C 1
ATOM 2389 O O . LYS A 1 301 ? 20.562 -2.164 18.969 1 87.06 301 LYS A O 1
ATOM 2394 N N . MET B 1 1 ? -33.594 -25.922 23.109 1 25.59 1 MET B N 1
ATOM 2395 C CA . MET B 1 1 ? -32.438 -25.047 23.062 1 25.59 1 MET B CA 1
ATOM 2396 C C . MET B 1 1 ? -32.344 -24.344 21.703 1 25.59 1 MET B C 1
ATOM 2398 O O . MET B 1 1 ? -32.156 -24.984 20.672 1 25.59 1 MET B O 1
ATOM 2402 N N . PHE B 1 2 ? -33.156 -23.359 21.391 1 31.31 2 PHE B N 1
ATOM 2403 C CA . PHE B 1 2 ? -33.25 -22.625 20.141 1 31.31 2 PHE B CA 1
ATOM 2404 C C . PHE B 1 2 ? -31.891 -22.109 19.688 1 31.31 2 PHE B C 1
ATOM 2406 O O . PHE B 1 2 ? -31.266 -21.281 20.359 1 31.31 2 PHE B O 1
ATOM 2413 N N . THR B 1 3 ? -30.969 -22.906 19.281 1 38.91 3 THR B N 1
ATOM 2414 C CA . THR B 1 3 ? -29.734 -22.359 18.703 1 38.91 3 THR B CA 1
ATOM 2415 C C . THR B 1 3 ? -30.031 -21.203 17.766 1 38.91 3 THR B C 1
ATOM 2417 O O . THR B 1 3 ? -30.719 -21.359 16.766 1 38.91 3 THR B O 1
ATOM 2420 N N . TRP B 1 4 ? -30.438 -20.062 18.031 1 42.09 4 TRP B N 1
ATOM 2421 C CA . TRP B 1 4 ? -30.688 -18.844 17.281 1 42.09 4 TRP B CA 1
ATOM 2422 C C . TRP B 1 4 ? -29.672 -18.688 16.156 1 42.09 4 TRP B C 1
ATOM 2424 O O . TRP B 1 4 ? -28.469 -18.531 16.391 1 42.09 4 TRP B O 1
ATOM 2434 N N . TRP B 1 5 ? -29.656 -19.438 15.086 1 50.03 5 TRP B N 1
ATOM 2435 C CA . TRP B 1 5 ? -28.844 -19.422 13.875 1 50.03 5 TRP B CA 1
ATOM 2436 C C . TRP B 1 5 ? -28.594 -18 13.406 1 50.03 5 TRP B C 1
ATOM 2438 O O . TRP B 1 5 ? -29.531 -17.266 13.094 1 50.03 5 TRP B O 1
ATOM 2448 N N . ILE B 1 6 ? -27.766 -17.188 13.891 1 63.66 6 ILE B N 1
ATOM 2449 C CA . ILE B 1 6 ? -27.375 -15.828 13.516 1 63.66 6 ILE B CA 1
ATOM 2450 C C . ILE B 1 6 ? -27.094 -15.773 12.016 1 63.66 6 ILE B C 1
ATOM 2452 O O . ILE B 1 6 ? -26.312 -16.578 11.5 1 63.66 6 ILE B O 1
ATOM 2456 N N . ASP B 1 7 ? -27.969 -15.211 11.227 1 81.81 7 ASP B N 1
ATOM 2457 C CA . ASP B 1 7 ? -27.828 -14.945 9.797 1 81.81 7 ASP B CA 1
ATOM 2458 C C . ASP B 1 7 ? -26.531 -14.195 9.5 1 81.81 7 ASP B C 1
ATOM 2460 O O . ASP B 1 7 ? -26.406 -13.008 9.828 1 81.81 7 ASP B O 1
ATOM 2464 N N . ILE B 1 8 ? -25.531 -15.016 9.07 1 93.75 8 ILE B N 1
ATOM 2465 C CA . ILE B 1 8 ? -24.234 -14.438 8.727 1 93.75 8 ILE B CA 1
ATOM 2466 C C . ILE B 1 8 ? -24.281 -13.859 7.316 1 93.75 8 ILE B C 1
ATOM 2468 O O . ILE B 1 8 ? -24.656 -14.547 6.371 1 93.75 8 ILE B O 1
ATOM 2472 N N . ARG B 1 9 ? -24.109 -12.594 7.199 1 98 9 ARG B N 1
ATOM 2473 C CA . ARG B 1 9 ? -24.047 -11.914 5.91 1 98 9 ARG B CA 1
ATOM 2474 C C . ARG B 1 9 ? -22.625 -11.953 5.344 1 98 9 ARG B C 1
ATOM 2476 O O . ARG B 1 9 ? -21.719 -11.344 5.902 1 98 9 ARG B O 1
ATOM 2483 N N . ILE B 1 10 ? -22.422 -12.672 4.246 1 98.81 10 ILE B N 1
ATOM 2484 C CA . ILE B 1 10 ? -21.109 -12.891 3.66 1 98.81 10 ILE B CA 1
ATOM 2485 C C . ILE B 1 10 ? -21.062 -12.312 2.246 1 98.81 10 ILE B C 1
ATOM 2487 O O . ILE B 1 10 ? -21.906 -12.648 1.407 1 98.81 10 ILE B O 1
ATOM 2491 N N . ALA B 1 11 ? -20.078 -11.484 2.016 1 98.88 11 ALA B N 1
ATOM 2492 C CA . ALA B 1 11 ? -20 -10.828 0.711 1 98.88 11 ALA B CA 1
ATOM 2493 C C . ALA B 1 11 ? -18.922 -11.492 -0.158 1 98.88 11 ALA B C 1
ATOM 2495 O O . ALA B 1 11 ? -17.953 -12.047 0.357 1 98.88 11 ALA B O 1
ATOM 2496 N N . VAL B 1 12 ? -19.172 -11.516 -1.404 1 98.88 12 VAL B N 1
ATOM 2497 C CA . VAL B 1 12 ? -18.141 -11.664 -2.426 1 98.88 12 VAL B CA 1
ATOM 2498 C C . VAL B 1 12 ? -17.828 -10.305 -3.047 1 98.88 12 VAL B C 1
ATOM 2500 O O . VAL B 1 12 ? -18.656 -9.727 -3.752 1 98.88 12 VAL B O 1
ATOM 2503 N N . ILE B 1 13 ? -16.672 -9.766 -2.752 1 98.81 13 ILE B N 1
ATOM 2504 C CA . ILE B 1 13 ? -16.266 -8.461 -3.258 1 98.81 13 ILE B CA 1
ATOM 2505 C C . ILE B 1 13 ? -15.547 -8.617 -4.594 1 98.81 13 ILE B C 1
ATOM 2507 O O . ILE B 1 13 ? -14.461 -9.195 -4.656 1 98.81 13 ILE B O 1
ATOM 2511 N N . HIS B 1 14 ? -16.078 -8.164 -5.633 1 98.31 14 HIS B N 1
ATOM 2512 C CA . HIS B 1 14 ? -15.609 -8.336 -7.004 1 98.31 14 HIS B CA 1
ATOM 2513 C C . HIS B 1 14 ? -16.062 -7.176 -7.887 1 98.31 14 HIS B C 1
ATOM 2515 O O . HIS B 1 14 ? -17.266 -7.023 -8.141 1 98.31 14 HIS B O 1
ATOM 2521 N N . GLU B 1 15 ? -14.945 -6.473 -8.375 1 97.38 15 GLU B N 1
ATOM 2522 C CA . GLU B 1 15 ? -15.281 -5.309 -9.188 1 97.38 15 GLU B CA 1
ATOM 2523 C C . GLU B 1 15 ? -15.727 -5.727 -10.594 1 97.38 15 GLU B C 1
ATOM 2525 O O . GLU B 1 15 ? -14.891 -5.863 -11.492 1 97.38 15 GLU B O 1
ATOM 2530 N N . SER B 1 16 ? -16.797 -6.309 -10.867 1 96.75 16 SER B N 1
ATOM 2531 C CA . SER B 1 16 ? -17.391 -6.66 -12.148 1 96.75 16 SER B CA 1
ATOM 2532 C C . SER B 1 16 ? -18.906 -6.473 -12.125 1 96.75 16 SER B C 1
ATOM 2534 O O . SER B 1 16 ? -19.578 -6.863 -11.164 1 96.75 16 SER B O 1
ATOM 2536 N N . GLN B 1 17 ? -19.312 -5.824 -13.164 1 95.38 17 GLN B N 1
ATOM 2537 C CA . GLN B 1 17 ? -20.766 -5.668 -13.258 1 95.38 17 GLN B CA 1
ATOM 2538 C C . GLN B 1 17 ? -21.453 -7.016 -13.461 1 95.38 17 GLN B C 1
ATOM 2540 O O . GLN B 1 17 ? -22.5 -7.281 -12.867 1 95.38 17 GLN B O 1
ATOM 2545 N N . LYS B 1 18 ? -20.828 -7.75 -14.336 1 96.5 18 LYS B N 1
ATOM 2546 C CA . LYS B 1 18 ? -21.312 -9.109 -14.547 1 96.5 18 LYS B CA 1
ATOM 2547 C C . LYS B 1 18 ? -20.641 -10.086 -13.586 1 96.5 18 LYS B C 1
ATOM 2549 O O . LYS B 1 18 ? -19.406 -10.156 -13.531 1 96.5 18 LYS B O 1
ATOM 2554 N N . ILE B 1 19 ? -21.422 -10.812 -12.891 1 97.25 19 ILE B N 1
ATOM 2555 C CA . ILE B 1 19 ? -20.875 -11.773 -11.938 1 97.25 19 ILE B CA 1
ATOM 2556 C C . ILE B 1 19 ? -20.125 -12.875 -12.68 1 97.25 19 ILE B C 1
ATOM 2558 O O . ILE B 1 19 ? -20.688 -13.539 -13.562 1 97.25 19 ILE B O 1
ATOM 2562 N N . THR B 1 20 ? -18.922 -13.078 -12.383 1 95.69 20 THR B N 1
ATOM 2563 C CA . THR B 1 20 ? -18.094 -14.094 -13.039 1 95.69 20 THR B CA 1
ATOM 2564 C C . THR B 1 20 ? -18.438 -15.484 -12.539 1 95.69 20 THR B C 1
ATOM 2566 O O . THR B 1 20 ? -19.141 -15.633 -11.531 1 95.69 20 THR B O 1
ATOM 2569 N N . GLU B 1 21 ? -17.969 -16.469 -13.203 1 95.69 21 GLU B N 1
ATOM 2570 C CA . GLU B 1 21 ? -18.266 -17.844 -12.844 1 95.69 21 GLU B CA 1
ATOM 2571 C C . GLU B 1 21 ? -17.719 -18.188 -11.461 1 95.69 21 GLU B C 1
ATOM 2573 O O . GLU B 1 21 ? -18.422 -18.812 -10.656 1 95.69 21 GLU B O 1
ATOM 2578 N N . SER B 1 22 ? -16.5 -17.844 -11.148 1 96.06 22 SER B N 1
ATOM 2579 C CA . SER B 1 22 ? -15.914 -18.125 -9.844 1 96.06 22 SER B CA 1
ATOM 2580 C C . SER B 1 22 ? -16.688 -17.422 -8.734 1 96.06 22 SER B C 1
ATOM 2582 O O . SER B 1 22 ? -16.922 -18 -7.668 1 96.06 22 SER B O 1
ATOM 2584 N N . ALA B 1 23 ? -17.094 -16.188 -8.953 1 98.06 23 ALA B N 1
ATOM 2585 C CA . ALA B 1 23 ? -17.891 -15.453 -7.973 1 98.06 23 ALA B CA 1
ATOM 2586 C C . ALA B 1 23 ? -19.25 -16.109 -7.766 1 98.06 23 ALA B C 1
ATOM 2588 O O . ALA B 1 23 ? -19.734 -16.188 -6.641 1 98.06 23 ALA B O 1
ATOM 2589 N N . LYS B 1 24 ? -19.828 -16.547 -8.875 1 98.31 24 LYS B N 1
ATOM 2590 C CA . LYS B 1 24 ? -21.109 -17.25 -8.781 1 98.31 24 LYS B CA 1
ATOM 2591 C C . LYS B 1 24 ? -20.984 -18.5 -7.91 1 98.31 24 LYS B C 1
ATOM 2593 O O . LYS B 1 24 ? -21.859 -18.781 -7.094 1 98.31 24 LYS B O 1
ATOM 2598 N N . GLN B 1 25 ? -19.938 -19.234 -8.117 1 98.56 25 GLN B N 1
ATOM 2599 C CA . GLN B 1 25 ? -19.719 -20.438 -7.332 1 98.56 25 GLN B CA 1
ATOM 2600 C C . GLN B 1 25 ? -19.562 -20.109 -5.848 1 98.56 25 GLN B C 1
ATOM 2602 O O . GLN B 1 25 ? -20.109 -20.812 -4.996 1 98.56 25 GLN B O 1
ATOM 2607 N N . LEU B 1 26 ? -18.859 -19.062 -5.516 1 98.88 26 LEU B N 1
ATOM 2608 C CA . LEU B 1 26 ? -18.688 -18.641 -4.129 1 98.88 26 LEU B CA 1
ATOM 2609 C C . LEU B 1 26 ? -20.031 -18.25 -3.518 1 98.88 26 LEU B C 1
ATOM 2611 O O . LEU B 1 26 ? -20.359 -18.672 -2.4 1 98.88 26 LEU B O 1
ATOM 2615 N N . LEU B 1 27 ? -20.781 -17.453 -4.277 1 98.88 27 LEU B N 1
ATOM 2616 C CA . LEU B 1 27 ? -22.094 -17.031 -3.797 1 98.88 27 LEU B CA 1
ATOM 2617 C C . LEU B 1 27 ? -23 -18.234 -3.551 1 98.88 27 LEU B C 1
ATOM 2619 O O . LEU B 1 27 ? -23.703 -18.281 -2.547 1 98.88 27 LEU B O 1
ATOM 2623 N N . LEU B 1 28 ? -22.953 -19.172 -4.492 1 98.69 28 LEU B N 1
ATOM 2624 C CA . LEU B 1 28 ? -23.766 -20.391 -4.355 1 98.69 28 LEU B CA 1
ATOM 2625 C C . LEU B 1 28 ? -23.359 -21.172 -3.113 1 98.69 28 LEU B C 1
ATOM 2627 O O . LEU B 1 28 ? -24.219 -21.672 -2.387 1 98.69 28 LEU B O 1
ATOM 2631 N N . GLU B 1 29 ? -22.062 -21.312 -2.885 1 98.62 29 GLU B N 1
ATOM 2632 C CA . GLU B 1 29 ? -21.594 -22.062 -1.718 1 98.62 29 GLU B CA 1
ATOM 2633 C C . GLU B 1 29 ? -21.984 -21.359 -0.421 1 98.62 29 GLU B C 1
ATOM 2635 O O . GLU B 1 29 ? -22.281 -22.016 0.577 1 98.62 29 GLU B O 1
ATOM 2640 N N . ILE B 1 30 ? -21.953 -20.016 -0.373 1 98.62 30 ILE B N 1
ATOM 2641 C CA . ILE B 1 30 ? -22.438 -19.281 0.789 1 98.62 30 ILE B CA 1
ATOM 2642 C C . ILE B 1 30 ? -23.906 -19.641 1.051 1 98.62 30 ILE B C 1
ATOM 2644 O O . ILE B 1 30 ? -24.266 -19.969 2.178 1 98.62 30 ILE B O 1
ATOM 2648 N N . LYS B 1 31 ? -24.672 -19.578 -0.015 1 98.19 31 LYS B N 1
ATOM 2649 C CA . LYS B 1 31 ? -26.094 -19.906 0.089 1 98.19 31 LYS B CA 1
ATOM 2650 C C . LYS B 1 31 ? -26.297 -21.328 0.593 1 98.19 31 LYS B C 1
ATOM 2652 O O . LYS B 1 31 ? -27.141 -21.578 1.449 1 98.19 31 LYS B O 1
ATOM 2657 N N . ASN B 1 32 ? -25.531 -22.234 0.108 1 97.62 32 ASN B N 1
ATOM 2658 C CA . ASN B 1 32 ? -25.641 -23.656 0.452 1 97.62 32 ASN B CA 1
ATOM 2659 C C . ASN B 1 32 ? -25.375 -23.891 1.935 1 97.62 32 ASN B C 1
ATOM 2661 O O . ASN B 1 32 ? -25.797 -24.906 2.492 1 97.62 32 ASN B O 1
ATOM 2665 N N . THR B 1 33 ? -24.656 -23.062 2.588 1 96.38 33 THR B N 1
ATOM 2666 C CA . THR B 1 33 ? -24.344 -23.219 4.008 1 96.38 33 THR B CA 1
ATOM 2667 C C . THR B 1 33 ? -25.469 -22.625 4.863 1 96.38 33 THR B C 1
ATOM 2669 O O . THR B 1 33 ? -25.422 -22.703 6.09 1 96.38 33 THR B O 1
ATOM 2672 N N . GLY B 1 34 ? -26.406 -21.969 4.258 1 96.12 34 GLY B N 1
ATOM 2673 C CA . GLY B 1 34 ? -27.516 -21.359 4.973 1 96.12 34 GLY B CA 1
ATOM 2674 C C . GLY B 1 34 ? -27.281 -19.906 5.32 1 96.12 34 GLY B C 1
ATOM 2675 O O . GLY B 1 34 ? -28.094 -19.297 6.027 1 96.12 34 GLY B O 1
ATOM 2676 N N . ASN B 1 35 ? -26.203 -19.375 4.828 1 97.44 35 ASN B N 1
ATOM 2677 C CA . ASN B 1 35 ? -25.891 -17.969 5.098 1 97.44 35 ASN B CA 1
ATOM 2678 C C . ASN B 1 35 ? -26.328 -17.062 3.951 1 97.44 35 ASN B C 1
ATOM 2680 O O . ASN B 1 35 ? -26.734 -17.547 2.896 1 97.44 35 ASN B O 1
ATOM 2684 N N . THR B 1 36 ? -26.344 -15.773 4.156 1 98.06 36 THR B N 1
ATOM 2685 C CA . THR B 1 36 ? -26.828 -14.797 3.186 1 98.06 36 THR B CA 1
ATOM 2686 C C . THR B 1 36 ? -25.703 -14.305 2.287 1 98.06 36 THR B C 1
ATOM 2688 O O . THR B 1 36 ? -24.781 -13.625 2.752 1 98.06 36 THR B O 1
ATOM 2691 N N . PRO B 1 37 ? -25.766 -14.656 1.009 1 98.56 37 PRO B N 1
ATOM 2692 C CA . PRO B 1 37 ? -24.75 -14.164 0.074 1 98.56 37 PRO B CA 1
ATOM 2693 C C . PRO B 1 37 ? -25.047 -12.742 -0.406 1 98.56 37 PRO B C 1
ATOM 2695 O O . PRO B 1 37 ? -26.203 -12.391 -0.657 1 98.56 37 PRO B O 1
ATOM 2698 N N . ILE B 1 38 ? -24.016 -11.93 -0.477 1 98.31 38 ILE B N 1
ATOM 2699 C CA . ILE B 1 38 ? -24.109 -10.57 -1.004 1 98.31 38 ILE B CA 1
ATOM 2700 C C . ILE B 1 38 ? -23.016 -10.336 -2.031 1 98.31 38 ILE B C 1
ATOM 2702 O O . ILE B 1 38 ? -21.844 -10.633 -1.774 1 98.31 38 ILE B O 1
ATOM 2706 N N . TYR B 1 39 ? -23.297 -9.906 -3.254 1 98.56 39 TYR B N 1
ATOM 2707 C CA . TYR B 1 39 ? -22.328 -9.484 -4.25 1 98.56 39 TYR B CA 1
ATOM 2708 C C . TYR B 1 39 ? -22.047 -7.992 -4.141 1 98.56 39 TYR B C 1
ATOM 2710 O O . TYR B 1 39 ? -22.969 -7.172 -4.242 1 98.56 39 TYR B O 1
ATOM 2718 N N . ILE B 1 40 ? -20.812 -7.605 -3.934 1 98.38 40 ILE B N 1
ATOM 2719 C CA . ILE B 1 40 ? -20.484 -6.203 -3.699 1 98.38 40 ILE B CA 1
ATOM 2720 C C . ILE B 1 40 ? -19.406 -5.758 -4.695 1 98.38 40 ILE B C 1
ATOM 2722 O O . ILE B 1 40 ? -18.359 -6.395 -4.82 1 98.38 40 ILE B O 1
ATOM 2726 N N . ARG B 1 41 ? -19.672 -4.75 -5.402 1 98.06 41 ARG B N 1
ATOM 2727 C CA . ARG B 1 41 ? -18.656 -4.055 -6.184 1 98.06 41 ARG B CA 1
ATOM 2728 C C . ARG B 1 41 ? -17.906 -3.037 -5.328 1 98.06 41 ARG B C 1
ATOM 2730 O O . ARG B 1 41 ? -18.516 -2.133 -4.75 1 98.06 41 ARG B O 1
ATOM 2737 N N . ILE B 1 42 ? -16.672 -3.17 -5.281 1 98 42 ILE B N 1
ATOM 2738 C CA . ILE B 1 42 ? -15.852 -2.418 -4.34 1 98 42 ILE B CA 1
ATOM 2739 C C . ILE B 1 42 ? -15.945 -0.926 -4.648 1 98 42 ILE B C 1
ATOM 2741 O O . ILE B 1 42 ? -15.891 -0.093 -3.74 1 98 42 ILE B O 1
ATOM 2745 N N . SER B 1 43 ? -16.156 -0.508 -5.902 1 96.69 43 SER B N 1
ATOM 2746 C CA . SER B 1 43 ? -16.234 0.894 -6.297 1 96.69 43 SER B CA 1
ATOM 2747 C C . SER B 1 43 ? -17.453 1.57 -5.668 1 96.69 43 SER B C 1
ATOM 2749 O O . SER B 1 43 ? -17.469 2.791 -5.5 1 96.69 43 SER B O 1
ATOM 2751 N N . LYS B 1 44 ? -18.438 0.78 -5.254 1 96.94 44 LYS B N 1
ATOM 2752 C CA . LYS B 1 44 ? -19.688 1.329 -4.742 1 96.94 44 LYS B CA 1
ATOM 2753 C C . LYS B 1 44 ? -19.734 1.231 -3.219 1 96.94 44 LYS B C 1
ATOM 2755 O O . LYS B 1 44 ? -20.688 1.718 -2.596 1 96.94 44 LYS B O 1
ATOM 2760 N N . LEU B 1 45 ? -18.828 0.581 -2.637 1 98.12 45 LEU B N 1
ATOM 2761 C CA . LEU B 1 45 ? -18.734 0.478 -1.184 1 98.12 45 LEU B CA 1
ATOM 2762 C C . LEU B 1 45 ? -17.938 1.64 -0.609 1 98.12 45 LEU B C 1
ATOM 2764 O O . LEU B 1 45 ? -16.812 1.902 -1.049 1 98.12 45 LEU B O 1
ATOM 2768 N N . ASN B 1 46 ? -18.484 2.324 0.341 1 97.94 46 ASN B N 1
ATOM 2769 C CA . ASN B 1 46 ? -17.859 3.531 0.864 1 97.94 46 ASN B CA 1
ATOM 2770 C C . ASN B 1 46 ? -17.719 3.477 2.381 1 97.94 46 ASN B C 1
ATOM 2772 O O . ASN B 1 46 ? -18.688 3.236 3.094 1 97.94 46 ASN B O 1
ATOM 2776 N N . PRO B 1 47 ? -16.531 3.641 2.857 1 98.38 47 PRO B N 1
ATOM 2777 C CA . PRO B 1 47 ? -16.328 3.775 4.301 1 98.38 47 PRO B CA 1
ATOM 2778 C C . PRO B 1 47 ? -16.547 5.203 4.797 1 98.38 47 PRO B C 1
ATOM 2780 O O . PRO B 1 47 ? -16.188 6.16 4.105 1 98.38 47 PRO B O 1
ATOM 2783 N N . ILE B 1 48 ? -17.109 5.375 5.898 1 98.06 48 ILE B N 1
ATOM 2784 C CA . ILE B 1 48 ? -17.328 6.684 6.504 1 98.06 48 ILE B CA 1
ATOM 2785 C C . ILE B 1 48 ? -16.797 6.688 7.938 1 98.06 48 ILE B C 1
ATOM 2787 O O . ILE B 1 48 ? -17.25 5.898 8.773 1 98.06 48 ILE B O 1
ATOM 2791 N N . ILE B 1 49 ? -15.805 7.492 8.164 1 98.31 49 ILE B N 1
ATOM 2792 C CA . ILE B 1 49 ? -15.344 7.746 9.523 1 98.31 49 ILE B CA 1
ATOM 2793 C C . ILE B 1 49 ? -16.281 8.75 10.203 1 98.31 49 ILE B C 1
ATOM 2795 O O . ILE B 1 49 ? -16.484 9.852 9.703 1 98.31 49 ILE B O 1
ATOM 2799 N N . THR B 1 50 ? -16.859 8.367 11.273 1 96.69 50 THR B N 1
ATOM 2800 C CA . THR B 1 50 ? -17.766 9.234 12.023 1 96.69 50 THR B CA 1
ATOM 2801 C C . THR B 1 50 ? -17.297 9.375 13.469 1 96.69 50 THR B C 1
ATOM 2803 O O . THR B 1 50 ? -16.359 8.688 13.898 1 96.69 50 THR B O 1
ATOM 2806 N N . LYS B 1 51 ? -17.906 10.289 14.188 1 92.12 51 LYS B N 1
ATOM 2807 C CA . LYS B 1 51 ? -17.609 10.477 15.609 1 92.12 51 LYS B CA 1
ATOM 2808 C C . LYS B 1 51 ? -17.812 9.188 16.391 1 92.12 51 LYS B C 1
ATOM 2810 O O . LYS B 1 51 ? -17.109 8.922 17.359 1 92.12 51 LYS B O 1
ATOM 2815 N N . ASP B 1 52 ? -18.688 8.367 15.961 1 92.12 52 ASP B N 1
ATOM 2816 C CA . ASP B 1 52 ? -19.094 7.172 16.703 1 92.12 52 ASP B CA 1
ATOM 2817 C C . ASP B 1 52 ? -18.344 5.938 16.203 1 92.12 52 ASP B C 1
ATOM 2819 O O . ASP B 1 52 ? -18.438 4.863 16.797 1 92.12 52 ASP B O 1
ATOM 2823 N N . GLY B 1 53 ? -17.688 6.062 15.133 1 95 53 GLY B N 1
ATOM 2824 C CA . GLY B 1 53 ? -16.969 4.918 14.594 1 95 53 GLY B CA 1
ATOM 2825 C C . GLY B 1 53 ? -17 4.855 13.078 1 95 53 GLY B C 1
ATOM 2826 O O . GLY B 1 53 ? -16.922 5.887 12.406 1 95 53 GLY B O 1
ATOM 2827 N N . LEU B 1 54 ? -17.031 3.621 12.57 1 97.19 54 LEU B N 1
ATOM 2828 C CA . LEU B 1 54 ? -17.016 3.406 11.125 1 97.19 54 LEU B CA 1
ATOM 2829 C C . LEU B 1 54 ? -18.391 2.979 10.633 1 97.19 54 LEU B C 1
ATOM 2831 O O . LEU B 1 54 ? -19.062 2.174 11.273 1 97.19 54 LEU B O 1
ATOM 2835 N N . GLU B 1 55 ? -18.781 3.521 9.578 1 97.25 55 GLU B N 1
ATOM 2836 C CA . GLU B 1 55 ? -19.969 3.109 8.852 1 97.25 55 GLU B CA 1
ATOM 2837 C C . GLU B 1 55 ? -19.641 2.809 7.387 1 97.25 55 GLU B C 1
ATOM 2839 O O . GLU B 1 55 ? -18.609 3.227 6.883 1 97.25 55 GLU B O 1
ATOM 2844 N N . PHE B 1 56 ? -20.531 2.074 6.766 1 98.06 56 PHE B N 1
ATOM 2845 C CA . PHE B 1 56 ? -20.344 1.738 5.355 1 98.06 56 PHE B CA 1
ATOM 2846 C C . PHE B 1 56 ? -21.641 1.949 4.582 1 98.06 56 PHE B C 1
ATOM 2848 O O . PHE B 1 56 ? -22.719 1.63 5.074 1 98.06 56 PHE B O 1
ATOM 2855 N N . SER B 1 57 ? -21.484 2.49 3.486 1 96.75 57 SER B N 1
ATOM 2856 C CA . SER B 1 57 ? -22.641 2.627 2.604 1 96.75 57 SER B CA 1
ATOM 2857 C C . SER B 1 57 ? -22.406 1.91 1.276 1 96.75 57 SER B C 1
ATOM 2859 O O . SER B 1 57 ? -21.266 1.806 0.812 1 96.75 57 SER B O 1
ATOM 2861 N N . TYR B 1 58 ? -23.375 1.389 0.656 1 95.94 58 TYR B N 1
ATOM 2862 C CA . TYR B 1 58 ? -23.422 0.762 -0.66 1 95.94 58 TYR B CA 1
ATOM 2863 C C . TYR B 1 58 ? -24.672 1.185 -1.422 1 95.94 58 TYR B C 1
ATOM 2865 O O . TYR B 1 58 ? -25.797 0.85 -1.026 1 95.94 58 TYR B O 1
ATOM 2873 N N . GLY B 1 59 ? -24.484 1.876 -2.461 1 86.44 59 GLY B N 1
ATOM 2874 C CA . GLY B 1 59 ? -25.625 2.367 -3.211 1 86.44 59 GLY B CA 1
ATOM 2875 C C . GLY B 1 59 ? -26.5 3.328 -2.418 1 86.44 59 GLY B C 1
ATOM 2876 O O . GLY B 1 59 ? -27.719 3.266 -2.486 1 86.44 59 GLY B O 1
ATOM 2877 N N . GLY B 1 60 ? -25.891 4.062 -1.559 1 84.94 60 GLY B N 1
ATOM 2878 C CA . GLY B 1 60 ? -26.594 5.09 -0.806 1 84.94 60 GLY B CA 1
ATOM 2879 C C . GLY B 1 60 ? -27.219 4.566 0.47 1 84.94 60 GLY B C 1
ATOM 2880 O O . GLY B 1 60 ? -27.797 5.332 1.242 1 84.94 60 GLY B O 1
ATOM 2881 N N . LYS B 1 61 ? -27.078 3.311 0.739 1 93.56 61 LYS B N 1
ATOM 2882 C CA . LYS B 1 61 ? -27.672 2.707 1.934 1 93.56 61 LYS B CA 1
ATOM 2883 C C . LYS B 1 61 ? -26.594 2.107 2.83 1 93.56 61 LYS B C 1
ATOM 2885 O O . LYS B 1 61 ? -25.578 1.603 2.34 1 93.56 61 LYS B O 1
ATOM 2890 N N . ARG B 1 62 ? -26.938 2.176 4.117 1 95 62 ARG B N 1
ATOM 2891 C CA . ARG B 1 62 ? -26.016 1.559 5.066 1 95 62 ARG B CA 1
ATOM 2892 C C . ARG B 1 62 ? -25.969 0.047 4.875 1 95 62 ARG B C 1
ATOM 2894 O O . ARG B 1 62 ? -26.984 -0.586 4.594 1 95 62 ARG B O 1
ATOM 2901 N N . ILE B 1 63 ? -24.797 -0.545 5.07 1 96.88 63 ILE B N 1
ATOM 2902 C CA . ILE B 1 63 ? -24.656 -1.989 4.934 1 96.88 63 ILE B CA 1
ATOM 2903 C C . ILE B 1 63 ? -23.781 -2.529 6.059 1 96.88 63 ILE B C 1
ATOM 2905 O O . ILE B 1 63 ? -22.828 -1.871 6.48 1 96.88 63 ILE B O 1
ATOM 2909 N N . ASP B 1 64 ? -24.125 -3.711 6.496 1 96.12 64 ASP B N 1
ATOM 2910 C CA . ASP B 1 64 ? -23.328 -4.453 7.473 1 96.12 64 ASP B CA 1
ATOM 2911 C C . ASP B 1 64 ? -22.938 -5.828 6.934 1 96.12 64 ASP B C 1
ATOM 2913 O O . ASP B 1 64 ? -23.734 -6.484 6.254 1 96.12 64 ASP B O 1
ATOM 2917 N N . LEU B 1 65 ? -21.781 -6.211 7.191 1 97.94 65 LEU B N 1
ATOM 2918 C CA . LEU B 1 65 ? -21.25 -7.5 6.77 1 97.94 65 LEU B CA 1
ATOM 2919 C C . LEU B 1 65 ? -20.562 -8.211 7.934 1 97.94 65 LEU B C 1
ATOM 2921 O O . LEU B 1 65 ? -20.016 -7.566 8.828 1 97.94 65 LEU B O 1
ATOM 2925 N N . ASP B 1 66 ? -20.625 -9.531 7.902 1 98.38 66 ASP B N 1
ATOM 2926 C CA . ASP B 1 66 ? -19.906 -10.336 8.883 1 98.38 66 ASP B CA 1
ATOM 2927 C C . ASP B 1 66 ? -18.578 -10.836 8.32 1 98.38 66 ASP B C 1
ATOM 2929 O O . ASP B 1 66 ? -17.609 -11.008 9.055 1 98.38 66 ASP B O 1
ATOM 2933 N N . GLY B 1 67 ? -18.531 -11.086 7.094 1 98.69 67 GLY B N 1
ATOM 2934 C CA . GLY B 1 67 ? -17.328 -11.547 6.402 1 98.69 67 GLY B CA 1
ATOM 2935 C C . GLY B 1 67 ? -17.391 -11.336 4.902 1 98.69 67 GLY B C 1
ATOM 2936 O O . GLY B 1 67 ? -18.438 -10.969 4.359 1 98.69 67 GLY B O 1
ATOM 2937 N N . ALA B 1 68 ? -16.25 -11.508 4.273 1 98.88 68 ALA B N 1
ATOM 2938 C CA . ALA B 1 68 ? -16.219 -11.359 2.822 1 98.88 68 ALA B CA 1
ATOM 2939 C C . ALA B 1 68 ? -15.008 -12.062 2.221 1 98.88 68 ALA B C 1
ATOM 2941 O O . ALA B 1 68 ? -13.961 -12.18 2.867 1 98.88 68 ALA B O 1
ATOM 2942 N N . VAL B 1 69 ? -15.156 -12.555 1.028 1 98.88 69 VAL B N 1
ATOM 2943 C CA . VAL B 1 69 ? -14.055 -12.961 0.164 1 98.88 69 VAL B CA 1
ATOM 2944 C C . VAL B 1 69 ? -13.703 -11.836 -0.8 1 98.88 69 VAL B C 1
ATOM 2946 O O . VAL B 1 69 ? -14.57 -11.344 -1.53 1 98.88 69 VAL B O 1
ATOM 2949 N N . ILE B 1 70 ? -12.469 -11.406 -0.776 1 98.75 70 ILE B N 1
ATOM 2950 C CA . ILE B 1 70 ? -12.008 -10.406 -1.728 1 98.75 70 ILE B CA 1
ATOM 2951 C C . ILE B 1 70 ? -11.562 -11.078 -3.021 1 98.75 70 ILE B C 1
ATOM 2953 O O . ILE B 1 70 ? -10.57 -11.812 -3.041 1 98.75 70 ILE B O 1
ATOM 2957 N N . ARG B 1 71 ? -12.219 -10.773 -4.086 1 97.69 71 ARG B N 1
ATOM 2958 C CA . ARG B 1 71 ? -11.961 -11.523 -5.309 1 97.69 71 ARG B CA 1
ATOM 2959 C C . ARG B 1 71 ? -11.227 -10.664 -6.332 1 97.69 71 ARG B C 1
ATOM 2961 O O . ARG B 1 71 ? -10.32 -11.148 -7.012 1 97.69 71 ARG B O 1
ATOM 2968 N N . ASN B 1 72 ? -11.664 -9.477 -6.457 1 96.19 72 ASN B N 1
ATOM 2969 C CA . ASN B 1 72 ? -11.125 -8.641 -7.52 1 96.19 72 ASN B CA 1
ATOM 2970 C C . ASN B 1 72 ? -11.453 -7.168 -7.293 1 96.19 72 ASN B C 1
ATOM 2972 O O . ASN B 1 72 ? -12.594 -6.82 -7.004 1 96.19 72 ASN B O 1
ATOM 2976 N N . LEU B 1 73 ? -10.43 -6.297 -7.445 1 96.31 73 LEU B N 1
ATOM 2977 C CA . LEU B 1 73 ? -10.609 -4.875 -7.172 1 96.31 73 LEU B CA 1
ATOM 2978 C C . LEU B 1 73 ? -10.906 -4.109 -8.461 1 96.31 73 LEU B C 1
ATOM 2980 O O . LEU B 1 73 ? -11.148 -2.898 -8.422 1 96.31 73 LEU B O 1
ATOM 2984 N N . GLY B 1 74 ? -10.875 -4.84 -9.562 1 94 74 GLY B N 1
ATOM 2985 C CA . GLY B 1 74 ? -11.125 -4.207 -10.852 1 94 74 GLY B CA 1
ATOM 2986 C C . GLY B 1 74 ? -9.883 -3.584 -11.453 1 94 74 GLY B C 1
ATOM 2987 O O . GLY B 1 74 ? -8.805 -3.635 -10.859 1 94 74 GLY B O 1
ATOM 2988 N N . PHE B 1 75 ? -10.055 -3.082 -12.672 1 92.19 75 PHE B N 1
ATOM 2989 C CA . PHE B 1 75 ? -8.969 -2.342 -13.305 1 92.19 75 PHE B CA 1
ATOM 2990 C C . PHE B 1 75 ? -8.664 -1.062 -12.531 1 92.19 75 PHE B C 1
ATOM 2992 O O . PHE B 1 75 ? -9.547 -0.223 -12.336 1 92.19 75 PHE B O 1
ATOM 2999 N N . ILE B 1 76 ? -7.504 -0.954 -12.125 1 94.25 76 ILE B N 1
ATOM 3000 C CA . ILE B 1 76 ? -7.074 0.209 -11.352 1 94.25 76 ILE B CA 1
ATOM 3001 C C . ILE B 1 76 ? -6.434 1.237 -12.281 1 94.25 76 ILE B C 1
ATOM 3003 O O . ILE B 1 76 ? -5.398 0.968 -12.898 1 94.25 76 ILE B O 1
ATOM 3007 N N . SER B 1 77 ? -7 2.379 -12.297 1 93.38 77 SER B N 1
ATOM 3008 C CA . SER B 1 77 ? -6.578 3.361 -13.289 1 93.38 77 SER B CA 1
ATOM 3009 C C . SER B 1 77 ? -5.703 4.441 -12.664 1 93.38 77 SER B C 1
ATOM 3011 O O . SER B 1 77 ? -5.102 5.25 -13.375 1 93.38 77 SER B O 1
ATOM 3013 N N . SER B 1 78 ? -5.645 4.492 -11.367 1 94.88 78 SER B N 1
ATOM 3014 C CA . SER B 1 78 ? -4.816 5.477 -10.68 1 94.88 78 SER B CA 1
ATOM 3015 C C . SER B 1 78 ? -4.379 4.973 -9.312 1 94.88 78 SER B C 1
ATOM 3017 O O . SER B 1 78 ? -5.004 4.07 -8.75 1 94.88 78 SER B O 1
ATOM 3019 N N . THR B 1 79 ? -3.338 5.547 -8.828 1 95.38 79 THR B N 1
ATOM 3020 C CA . THR B 1 79 ? -2.857 5.246 -7.484 1 95.38 79 THR B CA 1
ATOM 3021 C C . THR B 1 79 ? -3.939 5.527 -6.449 1 95.38 79 THR B C 1
ATOM 3023 O O . THR B 1 79 ? -4.152 4.734 -5.531 1 95.38 79 THR B O 1
ATOM 3026 N N . GLU B 1 80 ? -4.656 6.594 -6.586 1 97 80 GLU B N 1
ATOM 3027 C CA . GLU B 1 80 ? -5.688 7.023 -5.648 1 97 80 GLU B CA 1
ATOM 3028 C C . GLU B 1 80 ? -6.879 6.066 -5.66 1 97 80 GLU B C 1
ATOM 3030 O O . GLU B 1 80 ? -7.496 5.824 -4.621 1 97 80 GLU B O 1
ATOM 3035 N N . GLN B 1 81 ? -7.176 5.586 -6.828 1 96.88 81 GLN B N 1
ATOM 3036 C CA . GLN B 1 81 ? -8.25 4.598 -6.91 1 96.88 81 GLN B CA 1
ATOM 3037 C C . GLN B 1 81 ? -7.879 3.322 -6.156 1 96.88 81 GLN B C 1
ATOM 3039 O O . GLN B 1 81 ? -8.703 2.77 -5.422 1 96.88 81 GLN B O 1
ATOM 3044 N N . LEU B 1 82 ? -6.691 2.891 -6.402 1 96.62 82 LEU B N 1
ATOM 3045 C CA . LEU B 1 82 ? -6.215 1.741 -5.641 1 96.62 82 LEU B CA 1
ATOM 3046 C C . LEU B 1 82 ? -6.32 2.004 -4.145 1 96.62 82 LEU B C 1
ATOM 3048 O O . LEU B 1 82 ? -6.805 1.153 -3.393 1 96.62 82 LEU B O 1
ATOM 3052 N N . MET B 1 83 ? -5.891 3.129 -3.664 1 97 83 MET B N 1
ATOM 3053 C CA . MET B 1 83 ? -5.906 3.49 -2.25 1 97 83 MET B CA 1
ATOM 3054 C C . MET B 1 83 ? -7.328 3.49 -1.701 1 97 83 MET B C 1
ATOM 3056 O O . MET B 1 83 ? -7.582 2.959 -0.619 1 97 83 MET B O 1
ATOM 3060 N N . LYS B 1 84 ? -8.25 4.051 -2.441 1 98 84 LYS B N 1
ATOM 3061 C CA . LYS B 1 84 ? -9.641 4.074 -1.999 1 98 84 LYS B CA 1
ATOM 3062 C C . LYS B 1 84 ? -10.164 2.662 -1.761 1 98 84 LYS B C 1
ATOM 3064 O O . LYS B 1 84 ? -10.773 2.385 -0.725 1 98 84 LYS B O 1
ATOM 3069 N N . ARG B 1 85 ? -9.898 1.845 -2.686 1 98.12 85 ARG B N 1
ATOM 3070 C CA . ARG B 1 85 ? -10.445 0.494 -2.59 1 98.12 85 ARG B CA 1
ATOM 3071 C C . ARG B 1 85 ? -9.727 -0.31 -1.51 1 98.12 85 ARG B C 1
ATOM 3073 O O . ARG B 1 85 ? -10.367 -1.042 -0.749 1 98.12 85 ARG B O 1
ATOM 3080 N N . PHE B 1 86 ? -8.492 -0.122 -1.417 1 98.06 86 PHE B N 1
ATOM 3081 C CA . PHE B 1 86 ? -7.723 -0.739 -0.343 1 98.06 86 PHE B CA 1
ATOM 3082 C C . PHE B 1 86 ? -8.172 -0.211 1.016 1 98.06 86 PHE B C 1
ATOM 3084 O O . PHE B 1 86 ? -8.383 -0.988 1.948 1 98.06 86 PHE B O 1
ATOM 3091 N N . ASP B 1 87 ? -8.305 1.071 1.154 1 98.5 87 ASP B N 1
ATOM 3092 C CA . ASP B 1 87 ? -8.719 1.706 2.402 1 98.5 87 ASP B CA 1
ATOM 3093 C C . ASP B 1 87 ? -10.109 1.245 2.818 1 98.5 87 ASP B C 1
ATOM 3095 O O . ASP B 1 87 ? -10.391 1.097 4.008 1 98.5 87 ASP B O 1
ATOM 3099 N N . THR B 1 88 ? -10.961 1.084 1.847 1 98.56 88 THR B N 1
ATOM 3100 C CA . THR B 1 88 ? -12.297 0.569 2.129 1 98.56 88 THR B CA 1
ATOM 3101 C C . THR B 1 88 ? -12.219 -0.818 2.76 1 98.56 88 THR B C 1
ATOM 3103 O O . THR B 1 88 ? -12.898 -1.092 3.754 1 98.56 88 THR B O 1
ATOM 3106 N N . LEU B 1 89 ? -11.398 -1.644 2.213 1 98.81 89 LEU B N 1
ATOM 3107 C CA . LEU B 1 89 ? -11.219 -2.986 2.754 1 98.81 89 LEU B CA 1
ATOM 3108 C C . LEU B 1 89 ? -10.609 -2.93 4.152 1 98.81 89 LEU B C 1
ATOM 3110 O O . LEU B 1 89 ? -11.023 -3.67 5.043 1 98.81 89 LEU B O 1
ATOM 3114 N N . LYS B 1 90 ? -9.617 -2.066 4.348 1 98.56 90 LYS B N 1
ATOM 3115 C CA . LYS B 1 90 ? -9.008 -1.901 5.664 1 98.56 90 LYS B CA 1
ATOM 3116 C C . LYS B 1 90 ? -10.031 -1.438 6.691 1 98.56 90 LYS B C 1
ATOM 3118 O O . LYS B 1 90 ? -10.016 -1.884 7.84 1 98.56 90 LYS B O 1
ATOM 3123 N N . ALA B 1 91 ? -10.883 -0.532 6.277 1 98.62 91 ALA B N 1
ATOM 3124 C CA . ALA B 1 91 ? -11.938 -0.057 7.164 1 98.62 91 ALA B CA 1
ATOM 3125 C C . ALA B 1 91 ? -12.875 -1.196 7.562 1 98.62 91 ALA B C 1
ATOM 3127 O O . ALA B 1 91 ? -13.25 -1.323 8.727 1 98.62 91 ALA B O 1
ATOM 3128 N N . LEU B 1 92 ? -13.242 -2.016 6.598 1 98.56 92 LEU B N 1
ATOM 3129 C CA . LEU B 1 92 ? -14.07 -3.18 6.898 1 98.56 92 LEU B CA 1
ATOM 3130 C C . LEU B 1 92 ? -13.398 -4.07 7.941 1 98.56 92 LEU B C 1
ATOM 3132 O O . LEU B 1 92 ? -14.016 -4.441 8.938 1 98.56 92 LEU B O 1
ATOM 3136 N N . GLU B 1 93 ? -12.188 -4.336 7.648 1 98.44 93 GLU B N 1
ATOM 3137 C CA . GLU B 1 93 ? -11.43 -5.188 8.562 1 98.44 93 GLU B CA 1
ATOM 3138 C C . GLU B 1 93 ? -11.383 -4.586 9.969 1 98.44 93 GLU B C 1
ATOM 3140 O O . GLU B 1 93 ? -11.586 -5.289 10.961 1 98.44 93 GLU B O 1
ATOM 3145 N N . SER B 1 94 ? -11.141 -3.324 10.062 1 97.25 94 SER B N 1
ATOM 3146 C CA . SER B 1 94 ? -11.031 -2.627 11.336 1 97.25 94 SER B CA 1
ATOM 3147 C C . SER B 1 94 ? -12.359 -2.623 12.086 1 97.25 94 SER B C 1
ATOM 3149 O O . SER B 1 94 ? -12.391 -2.467 13.305 1 97.25 94 SER B O 1
ATOM 3151 N N . SER B 1 95 ? -13.422 -2.752 11.367 1 96.94 95 SER B N 1
ATOM 3152 C CA . SER B 1 95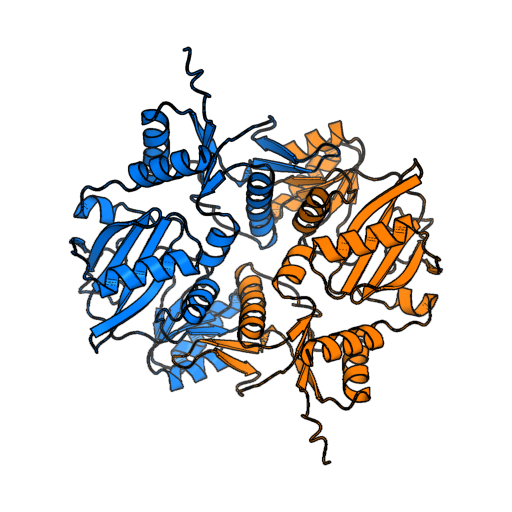 ? -14.75 -2.729 11.969 1 96.94 95 SER B CA 1
ATOM 3153 C C . SER B 1 95 ? -15.172 -4.117 12.438 1 96.94 95 SER B C 1
ATOM 3155 O O . SER B 1 95 ? -16.281 -4.301 12.945 1 96.94 95 SER B O 1
ATOM 3157 N N . GLY B 1 96 ? -14.344 -5.098 12.203 1 97.12 96 GLY B N 1
ATOM 3158 C CA . GLY B 1 96 ? -14.617 -6.426 12.727 1 97.12 96 GLY B CA 1
ATOM 3159 C C . GLY B 1 96 ? -15.07 -7.402 11.656 1 97.12 96 GLY B C 1
ATOM 3160 O O . GLY B 1 96 ? -15.359 -8.562 11.953 1 97.12 96 GLY B O 1
ATOM 3161 N N . VAL B 1 97 ? -15.172 -6.969 10.414 1 98.38 97 VAL B N 1
ATOM 3162 C CA . VAL B 1 97 ? -15.555 -7.863 9.32 1 98.38 97 VAL B CA 1
ATOM 3163 C C . VAL B 1 97 ? -14.398 -8.797 8.992 1 98.38 97 VAL B C 1
ATOM 3165 O O . VAL B 1 97 ? -13.258 -8.352 8.836 1 98.38 97 VAL B O 1
ATOM 3168 N N . THR B 1 98 ? -14.664 -10.094 8.922 1 98.75 98 THR B N 1
ATOM 3169 C CA . THR B 1 98 ? -13.625 -11.062 8.57 1 98.75 98 THR B CA 1
ATOM 3170 C C . THR B 1 98 ? -13.422 -11.117 7.062 1 98.75 98 THR B C 1
ATOM 3172 O O . THR B 1 98 ? -14.336 -11.5 6.32 1 98.75 98 THR B O 1
ATOM 3175 N N . LEU B 1 99 ? -12.281 -10.75 6.613 1 98.88 99 LEU B N 1
ATOM 3176 C CA . LEU B 1 99 ? -11.977 -10.742 5.188 1 98.88 99 LEU B CA 1
ATOM 3177 C C . LEU B 1 99 ? -10.938 -11.805 4.848 1 98.88 99 LEU B C 1
ATOM 3179 O O . LEU B 1 99 ? -9.961 -11.977 5.574 1 98.88 99 LEU B O 1
ATOM 3183 N N . ILE B 1 100 ? -11.188 -12.516 3.729 1 98.81 100 ILE B N 1
ATOM 3184 C CA . ILE B 1 100 ? -10.164 -13.438 3.24 1 98.81 100 ILE B CA 1
ATOM 3185 C C . ILE B 1 100 ? -9.961 -13.234 1.741 1 98.81 100 ILE B C 1
ATOM 3187 O O . ILE B 1 100 ? -10.922 -13.195 0.975 1 98.81 100 ILE B O 1
ATOM 3191 N N . ASN B 1 101 ? -8.859 -13.227 1.404 1 98.69 101 ASN B N 1
ATOM 3192 C CA . ASN B 1 101 ? -7.641 -12.906 2.137 1 98.69 101 ASN B CA 1
ATOM 3193 C C . ASN B 1 101 ? -7.691 -11.508 2.738 1 98.69 101 ASN B C 1
ATOM 3195 O O . ASN B 1 101 ? -8.445 -10.656 2.273 1 98.69 101 ASN B O 1
ATOM 3199 N N . SER B 1 102 ? -6.918 -11.273 3.781 1 98.69 102 SER B N 1
ATOM 3200 C CA . SER B 1 102 ? -6.887 -9.938 4.367 1 98.69 102 SER B CA 1
ATOM 3201 C C . SER B 1 102 ? -6.449 -8.898 3.342 1 98.69 102 SER B C 1
ATOM 3203 O O . SER B 1 102 ? -5.742 -9.219 2.385 1 98.69 102 SER B O 1
ATOM 3205 N N . PRO B 1 103 ? -6.836 -7.637 3.537 1 98.31 103 PRO B N 1
ATOM 3206 C CA . PRO B 1 103 ? -6.426 -6.574 2.613 1 98.31 103 PRO B CA 1
ATOM 3207 C C . PRO B 1 103 ? -4.91 -6.477 2.467 1 98.31 103 PRO B C 1
ATOM 3209 O O . PRO B 1 103 ? -4.398 -6.371 1.348 1 98.31 103 PRO B O 1
ATOM 3212 N N . ASP B 1 104 ? -4.156 -6.539 3.549 1 97.88 104 ASP B N 1
ATOM 3213 C CA . ASP B 1 104 ? -2.699 -6.453 3.5 1 97.88 104 ASP B CA 1
ATOM 3214 C C . ASP B 1 104 ? -2.109 -7.602 2.684 1 97.88 104 ASP B C 1
ATOM 3216 O O . ASP B 1 104 ? -1.254 -7.383 1.823 1 97.88 104 ASP B O 1
ATOM 3220 N N . SER B 1 105 ? -2.6 -8.805 2.949 1 98.31 105 SER B N 1
ATOM 3221 C CA . SER B 1 105 ? -2.086 -9.977 2.238 1 98.31 105 SER B CA 1
ATOM 3222 C C . SER B 1 105 ? -2.404 -9.898 0.75 1 98.31 105 SER B C 1
ATOM 3224 O O . SER B 1 105 ? -1.568 -10.25 -0.087 1 98.31 105 SER B O 1
ATOM 3226 N N . MET B 1 106 ? -3.609 -9.477 0.469 1 97.38 106 MET B N 1
ATOM 3227 C CA . MET B 1 106 ? -4.016 -9.32 -0.925 1 97.38 106 MET B CA 1
ATOM 3228 C C . MET B 1 106 ? -3.129 -8.297 -1.637 1 97.38 106 MET B C 1
ATOM 3230 O O . MET B 1 106 ? -2.717 -8.516 -2.777 1 97.38 106 MET B O 1
ATOM 3234 N N . PHE B 1 107 ? -2.877 -7.219 -0.989 1 96.31 107 PHE B N 1
ATOM 3235 C CA . PHE B 1 107 ? -2.059 -6.152 -1.557 1 96.31 107 PHE B CA 1
ATOM 3236 C C . PHE B 1 107 ? -0.644 -6.645 -1.833 1 96.31 107 PHE B C 1
ATOM 3238 O O . PHE B 1 107 ? -0.086 -6.379 -2.9 1 96.31 107 PHE B O 1
ATOM 3245 N N . ILE B 1 108 ? -0.061 -7.348 -0.922 1 97.5 108 ILE B N 1
ATOM 3246 C CA . ILE B 1 108 ? 1.292 -7.871 -1.073 1 97.5 108 ILE B CA 1
ATOM 3247 C C . ILE B 1 108 ? 1.327 -8.891 -2.207 1 97.5 108 ILE B C 1
ATOM 3249 O O . ILE B 1 108 ? 2.223 -8.859 -3.055 1 97.5 108 ILE B O 1
ATOM 3253 N N . ALA B 1 109 ? 0.346 -9.742 -2.256 1 97.56 109 ALA B N 1
ATOM 3254 C CA . ALA B 1 109 ? 0.328 -10.805 -3.262 1 97.56 109 ALA B CA 1
ATOM 3255 C C . ALA B 1 109 ? 0.114 -10.227 -4.66 1 97.56 109 ALA B C 1
ATOM 3257 O O . ALA B 1 109 ? 0.604 -10.781 -5.648 1 97.56 109 ALA B O 1
ATOM 3258 N N . ARG B 1 110 ? -0.623 -9.141 -4.719 1 96.12 110 ARG B N 1
ATOM 3259 C CA . ARG B 1 110 ? -0.891 -8.492 -6 1 96.12 110 ARG B CA 1
ATOM 3260 C C . ARG B 1 110 ? 0.384 -7.895 -6.59 1 96.12 110 ARG B C 1
ATOM 3262 O O . ARG B 1 110 ? 0.472 -7.684 -7.801 1 96.12 110 ARG B O 1
ATOM 3269 N N . ASP B 1 111 ? 1.271 -7.566 -5.797 1 97.5 111 ASP B N 1
ATOM 3270 C CA . ASP B 1 111 ? 2.574 -7.016 -6.152 1 97.5 111 ASP B CA 1
ATOM 3271 C C . ASP B 1 111 ? 3.617 -8.125 -6.305 1 97.5 111 ASP B C 1
ATOM 3273 O O . ASP B 1 111 ? 4.207 -8.562 -5.316 1 97.5 111 ASP B O 1
ATOM 3277 N N . LYS B 1 112 ? 3.91 -8.516 -7.598 1 97.94 112 LYS B N 1
ATOM 3278 C CA . LYS B 1 112 ? 4.766 -9.664 -7.867 1 97.94 112 LYS B CA 1
ATOM 3279 C C . LYS B 1 112 ? 6.121 -9.508 -7.184 1 97.94 112 LYS B C 1
ATOM 3281 O O . LYS B 1 112 ? 6.68 -10.484 -6.672 1 97.94 112 LYS B O 1
ATOM 3286 N N . PHE B 1 113 ? 6.656 -8.328 -7.164 1 98.56 113 PHE B N 1
ATOM 3287 C CA . PHE B 1 113 ? 7.98 -8.148 -6.578 1 98.56 113 PHE B CA 1
ATOM 3288 C C . PHE B 1 113 ? 7.914 -8.25 -5.059 1 98.56 113 PHE B C 1
ATOM 3290 O O . PHE B 1 113 ? 8.727 -8.938 -4.445 1 98.56 113 PHE B O 1
ATOM 3297 N N . ASN B 1 114 ? 6.965 -7.516 -4.465 1 98.31 114 ASN B N 1
ATOM 3298 C CA . ASN B 1 114 ? 6.836 -7.57 -3.012 1 98.31 114 ASN B CA 1
ATOM 3299 C C . ASN B 1 114 ? 6.566 -8.992 -2.523 1 98.31 114 ASN B C 1
ATOM 3301 O O . ASN B 1 114 ? 7.09 -9.406 -1.486 1 98.31 114 ASN B O 1
ATOM 3305 N N . SER B 1 115 ? 5.727 -9.68 -3.246 1 98.5 115 SER B N 1
ATOM 3306 C CA . SER B 1 115 ? 5.453 -11.078 -2.916 1 98.5 115 SER B CA 1
ATOM 3307 C C . SER B 1 115 ? 6.734 -11.906 -2.902 1 98.5 115 SER B C 1
ATOM 3309 O O . SER B 1 115 ? 6.988 -12.648 -1.955 1 98.5 115 SER B O 1
ATOM 3311 N N . LEU B 1 116 ? 7.559 -11.773 -3.896 1 98.56 116 LEU B N 1
ATOM 3312 C CA . LEU B 1 116 ? 8.812 -12.523 -3.979 1 98.56 116 LEU B CA 1
ATOM 3313 C C . LEU B 1 116 ? 9.758 -12.117 -2.852 1 98.56 116 LEU B C 1
ATOM 3315 O O . LEU B 1 116 ? 10.484 -12.961 -2.314 1 98.56 116 LEU B O 1
ATOM 3319 N N . LEU B 1 117 ? 9.781 -10.82 -2.59 1 98.5 117 LEU B N 1
ATOM 3320 C CA . LEU B 1 117 ? 10.609 -10.336 -1.487 1 98.5 117 LEU B CA 1
ATOM 3321 C C . LEU B 1 117 ? 10.242 -11.047 -0.186 1 98.5 117 LEU B C 1
ATOM 3323 O O . LEU B 1 117 ? 11.117 -11.547 0.519 1 98.5 117 LEU B O 1
ATOM 3327 N N . LYS B 1 118 ? 8.945 -11.125 0.141 1 98.56 118 LYS B N 1
ATOM 3328 C CA . LYS B 1 118 ? 8.477 -11.781 1.356 1 98.56 118 LYS B CA 1
ATOM 3329 C C . LYS B 1 118 ? 8.836 -13.266 1.349 1 98.56 118 LYS B C 1
ATOM 3331 O O . LYS B 1 118 ? 9.219 -13.828 2.379 1 98.56 118 LYS B O 1
ATOM 3336 N N . LEU B 1 119 ? 8.664 -13.867 0.215 1 98.69 119 LEU B N 1
ATOM 3337 C CA . LEU B 1 119 ? 9.016 -15.273 0.082 1 98.69 119 LEU B CA 1
ATOM 3338 C C . LEU B 1 119 ? 10.5 -15.492 0.33 1 98.69 119 LEU B C 1
ATOM 3340 O O . LEU B 1 119 ? 10.883 -16.406 1.062 1 98.69 119 LEU B O 1
ATOM 3344 N N . LYS B 1 120 ? 11.312 -14.648 -0.292 1 98.44 120 LYS B N 1
ATOM 3345 C CA . LYS B 1 120 ? 12.758 -14.75 -0.101 1 98.44 120 LYS B CA 1
ATOM 3346 C C . LYS B 1 120 ? 13.125 -14.617 1.374 1 98.44 120 LYS B C 1
ATOM 3348 O O . LYS B 1 120 ? 13.93 -15.406 1.889 1 98.44 120 LYS B O 1
ATOM 3353 N N . MET B 1 121 ? 12.562 -13.68 2.027 1 97.44 121 MET B N 1
ATOM 3354 C CA . MET B 1 121 ? 12.844 -13.453 3.443 1 97.44 121 MET B CA 1
ATOM 3355 C C . MET B 1 121 ? 12.422 -14.664 4.277 1 97.44 121 MET B C 1
ATOM 3357 O O . MET B 1 121 ? 13 -14.922 5.336 1 97.44 121 MET B O 1
ATOM 3361 N N . ALA B 1 122 ? 11.461 -15.398 3.814 1 98.06 122 ALA B N 1
ATOM 3362 C CA . ALA B 1 122 ? 10.992 -16.594 4.496 1 98.06 122 ALA B CA 1
ATOM 3363 C C . ALA B 1 122 ? 11.773 -17.828 4.043 1 98.06 122 ALA B C 1
ATOM 3365 O O . ALA B 1 122 ? 11.414 -18.953 4.375 1 98.06 122 ALA B O 1
ATOM 3366 N N . LYS B 1 123 ? 12.75 -17.656 3.189 1 97.44 123 LYS B N 1
ATOM 3367 C CA . LYS B 1 123 ? 13.641 -18.703 2.701 1 97.44 123 LYS B CA 1
ATOM 3368 C C . LYS B 1 123 ? 12.914 -19.656 1.755 1 97.44 123 LYS B C 1
ATOM 3370 O O . LYS B 1 123 ? 13.195 -20.859 1.732 1 97.44 123 LYS B O 1
ATOM 3375 N N . VAL B 1 124 ? 11.914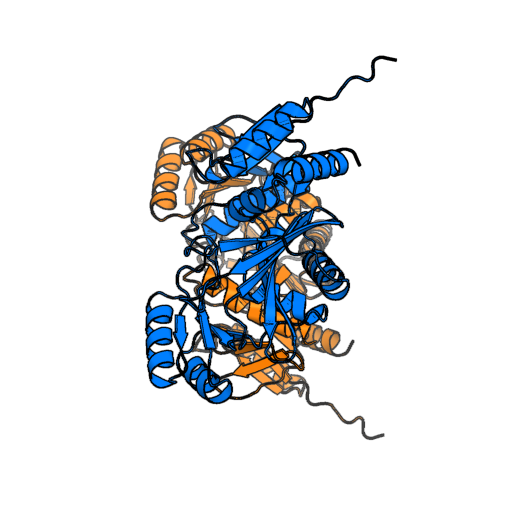 -19.188 1.183 1 98.38 124 VAL B N 1
ATOM 3376 C CA . VAL B 1 124 ? 11.297 -19.891 0.062 1 98.38 124 VAL B CA 1
ATOM 3377 C C . VAL B 1 124 ? 12.109 -19.641 -1.21 1 98.38 124 VAL B C 1
ATOM 3379 O O . VAL B 1 124 ? 12.414 -18.5 -1.54 1 98.38 124 VAL B O 1
ATOM 3382 N N . PRO B 1 125 ? 12.484 -20.672 -1.907 1 98.12 125 PRO B N 1
ATOM 3383 C CA . PRO B 1 125 ? 13.258 -20.469 -3.135 1 98.12 125 PRO B CA 1
ATOM 3384 C C . PRO B 1 125 ? 12.477 -19.688 -4.199 1 98.12 125 PRO B C 1
ATOM 3386 O O . PRO B 1 125 ? 11.352 -20.062 -4.531 1 98.12 125 PRO B O 1
ATOM 3389 N N . VAL B 1 126 ? 13.047 -18.641 -4.738 1 98.62 126 VAL B N 1
ATOM 3390 C CA . VAL B 1 126 ? 12.477 -17.812 -5.801 1 98.62 126 VAL B CA 1
ATOM 3391 C C . VAL B 1 126 ? 13.562 -17.469 -6.82 1 98.62 126 VAL B C 1
ATOM 3393 O O . VAL B 1 126 ? 14.75 -17.516 -6.512 1 98.62 126 VAL B O 1
ATOM 3396 N N . PRO B 1 127 ? 13.211 -17.188 -8.039 1 98.25 127 PRO B N 1
ATOM 3397 C CA . PRO B 1 127 ? 14.227 -16.766 -9.008 1 98.25 127 PRO B CA 1
ATOM 3398 C C . PRO B 1 127 ? 14.812 -15.391 -8.688 1 98.25 127 PRO B C 1
ATOM 3400 O O . PRO B 1 127 ? 14.156 -14.562 -8.055 1 98.25 127 PRO B O 1
ATOM 3403 N N . ASP B 1 128 ? 16.016 -15.148 -9.18 1 98.31 128 ASP B N 1
ATOM 3404 C CA . ASP B 1 128 ? 16.594 -13.805 -9.117 1 98.31 128 ASP B CA 1
ATOM 3405 C C . ASP B 1 128 ? 15.688 -12.789 -9.828 1 98.31 128 ASP B C 1
ATOM 3407 O O . ASP B 1 128 ? 15.273 -13.016 -10.961 1 98.31 128 ASP B O 1
ATOM 3411 N N . THR B 1 129 ? 15.398 -11.742 -9.164 1 98.62 129 THR B N 1
ATOM 3412 C CA . THR B 1 129 ? 14.391 -10.812 -9.672 1 98.62 129 THR B CA 1
ATOM 3413 C C . THR B 1 129 ? 14.727 -9.383 -9.266 1 98.62 129 THR B C 1
ATOM 3415 O O . THR B 1 129 ? 15.273 -9.148 -8.18 1 98.62 129 THR B O 1
ATOM 3418 N N . THR B 1 130 ? 14.414 -8.43 -10.125 1 98.06 130 THR B N 1
ATOM 3419 C CA . THR B 1 130 ? 14.539 -7.016 -9.805 1 98.06 130 THR B CA 1
ATOM 3420 C C . THR B 1 130 ? 13.383 -6.223 -10.406 1 98.06 130 THR B C 1
ATOM 3422 O O . THR B 1 130 ? 12.594 -6.762 -11.18 1 98.06 130 THR B O 1
ATOM 3425 N N . ILE B 1 131 ? 13.203 -5.043 -9.945 1 98.44 131 ILE B N 1
ATOM 3426 C CA . ILE B 1 131 ? 12.281 -4.059 -10.508 1 98.44 131 ILE B CA 1
ATOM 3427 C C . ILE B 1 131 ? 12.984 -2.705 -10.617 1 98.44 131 ILE B C 1
ATOM 3429 O O . ILE B 1 131 ? 13.555 -2.211 -9.641 1 98.44 131 ILE B O 1
ATOM 3433 N N . VAL B 1 132 ? 12.969 -2.109 -11.812 1 98.06 132 VAL B N 1
ATOM 3434 C CA . VAL B 1 132 ? 13.836 -0.96 -12.039 1 98.06 132 VAL B CA 1
ATOM 3435 C C . VAL B 1 132 ? 13.086 0.106 -12.836 1 98.06 132 VAL B C 1
ATOM 3437 O O . VAL B 1 132 ? 12.055 -0.177 -13.453 1 98.06 132 VAL B O 1
ATOM 3440 N N . GLU B 1 133 ? 13.609 1.327 -12.828 1 97.44 133 GLU B N 1
ATOM 3441 C CA . GLU B 1 133 ? 13.102 2.447 -13.617 1 97.44 133 GLU B CA 1
ATOM 3442 C C . GLU B 1 133 ? 14.156 2.963 -14.586 1 97.44 133 GLU B C 1
ATOM 3444 O O . GLU B 1 133 ? 14.109 4.121 -15 1 97.44 133 GLU B O 1
ATOM 3449 N N . ASP B 1 134 ? 15.094 2.131 -14.922 1 96.31 134 ASP B N 1
ATOM 3450 C CA . ASP B 1 134 ? 16.203 2.482 -15.812 1 96.31 134 ASP B CA 1
ATOM 3451 C C . ASP B 1 134 ? 16.469 1.363 -16.812 1 96.31 134 ASP B C 1
ATOM 3453 O O . ASP B 1 134 ? 16.891 0.27 -16.438 1 96.31 134 ASP B O 1
ATOM 3457 N N . PRO B 1 135 ? 16.312 1.723 -18.094 1 96.5 135 PRO B N 1
ATOM 3458 C CA . PRO B 1 135 ? 16.484 0.665 -19.094 1 96.5 135 PRO B CA 1
ATOM 3459 C C . PRO B 1 135 ? 17.922 0.149 -19.156 1 96.5 135 PRO B C 1
ATOM 3461 O O . PRO B 1 135 ? 18.156 -0.993 -19.562 1 96.5 135 PRO B O 1
ATOM 3464 N N . PHE B 1 136 ? 18.891 0.938 -18.766 1 96.5 136 PHE B N 1
ATOM 3465 C CA . PHE B 1 136 ? 20.281 0.488 -18.766 1 96.5 136 PHE B CA 1
ATOM 3466 C C . PHE B 1 136 ? 20.5 -0.593 -17.719 1 96.5 136 PHE B C 1
ATOM 3468 O O . PHE B 1 136 ? 21.312 -1.495 -17.906 1 96.5 136 PHE B O 1
ATOM 3475 N N . GLU B 1 137 ? 19.781 -0.469 -16.625 1 96.12 137 GLU B N 1
ATOM 3476 C CA . GLU B 1 137 ? 19.844 -1.512 -15.609 1 96.12 137 GLU B CA 1
ATOM 3477 C C . GLU B 1 137 ? 19.344 -2.848 -16.156 1 96.12 137 GLU B C 1
ATOM 3479 O O . GLU B 1 137 ? 19.891 -3.902 -15.82 1 96.12 137 GLU B O 1
ATOM 3484 N N . VAL B 1 138 ? 18.344 -2.83 -16.984 1 97.25 138 VAL B N 1
ATOM 3485 C CA . VAL B 1 138 ? 17.797 -4.043 -17.578 1 97.25 138 VAL B CA 1
ATOM 3486 C C . VAL B 1 138 ? 18.844 -4.68 -18.5 1 97.25 138 VAL B C 1
ATOM 3488 O O . VAL B 1 138 ? 19.062 -5.891 -18.453 1 97.25 138 VAL B O 1
ATOM 3491 N N . MET B 1 139 ? 19.406 -3.775 -19.266 1 97.06 139 MET B N 1
ATOM 3492 C CA . MET B 1 139 ? 20.453 -4.242 -20.188 1 97.06 139 MET B CA 1
ATOM 3493 C C . MET B 1 139 ? 21.578 -4.941 -19.422 1 97.06 139 MET B C 1
ATOM 3495 O O . MET B 1 139 ? 22 -6.027 -19.797 1 97.06 139 MET B O 1
ATOM 3499 N N . ARG B 1 140 ? 22.016 -4.359 -18.406 1 95.31 140 ARG B N 1
ATOM 3500 C CA . ARG B 1 140 ? 23.078 -4.914 -17.578 1 95.31 140 ARG B CA 1
ATOM 3501 C C . ARG B 1 140 ? 22.688 -6.266 -17 1 95.31 140 ARG B C 1
ATOM 3503 O O . ARG B 1 140 ? 23.469 -7.219 -17.047 1 95.31 140 ARG B O 1
ATOM 3510 N N . LEU B 1 141 ? 21.5 -6.367 -16.516 1 94.44 141 LEU B N 1
ATOM 3511 C CA . LEU B 1 141 ? 21.031 -7.582 -15.859 1 94.44 141 LEU B CA 1
ATOM 3512 C C . LEU B 1 141 ? 20.891 -8.727 -16.859 1 94.44 141 LEU B C 1
ATOM 3514 O O . LEU B 1 141 ? 21.156 -9.883 -16.531 1 94.44 141 LEU B O 1
ATOM 3518 N N . VAL B 1 142 ? 20.406 -8.398 -18 1 97.06 142 VAL B N 1
ATOM 3519 C CA . VAL B 1 142 ? 20.281 -9.422 -19.031 1 97.06 142 VAL B CA 1
ATOM 3520 C C . VAL B 1 142 ? 21.656 -9.953 -19.422 1 97.06 142 VAL B C 1
ATOM 3522 O O . VAL B 1 142 ? 21.812 -11.148 -19.703 1 97.06 142 VAL B O 1
ATOM 3525 N N . ASN B 1 143 ? 22.609 -9.023 -19.453 1 96.56 143 ASN B N 1
ATOM 3526 C CA . ASN B 1 143 ? 23.984 -9.461 -19.688 1 96.56 143 ASN B CA 1
ATOM 3527 C C . ASN B 1 143 ? 24.453 -10.43 -18.609 1 96.56 143 ASN B C 1
ATOM 3529 O O . ASN B 1 143 ? 25.188 -11.383 -18.891 1 96.56 143 ASN B O 1
ATOM 3533 N N . GLU B 1 144 ? 24.047 -10.203 -17.484 1 95.44 144 GLU B N 1
ATOM 3534 C CA . GLU B 1 144 ? 24.484 -10.992 -16.328 1 95.44 144 GLU B CA 1
ATOM 3535 C C . GLU B 1 144 ? 23.672 -12.281 -16.219 1 95.44 144 GLU B C 1
ATOM 3537 O O . GLU B 1 144 ? 24.234 -13.359 -16.016 1 95.44 144 GLU B O 1
ATOM 3542 N N . TRP B 1 145 ? 22.359 -12.195 -16.375 1 96.88 145 TRP B N 1
ATOM 3543 C CA . TRP B 1 145 ? 21.453 -13.32 -16.125 1 96.88 145 TRP B CA 1
ATOM 3544 C C . TRP B 1 145 ? 21.234 -14.125 -17.406 1 96.88 145 TRP B C 1
ATOM 3546 O O . TRP B 1 145 ? 20.703 -15.242 -17.359 1 96.88 145 TRP B O 1
ATOM 3556 N N . LYS B 1 146 ? 21.594 -13.602 -18.578 1 97.44 146 LYS B N 1
ATOM 3557 C CA . LYS B 1 146 ? 21.625 -14.227 -19.906 1 97.44 146 LYS B CA 1
ATOM 3558 C C . LYS B 1 146 ? 20.219 -14.367 -20.469 1 97.44 146 LYS B C 1
ATOM 3560 O O . LYS B 1 146 ? 19.984 -14.086 -21.641 1 97.44 146 LYS B O 1
ATOM 3565 N N . ASP B 1 147 ? 19.281 -14.891 -19.766 1 98 147 ASP B N 1
ATOM 3566 C CA . ASP B 1 147 ? 17.891 -15.117 -20.172 1 98 147 ASP B CA 1
ATOM 3567 C C . ASP B 1 147 ? 16.922 -14.672 -19.078 1 98 147 ASP B C 1
ATOM 3569 O O . ASP B 1 147 ? 17.031 -15.102 -17.922 1 98 147 ASP B O 1
ATOM 3573 N N . VAL B 1 148 ? 16.031 -13.711 -19.516 1 98.38 148 VAL B N 1
ATOM 3574 C CA . VAL B 1 148 ? 15.164 -13.141 -18.484 1 98.38 148 VAL B CA 1
ATOM 3575 C C . VAL B 1 148 ? 13.727 -13.078 -19 1 98.38 148 VAL B C 1
ATOM 3577 O O . VAL B 1 148 ? 13.484 -13.195 -20.203 1 98.38 148 VAL B O 1
ATOM 3580 N N . VAL B 1 149 ? 12.805 -13.008 -18.094 1 98.19 149 VAL B N 1
ATOM 3581 C CA . VAL B 1 149 ? 11.406 -12.711 -18.375 1 98.19 149 VAL B CA 1
ATOM 3582 C C . VAL B 1 149 ? 11.062 -11.312 -17.859 1 98.19 149 VAL B C 1
ATOM 3584 O O . VAL B 1 149 ? 11.328 -10.984 -16.703 1 98.19 149 VAL B O 1
ATOM 3587 N N . ILE B 1 150 ? 10.586 -10.461 -18.75 1 97.88 150 ILE B N 1
ATOM 3588 C CA . ILE B 1 150 ? 10.047 -9.156 -18.391 1 97.88 150 ILE B CA 1
ATOM 3589 C C . ILE B 1 150 ? 8.523 -9.227 -18.359 1 97.88 150 ILE B C 1
ATOM 3591 O O . ILE B 1 150 ? 7.891 -9.727 -19.281 1 97.88 150 ILE B O 1
ATOM 3595 N N . LYS B 1 151 ? 7.949 -8.82 -17.25 1 95.62 151 LYS B N 1
ATOM 3596 C CA . LYS B 1 151 ? 6.496 -8.859 -17.125 1 95.62 151 LYS B CA 1
ATOM 3597 C C . LYS B 1 151 ? 5.984 -7.703 -16.266 1 95.62 151 LYS B C 1
ATOM 3599 O O . LYS B 1 151 ? 6.754 -7.078 -15.531 1 95.62 151 LYS B O 1
ATOM 3604 N N . PRO B 1 152 ? 4.676 -7.344 -16.406 1 93.62 152 PRO B N 1
ATOM 3605 C CA . PRO B 1 152 ? 4.102 -6.328 -15.523 1 93.62 152 PRO B CA 1
ATOM 3606 C C . PRO B 1 152 ? 4.137 -6.746 -14.055 1 93.62 152 PRO B C 1
ATOM 3608 O O . PRO B 1 152 ? 3.924 -7.918 -13.734 1 93.62 152 PRO B O 1
ATOM 3611 N N . VAL B 1 153 ? 4.406 -5.75 -13.188 1 95.06 153 VAL B N 1
ATOM 3612 C CA . VAL B 1 153 ? 4.477 -6.047 -11.758 1 95.06 153 VAL B CA 1
ATOM 3613 C C . VAL B 1 153 ? 3.086 -6.402 -11.234 1 95.06 153 VAL B C 1
ATOM 3615 O O . VAL B 1 153 ? 2.951 -7.211 -10.312 1 95.06 153 VAL B O 1
ATOM 3618 N N . ILE B 1 154 ? 2.076 -5.734 -11.758 1 92.94 154 ILE B N 1
ATOM 3619 C CA . ILE B 1 154 ? 0.676 -6.074 -11.523 1 92.94 154 ILE B CA 1
ATOM 3620 C C . ILE B 1 154 ? 0.058 -6.613 -12.812 1 92.94 154 ILE B C 1
ATOM 3622 O O . ILE B 1 154 ? 0.184 -6 -13.875 1 92.94 154 ILE B O 1
ATOM 3626 N N . GLY B 1 155 ? -0.566 -7.758 -12.758 1 88.81 155 GLY B N 1
ATOM 3627 C CA . GLY B 1 155 ? -1.167 -8.391 -13.922 1 88.81 155 GLY B CA 1
ATOM 3628 C C . GLY B 1 155 ? -1.532 -9.844 -13.688 1 88.81 155 GLY B C 1
ATOM 3629 O O . GLY B 1 155 ? -1.317 -10.375 -12.602 1 88.81 155 GLY B O 1
ATOM 3630 N N . SER B 1 156 ? -2.178 -10.367 -14.742 1 87 156 SER B N 1
ATOM 3631 C CA . SER B 1 156 ? -2.68 -11.734 -14.617 1 87 156 SER B CA 1
ATOM 3632 C C . SER B 1 156 ? -2.635 -12.469 -15.945 1 87 156 SER B C 1
ATOM 3634 O O . SER B 1 156 ? -2.422 -11.852 -17 1 87 156 SER B O 1
ATOM 3636 N N . LEU B 1 157 ? -2.697 -13.781 -15.852 1 86.44 157 LEU B N 1
ATOM 3637 C CA . LEU B 1 157 ? -2.982 -14.664 -16.984 1 86.44 157 LEU B CA 1
ATOM 3638 C C . LEU B 1 157 ? -1.796 -14.727 -17.938 1 86.44 157 LEU B C 1
ATOM 3640 O O . LEU B 1 157 ? -1.95 -15.109 -19.094 1 86.44 157 LEU B O 1
ATOM 3644 N N . GLY B 1 158 ? -0.628 -14.211 -17.5 1 85.69 158 GLY B N 1
ATOM 3645 C CA . GLY B 1 158 ? 0.565 -14.234 -18.328 1 85.69 158 GLY B CA 1
ATOM 3646 C C . GLY B 1 158 ? 0.591 -13.133 -19.375 1 85.69 158 GLY B C 1
ATOM 3647 O O . GLY B 1 158 ? 1.51 -13.062 -20.188 1 85.69 158 GLY B O 1
ATOM 3648 N N . LEU B 1 159 ? -0.284 -12.25 -19.297 1 87.12 159 LEU B N 1
ATOM 3649 C CA . LEU B 1 159 ? -0.378 -11.172 -20.266 1 87.12 159 LEU B CA 1
ATOM 3650 C C . LEU B 1 159 ? 0.759 -10.172 -20.094 1 87.12 159 LEU B C 1
ATOM 3652 O O . LEU B 1 159 ? 1.115 -9.828 -18.953 1 87.12 159 LEU B O 1
ATOM 3656 N N . GLY B 1 160 ? 1.386 -9.828 -21.141 1 90.31 160 GLY B N 1
ATOM 3657 C CA . GLY B 1 160 ? 2.406 -8.797 -21.125 1 90.31 160 GLY B CA 1
ATOM 3658 C C . GLY B 1 160 ? 3.797 -9.328 -20.844 1 90.31 160 GLY B C 1
ATOM 3659 O O . GLY B 1 160 ? 4.762 -8.562 -20.781 1 90.31 160 GLY B O 1
ATOM 3660 N N . SER B 1 161 ? 3.922 -10.609 -20.688 1 94.25 161 SER B N 1
ATOM 3661 C CA . SER B 1 161 ? 5.223 -11.195 -20.391 1 94.25 161 SER B CA 1
ATOM 3662 C C . SER B 1 161 ? 6.031 -11.422 -21.656 1 94.25 161 SER B C 1
ATOM 3664 O O . SER B 1 161 ? 5.488 -11.859 -22.672 1 94.25 161 SER B O 1
ATOM 3666 N N . VAL B 1 162 ? 7.297 -11.141 -21.609 1 96.5 162 VAL B N 1
ATOM 3667 C CA . VAL B 1 162 ? 8.219 -11.336 -22.719 1 96.5 162 VAL B CA 1
ATOM 3668 C C . VAL B 1 162 ? 9.508 -11.984 -22.219 1 96.5 162 VAL B C 1
ATOM 3670 O O . VAL B 1 162 ? 10.07 -11.57 -21.203 1 96.5 162 VAL B O 1
ATOM 3673 N N . ARG B 1 163 ? 9.93 -13.031 -22.906 1 97.56 163 ARG B N 1
ATOM 3674 C CA . ARG B 1 163 ? 11.234 -13.641 -22.641 1 97.56 163 ARG B CA 1
ATOM 3675 C C . ARG B 1 163 ? 12.305 -13.086 -23.562 1 97.56 163 ARG B C 1
ATOM 3677 O O . ARG B 1 163 ? 12.102 -13.016 -24.781 1 97.56 163 ARG B O 1
ATOM 3684 N N . VAL B 1 164 ? 13.383 -12.648 -23.031 1 98.12 164 VAL B N 1
ATOM 3685 C CA . VAL B 1 164 ? 14.391 -11.969 -23.828 1 98.12 164 VAL B CA 1
ATOM 3686 C C . VAL B 1 164 ? 15.789 -12.359 -23.344 1 98.12 164 VAL B C 1
ATOM 3688 O O . VAL B 1 164 ? 16.031 -12.445 -22.141 1 98.12 164 VAL B O 1
ATOM 3691 N N . SER B 1 165 ? 16.672 -12.625 -24.297 1 98 165 SER B N 1
ATOM 3692 C CA . SER B 1 165 ? 18.047 -12.984 -23.969 1 98 165 SER B CA 1
ATOM 3693 C C . SER B 1 165 ? 19.031 -11.992 -24.562 1 98 165 SER B C 1
ATOM 3695 O O . SER B 1 165 ? 20.219 -11.969 -24.203 1 98 165 SER B O 1
ATOM 3697 N N . ASP B 1 166 ? 18.625 -11.148 -25.5 1 98.25 166 ASP B N 1
ATOM 3698 C CA . ASP B 1 166 ? 19.469 -10.141 -26.125 1 98.25 166 ASP B CA 1
ATOM 3699 C C . ASP B 1 166 ? 19.422 -8.828 -25.344 1 98.25 166 ASP B C 1
ATOM 3701 O O . ASP B 1 166 ? 18.359 -8.219 -25.219 1 98.25 166 ASP B O 1
ATOM 3705 N N . PRO B 1 167 ? 20.547 -8.352 -24.906 1 97.94 167 PRO B N 1
ATOM 3706 C CA . PRO B 1 167 ? 20.562 -7.141 -24.078 1 97.94 167 PRO B CA 1
ATOM 3707 C C . PRO B 1 167 ? 20.016 -5.918 -24.812 1 97.94 167 PRO B C 1
ATOM 3709 O O . PRO B 1 167 ? 19.344 -5.074 -24.219 1 97.94 167 PRO B O 1
ATOM 3712 N N . ASP B 1 168 ? 20.25 -5.816 -26.078 1 98.12 168 ASP B N 1
ATOM 3713 C CA . ASP B 1 168 ? 19.766 -4.672 -26.844 1 98.12 168 ASP B CA 1
ATOM 3714 C C . ASP B 1 168 ? 18.25 -4.711 -26.984 1 98.12 168 ASP B C 1
ATOM 3716 O O . ASP B 1 168 ? 17.578 -3.682 -26.875 1 98.12 168 ASP B O 1
ATOM 3720 N N . ILE B 1 169 ? 17.75 -5.871 -27.281 1 98.25 169 ILE B N 1
ATOM 3721 C CA . ILE B 1 169 ? 16.312 -6.039 -27.359 1 98.25 169 ILE B CA 1
ATOM 3722 C C . ILE B 1 169 ? 15.672 -5.754 -26 1 98.25 169 ILE B C 1
ATOM 3724 O O . ILE B 1 169 ? 14.648 -5.07 -25.922 1 98.25 169 ILE B O 1
ATOM 3728 N N . ALA B 1 170 ? 16.328 -6.254 -24.969 1 98 170 ALA B N 1
ATOM 3729 C CA . ALA B 1 170 ? 15.844 -6.012 -23.609 1 98 170 ALA B CA 1
ATOM 3730 C C . ALA B 1 170 ? 15.781 -4.52 -23.312 1 98 170 ALA B C 1
ATOM 3732 O O . ALA B 1 170 ? 14.812 -4.043 -22.719 1 98 170 ALA B O 1
ATOM 3733 N N . PHE B 1 171 ? 16.766 -3.814 -23.688 1 97.94 171 PHE B N 1
ATOM 3734 C CA . PHE B 1 171 ? 16.812 -2.369 -23.516 1 97.94 171 PHE B CA 1
ATOM 3735 C C . PHE B 1 171 ? 15.625 -1.702 -24.188 1 97.94 171 PHE B C 1
ATOM 3737 O O . PHE B 1 171 ? 14.969 -0.841 -23.594 1 97.94 171 PHE B O 1
ATOM 3744 N N . ARG B 1 172 ? 15.336 -2.113 -25.375 1 97.81 172 ARG B N 1
ATOM 3745 C CA . ARG B 1 172 ? 14.242 -1.513 -26.141 1 97.81 172 ARG B CA 1
ATOM 3746 C C . ARG B 1 172 ? 12.891 -1.841 -25.516 1 97.81 172 ARG B C 1
ATOM 3748 O O . ARG B 1 172 ? 12.008 -0.987 -25.469 1 97.81 172 ARG B O 1
ATOM 3755 N N . VAL B 1 173 ? 12.773 -3.096 -25.062 1 97.5 173 VAL B N 1
ATOM 3756 C CA . VAL B 1 173 ? 11.555 -3.502 -24.375 1 97.5 173 VAL B CA 1
ATOM 3757 C C . VAL B 1 173 ? 11.367 -2.658 -23.125 1 97.5 173 VAL B C 1
ATOM 3759 O O . VAL B 1 173 ? 10.281 -2.117 -22.875 1 97.5 173 VAL B O 1
ATOM 3762 N N . ALA B 1 174 ? 12.438 -2.535 -22.391 1 97.56 174 ALA B N 1
ATOM 3763 C CA . ALA B 1 174 ? 12.406 -1.75 -21.156 1 97.56 174 ALA B CA 1
ATOM 3764 C C . ALA B 1 174 ? 12.047 -0.294 -21.438 1 97.56 174 ALA B C 1
ATOM 3766 O O . ALA B 1 174 ? 11.227 0.3 -20.734 1 97.56 174 ALA B O 1
ATOM 3767 N N . LYS B 1 175 ? 12.648 0.236 -22.422 1 97.5 175 LYS B N 1
ATOM 3768 C CA . LYS B 1 175 ? 12.383 1.623 -22.797 1 97.5 175 LYS B CA 1
ATOM 3769 C C . LYS B 1 175 ? 10.906 1.829 -23.141 1 97.5 175 LYS B C 1
ATOM 3771 O O . LYS B 1 175 ? 10.312 2.842 -22.766 1 97.5 175 LYS B O 1
ATOM 3776 N N . ALA B 1 176 ? 10.352 0.907 -23.875 1 97.12 176 ALA B N 1
ATOM 3777 C CA . ALA B 1 176 ? 8.938 0.98 -24.25 1 97.12 176 ALA B CA 1
ATOM 3778 C C . ALA B 1 176 ? 8.047 0.96 -23.016 1 97.12 176 ALA B C 1
ATOM 3780 O O . ALA B 1 176 ? 7.102 1.75 -22.906 1 97.12 176 ALA B O 1
ATOM 3781 N N . ILE B 1 177 ? 8.336 0.105 -22.062 1 96.44 177 ILE B N 1
ATOM 3782 C CA . ILE B 1 177 ? 7.562 -0.026 -20.828 1 96.44 177 ILE B CA 1
ATOM 3783 C C . ILE B 1 177 ? 7.688 1.251 -20 1 96.44 177 ILE B C 1
ATOM 3785 O O . ILE B 1 177 ? 6.688 1.782 -19.516 1 96.44 177 ILE B O 1
ATOM 3789 N N . LEU B 1 178 ? 8.867 1.748 -19.906 1 96.25 178 LEU B N 1
ATOM 3790 C CA . LEU B 1 178 ? 9.148 2.945 -19.125 1 96.25 178 LEU B CA 1
ATOM 3791 C C . LEU B 1 178 ? 8.484 4.168 -19.75 1 96.25 178 LEU B C 1
ATOM 3793 O O . LEU B 1 178 ? 8.133 5.117 -19.031 1 96.25 178 LEU B O 1
ATOM 3797 N N . SER B 1 179 ? 8.266 4.16 -21.062 1 95.44 179 SER B N 1
ATOM 3798 C CA . SER B 1 179 ? 7.691 5.297 -21.781 1 95.44 179 SER B CA 1
ATOM 3799 C C . SER B 1 179 ? 6.25 5.555 -21.344 1 95.44 179 SER B C 1
ATOM 3801 O O . SER B 1 179 ? 5.727 6.652 -21.547 1 95.44 179 SER B O 1
ATOM 3803 N N . VAL B 1 180 ? 5.629 4.562 -20.75 1 93.06 180 VAL B N 1
ATOM 3804 C CA . VAL B 1 180 ? 4.27 4.746 -20.25 1 93.06 180 VAL B CA 1
ATOM 3805 C C . VAL B 1 180 ? 4.273 4.734 -18.734 1 93.06 180 VAL B C 1
ATOM 3807 O O . VAL B 1 180 ? 3.309 4.289 -18.094 1 93.06 180 VAL B O 1
ATOM 3810 N N . ASN B 1 181 ? 5.422 5.02 -18.141 1 91.88 181 ASN B N 1
ATOM 3811 C CA . ASN B 1 181 ? 5.641 5.27 -16.719 1 91.88 181 ASN B CA 1
ATOM 3812 C C . ASN B 1 181 ? 5.43 4.004 -15.891 1 91.88 181 ASN B C 1
ATOM 3814 O O . ASN B 1 181 ? 4.891 4.066 -14.781 1 91.88 181 ASN B O 1
ATOM 3818 N N . GLN B 1 182 ? 5.75 2.92 -16.453 1 95.38 182 GLN B N 1
ATOM 3819 C CA . GLN B 1 182 ? 5.758 1.648 -15.734 1 95.38 182 GLN B CA 1
ATOM 3820 C C . GLN B 1 182 ? 7.184 1.193 -15.445 1 95.38 182 GLN B C 1
ATOM 3822 O O . GLN B 1 182 ? 8.078 1.341 -16.281 1 95.38 182 GLN B O 1
ATOM 3827 N N . PRO B 1 183 ? 7.387 0.767 -14.203 1 97.62 183 PRO B N 1
ATOM 3828 C CA . PRO B 1 183 ? 8.688 0.142 -13.969 1 97.62 183 PRO B CA 1
ATOM 3829 C C . PRO B 1 183 ? 8.844 -1.191 -14.695 1 97.62 183 PRO B C 1
ATOM 3831 O O . PRO B 1 183 ? 7.871 -1.72 -15.242 1 97.62 183 PRO B O 1
ATOM 3834 N N . VAL B 1 184 ? 10.078 -1.648 -14.766 1 98 184 VAL B N 1
ATOM 3835 C CA . VAL B 1 184 ? 10.359 -2.893 -15.477 1 98 184 VAL B CA 1
ATOM 3836 C C . VAL B 1 184 ? 10.672 -4 -14.469 1 98 184 VAL B C 1
ATOM 3838 O O . VAL B 1 184 ? 11.656 -3.916 -13.727 1 98 184 VAL B O 1
ATOM 3841 N N . TYR B 1 185 ? 9.781 -4.926 -14.383 1 98.25 185 TYR B N 1
ATOM 3842 C CA . TYR B 1 185 ? 9.984 -6.148 -13.617 1 98.25 185 TYR B CA 1
ATOM 3843 C C . TYR B 1 185 ? 10.773 -7.172 -14.43 1 98.25 185 TYR B C 1
ATOM 3845 O O . TYR B 1 185 ? 10.344 -7.582 -15.508 1 98.25 185 TYR B O 1
ATOM 3853 N N . VAL B 1 186 ? 11.969 -7.555 -13.914 1 98.38 186 VAL B N 1
ATOM 3854 C CA . VAL B 1 186 ? 12.875 -8.461 -14.609 1 98.38 186 VAL B CA 1
ATOM 3855 C C . VAL B 1 186 ? 13.172 -9.672 -13.727 1 98.38 186 VAL B C 1
ATOM 3857 O O . VAL B 1 186 ? 13.633 -9.523 -12.586 1 98.38 186 VAL B O 1
ATOM 3860 N N . GLN B 1 187 ? 12.938 -10.812 -14.266 1 98.5 187 GLN B N 1
ATOM 3861 C CA . GLN B 1 187 ? 13.172 -12.055 -13.539 1 98.5 187 GLN B CA 1
ATOM 3862 C C . GLN B 1 187 ? 14.047 -13.008 -14.352 1 98.5 187 GLN B C 1
ATOM 3864 O O . GLN B 1 187 ? 13.805 -13.211 -15.539 1 98.5 187 GLN B O 1
ATOM 3869 N N . LYS B 1 188 ? 15.062 -13.508 -13.688 1 98.19 188 LYS B N 1
ATOM 3870 C CA . LYS B 1 188 ? 15.859 -14.531 -14.359 1 98.19 188 LYS B CA 1
ATOM 3871 C C . LYS B 1 188 ? 15.008 -15.727 -14.758 1 98.19 188 LYS B C 1
ATOM 3873 O O . LYS B 1 188 ? 14.25 -16.25 -13.938 1 98.19 188 LYS B O 1
ATOM 3878 N N . TYR B 1 189 ? 15.125 -16.109 -16.031 1 97.88 189 TYR B N 1
ATOM 3879 C CA . TYR B 1 189 ? 14.344 -17.234 -16.516 1 97.88 189 TYR B CA 1
ATOM 3880 C C . TYR B 1 189 ? 14.82 -18.531 -15.867 1 97.88 189 TYR B C 1
ATOM 3882 O O . TYR B 1 189 ? 16.016 -18.781 -15.75 1 97.88 189 TYR B O 1
ATOM 3890 N N . VAL B 1 190 ? 13.906 -19.328 -15.422 1 97.31 190 VAL B N 1
ATOM 3891 C CA . VAL B 1 190 ? 14.203 -20.672 -14.93 1 97.31 190 VAL B CA 1
ATOM 3892 C C . VAL B 1 190 ? 14.086 -21.688 -16.078 1 97.31 190 VAL B C 1
ATOM 3894 O O . VAL B 1 190 ? 13.047 -21.75 -16.734 1 97.31 190 VAL B O 1
ATOM 3897 N N . ASP B 1 191 ? 15.109 -22.344 -16.297 1 95.5 191 ASP B N 1
ATOM 3898 C CA . ASP B 1 191 ? 15.094 -23.344 -17.359 1 95.5 191 ASP B CA 1
ATOM 3899 C C . ASP B 1 191 ? 14.203 -24.531 -16.984 1 95.5 191 ASP B C 1
ATOM 3901 O O . ASP B 1 191 ? 14.703 -25.609 -16.672 1 95.5 191 ASP B O 1
ATOM 3905 N N . LYS B 1 192 ? 12.984 -24.328 -17.094 1 94.25 192 LYS B N 1
ATOM 3906 C CA . LYS B 1 192 ? 11.977 -25.297 -16.672 1 94.25 192 LYS B CA 1
ATOM 3907 C C . LYS B 1 192 ? 11.57 -26.203 -17.828 1 94.25 192 LYS B C 1
ATOM 3909 O O . LYS B 1 192 ? 11.727 -25.828 -19 1 94.25 192 LYS B O 1
ATOM 3914 N N . PRO B 1 193 ? 11.016 -27.344 -17.516 1 93.06 193 PRO B N 1
ATOM 3915 C CA . PRO B 1 193 ? 10.406 -28.141 -18.578 1 93.06 193 PRO B CA 1
ATOM 3916 C C . PRO B 1 193 ? 9.141 -27.516 -19.156 1 93.06 193 PRO B C 1
ATOM 3918 O O . PRO B 1 193 ? 8.812 -26.375 -18.812 1 93.06 193 PRO B O 1
ATOM 3921 N N . GLU B 1 194 ? 8.445 -28.141 -20.109 1 94.62 194 GLU B N 1
ATOM 3922 C CA . GLU B 1 194 ? 7.266 -27.641 -20.797 1 94.62 194 GLU B CA 1
ATOM 3923 C C . GLU B 1 194 ? 6.031 -27.688 -19.906 1 94.62 194 GLU B C 1
ATOM 3925 O O . GLU B 1 194 ? 4.945 -28.047 -20.359 1 94.62 194 GLU B O 1
ATOM 3930 N N . ARG B 1 195 ? 6.316 -27.375 -18.594 1 96.06 195 ARG B N 1
ATOM 3931 C CA . ARG B 1 195 ? 5.234 -27.391 -17.609 1 96.06 195 ARG B CA 1
ATOM 3932 C C . ARG B 1 195 ? 5.605 -26.578 -16.375 1 96.06 195 ARG B C 1
ATOM 3934 O O . ARG B 1 195 ? 6.777 -26.266 -16.156 1 96.06 195 ARG B O 1
ATOM 3941 N N . ASP B 1 196 ? 4.656 -26.141 -15.641 1 97.56 196 ASP B N 1
ATOM 3942 C CA . ASP B 1 196 ? 4.789 -25.688 -14.258 1 97.56 196 ASP B CA 1
ATOM 3943 C C . ASP B 1 196 ? 3.711 -26.297 -13.367 1 97.56 196 ASP B C 1
ATOM 3945 O O . ASP B 1 196 ? 2.959 -27.172 -13.812 1 97.56 196 ASP B O 1
ATOM 3949 N N . ILE B 1 197 ? 3.74 -26.016 -12.117 1 98.31 197 ILE B N 1
ATOM 3950 C CA . ILE B 1 197 ? 2.846 -26.609 -11.141 1 98.31 197 ILE B CA 1
ATOM 3951 C C . ILE B 1 197 ? 1.989 -25.531 -10.492 1 98.31 197 ILE B C 1
ATOM 3953 O O . ILE B 1 197 ? 2.498 -24.469 -10.109 1 98.31 197 ILE B O 1
ATOM 3957 N N . ARG B 1 198 ? 0.701 -25.75 -10.461 1 98.12 198 ARG B N 1
ATOM 3958 C CA . ARG B 1 198 ? -0.223 -24.969 -9.633 1 98.12 198 ARG B CA 1
ATOM 3959 C C . ARG B 1 198 ? -0.675 -25.781 -8.422 1 98.12 198 ARG B C 1
ATOM 3961 O O . ARG B 1 198 ? -1.242 -26.859 -8.562 1 98.12 198 ARG B O 1
ATOM 3968 N N . VAL B 1 199 ? -0.399 -25.234 -7.262 1 98.62 199 VAL B N 1
ATOM 3969 C CA . VAL B 1 199 ? -0.914 -25.812 -6.023 1 98.62 199 VAL B CA 1
ATOM 3970 C C . VAL B 1 199 ? -1.997 -24.906 -5.441 1 98.62 199 VAL B C 1
ATOM 3972 O O . VAL B 1 199 ? -1.817 -23.688 -5.355 1 98.62 199 VAL B O 1
ATOM 3975 N N . PHE B 1 200 ? -3.113 -25.469 -5.105 1 98.81 200 PHE B N 1
ATOM 3976 C CA . PHE B 1 200 ? -4.199 -24.734 -4.473 1 98.81 200 PHE B CA 1
ATOM 3977 C C . PHE B 1 200 ? -4.254 -25.016 -2.98 1 98.81 200 PHE B C 1
ATOM 3979 O O . PHE B 1 200 ? -4.336 -26.172 -2.57 1 98.81 200 PHE B O 1
ATOM 3986 N N . VAL B 1 201 ? -4.156 -24 -2.234 1 98.88 201 VAL B N 1
ATOM 3987 C CA . VAL B 1 201 ? -4.152 -24.109 -0.78 1 98.88 201 VAL B CA 1
ATOM 3988 C C . VAL B 1 201 ? -5.34 -23.359 -0.195 1 98.88 201 VAL B C 1
ATOM 3990 O O . VAL B 1 201 ? -5.668 -22.25 -0.649 1 98.88 201 VAL B O 1
ATOM 3993 N N . VAL B 1 202 ? -6.027 -23.891 0.8 1 98.81 202 VAL B N 1
ATOM 3994 C CA . VAL B 1 202 ? -7.016 -23.219 1.644 1 98.81 202 VAL B CA 1
ATOM 3995 C C . VAL B 1 202 ? -6.688 -23.469 3.115 1 98.81 202 VAL B C 1
ATOM 3997 O O . VAL B 1 202 ? -6.594 -24.625 3.551 1 98.81 202 VAL B O 1
ATOM 4000 N N . GLY B 1 203 ? -6.543 -22.406 3.848 1 98.12 203 GLY B N 1
ATOM 4001 C CA . GLY B 1 203 ? -6.047 -22.562 5.207 1 98.12 203 GLY B CA 1
ATOM 4002 C C . GLY B 1 203 ? -4.68 -23.219 5.27 1 98.12 203 GLY B C 1
ATOM 4003 O O . GLY B 1 203 ? -3.742 -22.766 4.602 1 98.12 203 GLY B O 1
ATOM 4004 N N . ASN B 1 204 ? -4.559 -24.25 6.031 1 97.19 204 ASN B N 1
ATOM 4005 C CA . ASN B 1 204 ? -3.301 -24.984 6.16 1 97.19 204 ASN B CA 1
ATOM 4006 C C . ASN B 1 204 ? -3.354 -26.328 5.441 1 97.19 204 ASN B C 1
ATOM 4008 O O . ASN B 1 204 ? -2.68 -27.266 5.84 1 97.19 204 ASN B O 1
ATOM 4012 N N . SER B 1 205 ? -4.152 -26.344 4.406 1 97.56 205 SER B N 1
ATOM 4013 C CA . SER B 1 205 ? -4.324 -27.609 3.705 1 97.56 205 SER B CA 1
ATOM 4014 C C . SER B 1 205 ? -4.176 -27.438 2.197 1 97.56 205 SER B C 1
ATOM 4016 O O . SER B 1 205 ? -4.684 -26.469 1.629 1 97.56 205 SER B O 1
ATOM 4018 N N . ILE B 1 206 ? -3.52 -28.406 1.621 1 98.38 206 ILE B N 1
ATOM 4019 C CA . ILE B 1 206 ? -3.455 -28.484 0.165 1 98.38 206 ILE B CA 1
ATOM 4020 C C . ILE B 1 206 ? -4.742 -29.094 -0.382 1 98.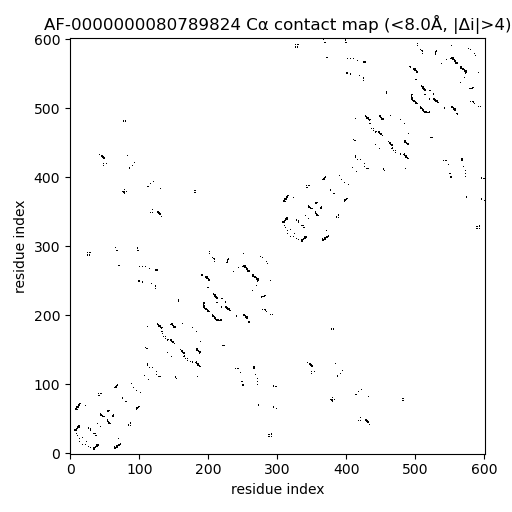38 206 ILE B C 1
ATOM 4022 O O . ILE B 1 206 ? -5.078 -30.234 -0.058 1 98.38 206 ILE B O 1
ATOM 4026 N N . LEU B 1 207 ? -5.441 -28.359 -1.109 1 98.19 207 LEU B N 1
ATOM 4027 C CA . LEU B 1 207 ? -6.66 -28.875 -1.726 1 98.19 207 LEU B CA 1
ATOM 4028 C C . LEU B 1 207 ? -6.328 -29.812 -2.889 1 98.19 207 LEU B C 1
ATOM 4030 O O . LEU B 1 207 ? -7.027 -30.797 -3.113 1 98.19 207 LEU B O 1
ATOM 4034 N N . GLY B 1 208 ? -5.27 -29.391 -3.617 1 98.19 208 GLY B N 1
ATOM 4035 C CA . GLY B 1 208 ? -4.781 -30.172 -4.75 1 98.19 208 GLY B CA 1
ATOM 4036 C C . GLY B 1 208 ? -3.705 -29.438 -5.539 1 98.19 208 GLY B C 1
ATOM 4037 O O . GLY B 1 208 ? -3.375 -28.297 -5.242 1 98.19 208 GLY B O 1
ATOM 4038 N N . SER B 1 209 ? -3.133 -30.172 -6.477 1 98.56 209 SER B N 1
ATOM 4039 C CA . SER B 1 209 ? -2.117 -29.609 -7.363 1 98.56 209 SER B CA 1
ATOM 4040 C C . SER B 1 209 ? -2.232 -30.188 -8.766 1 98.56 209 SER B C 1
ATOM 4042 O O . SER B 1 209 ? -2.721 -31.297 -8.953 1 98.56 209 SER B O 1
ATOM 4044 N N . VAL B 1 210 ? -1.853 -29.406 -9.695 1 98.5 210 VAL B N 1
ATOM 4045 C CA . VAL B 1 210 ? -1.915 -29.828 -11.094 1 98.5 210 VAL B CA 1
ATOM 4046 C C . VAL B 1 210 ? -0.659 -29.375 -11.828 1 98.5 210 VAL B C 1
ATOM 4048 O O . VAL B 1 210 ? -0.077 -28.328 -11.492 1 98.5 210 VAL B O 1
ATOM 4051 N N . TYR B 1 211 ? -0.237 -30.109 -12.797 1 98 211 TYR B N 1
ATOM 4052 C CA . TYR B 1 211 ? 0.656 -29.609 -13.836 1 98 211 TYR B CA 1
ATOM 4053 C C . TYR B 1 211 ? -0.098 -28.734 -14.828 1 98 211 TYR B C 1
ATOM 4055 O O . TYR B 1 211 ? -1.247 -29.031 -15.172 1 98 211 TYR B O 1
ATOM 4063 N N . ARG B 1 212 ? 0.464 -27.75 -15.25 1 97.44 212 ARG B N 1
ATOM 4064 C CA . ARG B 1 212 ? 0.055 -27 -16.422 1 97.44 212 ARG B CA 1
ATOM 4065 C C . ARG B 1 212 ? 1.072 -27.156 -17.562 1 97.44 212 ARG B C 1
ATOM 4067 O O . ARG B 1 212 ? 2.203 -26.672 -17.453 1 97.44 212 ARG B O 1
ATOM 4074 N N . ILE B 1 213 ? 0.647 -27.781 -18.578 1 97.38 213 ILE B N 1
ATOM 4075 C CA . ILE B 1 213 ? 1.572 -28.266 -19.594 1 97.38 213 ILE B CA 1
ATOM 4076 C C . ILE B 1 213 ? 1.366 -27.5 -20.906 1 97.38 213 ILE B C 1
ATOM 4078 O O . ILE B 1 213 ? 0.238 -27.375 -21.391 1 97.38 213 ILE B O 1
ATOM 4082 N N . ASN B 1 214 ? 2.385 -26.938 -21.422 1 95.38 214 ASN B N 1
ATOM 4083 C CA . ASN B 1 214 ? 2.379 -26.266 -22.719 1 95.38 214 ASN B CA 1
ATOM 4084 C C . ASN B 1 214 ? 3.609 -26.641 -23.547 1 95.38 214 ASN B C 1
ATOM 4086 O O . ASN B 1 214 ? 4.723 -26.203 -23.25 1 95.38 214 ASN B O 1
ATOM 4090 N N . LYS B 1 215 ? 3.453 -27.328 -24.672 1 93.12 215 LYS B N 1
ATOM 4091 C CA . LYS B 1 215 ? 4.566 -27.828 -25.484 1 93.12 215 LYS B CA 1
ATOM 4092 C C . LYS B 1 215 ? 4.984 -26.812 -26.531 1 93.12 215 LYS B C 1
ATOM 4094 O O . LYS B 1 215 ? 6.055 -26.922 -27.125 1 93.12 215 LYS B O 1
ATOM 4099 N N . SER B 1 216 ? 4.242 -25.812 -26.75 1 92.44 216 SER B N 1
ATOM 4100 C CA . SER B 1 216 ? 4.473 -24.891 -27.844 1 92.44 216 SER B CA 1
ATOM 4101 C C . SER B 1 216 ? 4.957 -23.531 -27.344 1 92.44 216 SER B C 1
ATOM 4103 O O . SER B 1 216 ? 5.219 -22.625 -28.125 1 92.44 216 SER B O 1
ATOM 4105 N N . SER B 1 217 ? 4.973 -23.375 -26.016 1 91.81 217 SER B N 1
ATOM 4106 C CA . SER B 1 217 ? 5.324 -22.078 -25.438 1 91.81 217 SER B CA 1
ATOM 4107 C C . SER B 1 217 ? 5.953 -22.234 -24.062 1 91.81 217 SER B C 1
ATOM 4109 O O . SER B 1 217 ? 5.684 -23.203 -23.359 1 91.81 217 SER B O 1
ATOM 4111 N N . TRP B 1 218 ? 6.848 -21.297 -23.688 1 92.12 218 TRP B N 1
ATOM 4112 C CA . TRP B 1 218 ? 7.41 -21.281 -22.344 1 92.12 218 TRP B CA 1
ATOM 4113 C C . TRP B 1 218 ? 6.375 -20.812 -21.328 1 92.12 218 TRP B C 1
ATOM 4115 O O . TRP B 1 218 ? 6.539 -21.016 -20.125 1 92.12 218 TRP B O 1
ATOM 4125 N N . LYS B 1 219 ? 5.332 -20.156 -21.797 1 92.06 219 LYS B N 1
ATOM 4126 C CA . LYS B 1 219 ? 4.215 -19.781 -20.938 1 92.06 219 LYS B CA 1
ATOM 4127 C C . LYS B 1 219 ? 3.268 -20.953 -20.719 1 92.06 219 LYS B C 1
ATOM 4129 O O . LYS B 1 219 ? 2.703 -21.5 -21.672 1 92.06 219 LYS B O 1
ATOM 4134 N N . THR B 1 220 ? 3.043 -21.203 -19.484 1 91.44 220 THR B N 1
ATOM 4135 C CA . THR B 1 220 ? 2.312 -22.438 -19.203 1 91.44 220 THR B CA 1
ATOM 4136 C C . THR B 1 220 ? 0.987 -22.125 -18.5 1 91.44 220 THR B C 1
ATOM 4138 O O . THR B 1 220 ? 0.384 -23.016 -17.891 1 91.44 220 THR B O 1
ATOM 4141 N N . ASN B 1 221 ? 0.537 -20.906 -18.594 1 90.12 221 ASN B N 1
ATOM 4142 C CA . ASN B 1 221 ? -0.762 -20.531 -18.031 1 90.12 221 ASN B CA 1
ATOM 4143 C C . ASN B 1 221 ? -1.905 -21.203 -18.797 1 90.12 221 ASN B C 1
ATOM 4145 O O . ASN B 1 221 ? -1.872 -21.297 -20.016 1 90.12 221 ASN B O 1
ATOM 4149 N N . VAL B 1 222 ? -2.896 -21.594 -18.078 1 90.19 222 VAL B N 1
ATOM 4150 C CA . VAL B 1 222 ? -4.066 -22.234 -18.672 1 90.19 222 VAL B CA 1
ATOM 4151 C C . VAL B 1 222 ? -4.75 -21.266 -19.641 1 90.19 222 VAL B C 1
ATOM 4153 O O . VAL B 1 222 ? -5.207 -21.672 -20.703 1 90.19 222 VAL B O 1
ATOM 4156 N N . ALA B 1 223 ? -4.859 -20 -19.281 1 86.5 223 ALA B N 1
ATOM 4157 C CA . ALA B 1 223 ? -5.465 -18.969 -20.125 1 86.5 223 ALA B CA 1
ATOM 4158 C C . ALA B 1 223 ? -4.746 -18.875 -21.469 1 86.5 223 ALA B C 1
ATOM 4160 O O . ALA B 1 223 ? -5.293 -18.328 -22.438 1 86.5 223 ALA B O 1
ATOM 4161 N N . GLN B 1 224 ? -3.512 -19.422 -21.5 1 87.44 224 GLN B N 1
ATOM 4162 C CA . GLN B 1 224 ? -2.729 -19.391 -22.734 1 87.44 224 GLN B CA 1
ATOM 4163 C C . GLN B 1 224 ? -2.812 -20.734 -23.469 1 87.44 224 GLN B C 1
ATOM 4165 O O . GLN B 1 224 ? -2.002 -21.016 -24.359 1 87.44 224 GLN B O 1
ATOM 4170 N N . GLY B 1 225 ? -3.684 -21.609 -23.031 1 87.38 225 GLY B N 1
ATOM 4171 C CA . GLY B 1 225 ? -3.965 -22.828 -23.781 1 87.38 225 GLY B CA 1
ATOM 4172 C C . GLY B 1 225 ? -3.295 -24.047 -23.188 1 87.38 225 GLY B C 1
ATOM 4173 O O . GLY B 1 225 ? -3.264 -25.109 -23.812 1 87.38 225 GLY B O 1
ATOM 4174 N N . SER B 1 226 ? -2.783 -23.938 -22.031 1 92.44 226 SER B N 1
ATOM 4175 C CA . SER B 1 226 ? -2.098 -25.062 -21.422 1 92.44 226 SER B CA 1
ATOM 4176 C C . SER B 1 226 ? -3.09 -26.141 -20.984 1 92.44 226 SER B C 1
ATOM 4178 O O . SER B 1 226 ? -4.211 -25.828 -20.578 1 92.44 226 SER B O 1
ATOM 4180 N N . LEU B 1 227 ? -2.617 -27.359 -21.047 1 94.69 227 LEU B N 1
ATOM 4181 C CA . LEU B 1 227 ? -3.365 -28.5 -20.531 1 94.69 227 LEU B CA 1
ATOM 4182 C C . LEU B 1 227 ? -3.094 -28.703 -19.047 1 94.69 227 LEU B C 1
ATOM 4184 O O . LEU B 1 227 ? -1.982 -28.469 -18.562 1 94.69 227 LEU B O 1
ATOM 4188 N N . THR B 1 228 ? -4.109 -29.172 -18.406 1 96.62 228 THR B N 1
ATOM 4189 C CA . THR B 1 228 ? -3.957 -29.406 -16.969 1 96.62 228 THR B CA 1
ATOM 4190 C C . THR B 1 228 ? -4.031 -30.906 -16.672 1 96.62 228 THR B C 1
ATOM 4192 O O . THR B 1 228 ? -4.848 -31.625 -17.25 1 96.62 228 THR B O 1
ATOM 4195 N N . GLN B 1 229 ? -3.102 -31.375 -15.797 1 97.25 229 GLN B N 1
ATOM 4196 C CA . GLN B 1 229 ? -3.061 -32.75 -15.352 1 97.25 229 GLN B CA 1
ATOM 4197 C C . GLN B 1 229 ? -2.848 -32.844 -13.836 1 97.25 229 GLN B C 1
ATOM 4199 O O . GLN B 1 229 ? -2 -32.125 -13.289 1 97.25 229 GLN B O 1
ATOM 4204 N N . VAL B 1 230 ? -3.615 -33.719 -13.203 1 97.94 230 VAL B N 1
ATOM 4205 C CA . VAL B 1 230 ? -3.502 -33.875 -11.758 1 97.94 230 VAL B CA 1
ATOM 4206 C C . VAL B 1 230 ? -2.08 -34.281 -11.391 1 97.94 230 VAL B C 1
ATOM 4208 O O . VAL B 1 230 ? -1.468 -35.094 -12.078 1 97.94 230 VAL B O 1
ATOM 4211 N N . LEU B 1 231 ? -1.584 -33.656 -10.367 1 97.62 231 LEU B N 1
ATOM 4212 C CA . LEU B 1 231 ? -0.301 -34 -9.766 1 97.62 231 LEU B CA 1
ATOM 4213 C C . LEU B 1 231 ? -0.464 -34.312 -8.273 1 97.62 231 LEU B C 1
ATOM 4215 O O . LEU B 1 231 ? -1.039 -33.5 -7.535 1 97.62 231 LEU B O 1
ATOM 4219 N N . LEU B 1 232 ? -0.055 -35.469 -7.844 1 96.62 232 LEU B N 1
ATOM 4220 C CA . LEU B 1 232 ? 0.074 -35.719 -6.41 1 96.62 232 LEU B CA 1
ATOM 4221 C C . LEU B 1 232 ? 1.342 -35.062 -5.863 1 96.62 232 LEU B C 1
ATOM 4223 O O . LEU B 1 232 ? 2.453 -35.469 -6.211 1 96.62 232 LEU B O 1
ATOM 4227 N N . PRO B 1 233 ? 1.176 -34.125 -5.074 1 96.56 233 PRO B N 1
ATOM 4228 C CA . PRO B 1 233 ? 2.373 -33.406 -4.617 1 96.56 233 PRO B CA 1
ATOM 4229 C C . PRO B 1 233 ? 3.246 -34.281 -3.695 1 96.56 233 PRO B C 1
ATOM 4231 O O . PRO B 1 233 ? 2.727 -35.031 -2.883 1 96.56 233 PRO B O 1
ATOM 4234 N N . ASN B 1 234 ? 4.535 -34.219 -3.842 1 96.62 234 ASN B N 1
ATOM 4235 C CA . ASN B 1 234 ? 5.441 -34.781 -2.857 1 96.62 234 ASN B CA 1
ATOM 4236 C C . ASN B 1 234 ? 5.566 -33.906 -1.62 1 96.62 234 ASN B C 1
ATOM 4238 O O . ASN B 1 234 ? 4.977 -32.844 -1.562 1 96.62 234 ASN B O 1
ATOM 4242 N N . HIS B 1 235 ? 6.234 -34.375 -0.667 1 97.56 235 HIS B N 1
ATOM 4243 C CA . HIS B 1 235 ? 6.348 -33.688 0.617 1 97.56 235 HIS B CA 1
ATOM 4244 C C . HIS B 1 235 ? 7.004 -32.312 0.458 1 97.56 235 HIS B C 1
ATOM 4246 O O . HIS B 1 235 ? 6.582 -31.359 1.087 1 97.56 235 HIS B O 1
ATOM 4252 N N . GLU B 1 236 ? 8 -32.25 -0.371 1 97.56 236 GLU B N 1
ATOM 4253 C CA . GLU B 1 236 ? 8.719 -31 -0.59 1 97.56 236 GLU B CA 1
ATOM 4254 C C . GLU B 1 236 ? 7.801 -29.938 -1.172 1 97.56 236 GLU B C 1
ATOM 4256 O O . GLU B 1 236 ? 7.812 -28.781 -0.721 1 97.56 236 GLU B O 1
ATOM 4261 N N . LEU B 1 237 ? 7.016 -30.312 -2.119 1 97.69 237 LEU B N 1
ATOM 4262 C CA . LEU B 1 237 ? 6.07 -29.406 -2.758 1 97.69 237 LEU B CA 1
ATOM 4263 C C . LEU B 1 237 ? 5.016 -28.938 -1.765 1 97.69 237 LEU B C 1
ATOM 4265 O O . LEU B 1 237 ? 4.648 -27.766 -1.758 1 97.69 237 LEU B O 1
ATOM 4269 N N . GLU B 1 238 ? 4.574 -29.844 -0.941 1 98.19 238 GLU B N 1
ATOM 4270 C CA . GLU B 1 238 ? 3.586 -29.5 0.076 1 98.19 238 GLU B CA 1
ATOM 4271 C C . GLU B 1 238 ? 4.148 -28.469 1.064 1 98.19 238 GLU B C 1
ATOM 4273 O O . GLU B 1 238 ? 3.521 -27.453 1.328 1 98.19 238 GLU B O 1
ATOM 4278 N N . GLU B 1 239 ? 5.277 -28.766 1.551 1 98.25 239 GLU B N 1
ATOM 4279 C CA . GLU B 1 239 ? 5.914 -27.891 2.531 1 98.25 239 GLU B CA 1
ATOM 4280 C C . GLU B 1 239 ? 6.191 -26.516 1.944 1 98.25 239 GLU B C 1
ATOM 4282 O O . GLU B 1 239 ? 5.949 -25.5 2.598 1 98.25 239 GLU B O 1
ATOM 4287 N N . LEU B 1 240 ? 6.723 -26.531 0.78 1 98.44 240 LEU B N 1
ATOM 4288 C CA . LEU B 1 240 ? 7.039 -25.281 0.083 1 98.44 240 LEU B CA 1
ATOM 4289 C C . LEU B 1 240 ? 5.789 -24.438 -0.106 1 98.44 240 LEU B C 1
ATOM 4291 O O . LEU B 1 240 ? 5.82 -23.219 0.122 1 98.44 240 LEU B O 1
ATOM 4295 N N . SER B 1 241 ? 4.707 -25.047 -0.519 1 98.75 241 SER B N 1
ATOM 4296 C CA . SER B 1 241 ? 3.455 -24.344 -0.784 1 98.75 241 SER B CA 1
ATOM 4297 C C . SER B 1 241 ? 2.873 -23.75 0.494 1 98.75 241 SER B C 1
ATOM 4299 O O . SER B 1 241 ? 2.459 -22.594 0.513 1 98.75 2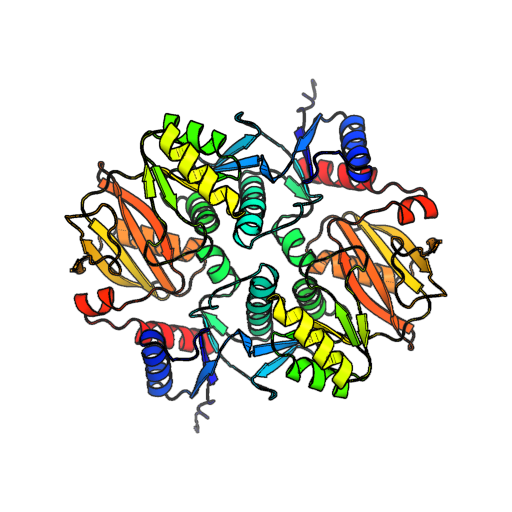41 SER B O 1
ATOM 4301 N N . LEU B 1 242 ? 2.879 -24.547 1.533 1 98.75 242 LEU B N 1
ATOM 4302 C CA . LEU B 1 242 ? 2.338 -24.062 2.801 1 98.75 242 LEU B CA 1
ATOM 4303 C C . LEU B 1 242 ? 3.213 -22.969 3.385 1 98.75 242 LEU B C 1
ATOM 4305 O O . LEU B 1 242 ? 2.703 -22 3.967 1 98.75 242 LEU B O 1
ATOM 4309 N N . LYS B 1 243 ? 4.539 -23.109 3.215 1 98.75 243 LYS B N 1
ATOM 4310 C CA . LYS B 1 243 ? 5.465 -22.078 3.662 1 98.75 243 LYS B CA 1
ATOM 4311 C C . LYS B 1 243 ? 5.223 -20.75 2.924 1 98.75 243 LYS B C 1
ATOM 4313 O O . LYS B 1 243 ? 5.273 -19.688 3.527 1 98.75 243 LYS B O 1
ATOM 4318 N N . ALA B 1 244 ? 4.941 -20.812 1.635 1 98.81 244 ALA B N 1
ATOM 4319 C CA . ALA B 1 244 ? 4.664 -19.641 0.826 1 98.81 244 ALA B CA 1
ATOM 4320 C C . ALA B 1 244 ? 3.389 -18.938 1.29 1 98.81 244 ALA B C 1
ATOM 4322 O O . ALA B 1 244 ? 3.365 -17.719 1.452 1 98.81 244 ALA B O 1
ATOM 4323 N N . VAL B 1 245 ? 2.361 -19.719 1.524 1 98.81 245 VAL B N 1
ATOM 4324 C CA . VAL B 1 245 ? 1.079 -19.188 1.973 1 98.81 245 VAL B CA 1
ATOM 4325 C C . VAL B 1 245 ? 1.244 -18.516 3.336 1 98.81 245 VAL B C 1
ATOM 4327 O O . VAL B 1 245 ? 0.723 -17.422 3.568 1 98.81 245 VAL B O 1
ATOM 4330 N N . LYS B 1 246 ? 1.996 -19.156 4.172 1 98.75 246 LYS B N 1
ATOM 4331 C CA . LYS B 1 246 ? 2.25 -18.625 5.508 1 98.75 246 LYS B CA 1
ATOM 4332 C C . LYS B 1 246 ? 3.057 -17.328 5.434 1 98.75 246 LYS B C 1
ATOM 4334 O O . LYS B 1 246 ? 2.756 -16.359 6.141 1 98.75 246 LYS B O 1
ATOM 4339 N N . ALA B 1 247 ? 4.062 -17.297 4.605 1 98.69 247 ALA B N 1
ATOM 4340 C CA . ALA B 1 247 ? 4.93 -16.125 4.465 1 98.69 247 ALA B CA 1
ATOM 4341 C C . ALA B 1 247 ? 4.133 -14.891 4.043 1 98.69 247 ALA B C 1
ATOM 4343 O O . ALA B 1 247 ? 4.453 -13.773 4.441 1 98.69 247 ALA B O 1
ATOM 4344 N N . LEU B 1 248 ? 3.094 -15.125 3.309 1 98.75 248 LEU B N 1
ATOM 4345 C CA . LEU B 1 248 ? 2.289 -14.023 2.789 1 98.75 248 LEU B CA 1
ATOM 4346 C C . LEU B 1 248 ? 1.021 -13.836 3.617 1 98.75 248 LEU B C 1
ATOM 4348 O O . LEU B 1 248 ? 0.224 -12.938 3.346 1 98.75 248 LEU B O 1
ATOM 4352 N N . LYS B 1 249 ? 0.811 -14.727 4.586 1 98.69 249 LYS B N 1
ATOM 4353 C CA . LYS B 1 249 ? -0.334 -14.703 5.492 1 98.69 249 LYS B CA 1
ATOM 4354 C C . LYS B 1 249 ? -1.646 -14.82 4.723 1 98.69 249 LYS B C 1
ATOM 4356 O O . LYS B 1 249 ? -2.59 -14.062 4.977 1 98.69 249 LYS B O 1
ATOM 4361 N N . LEU B 1 250 ? -1.645 -15.656 3.762 1 98.88 250 LEU B N 1
ATOM 4362 C CA . LEU B 1 250 ? -2.836 -15.859 2.945 1 98.88 250 LEU B CA 1
ATOM 4363 C C . LEU B 1 250 ? -3.729 -16.938 3.545 1 98.88 250 LEU B C 1
ATOM 4365 O O . LEU B 1 250 ? -3.232 -17.938 4.086 1 98.88 250 LEU B O 1
ATOM 4369 N N . ASP B 1 251 ? -5.039 -16.781 3.432 1 98.88 251 ASP B N 1
ATOM 4370 C CA . ASP B 1 251 ? -6.027 -17.781 3.838 1 98.88 251 ASP B CA 1
ATOM 4371 C C . ASP B 1 251 ? -6.207 -18.844 2.76 1 98.88 251 ASP B C 1
ATOM 4373 O O . ASP B 1 251 ? -6.512 -20 3.066 1 98.88 251 ASP B O 1
ATOM 4377 N N . TYR B 1 252 ? -6.117 -18.469 1.597 1 98.88 252 TYR B N 1
ATOM 4378 C CA . TYR B 1 252 ? -6.109 -19.359 0.449 1 98.88 252 TYR B CA 1
ATOM 4379 C C . TYR B 1 252 ? -5.305 -18.766 -0.703 1 98.88 252 TYR B C 1
ATOM 4381 O O . TYR B 1 252 ? -5.082 -17.562 -0.753 1 98.88 252 TYR B O 1
ATOM 4389 N N . ALA B 1 253 ? -4.844 -19.625 -1.612 1 98.88 253 ALA B N 1
ATOM 4390 C CA . ALA B 1 253 ? -3.984 -19.109 -2.682 1 98.88 253 ALA B CA 1
ATOM 4391 C C . ALA B 1 253 ? -3.758 -20.172 -3.752 1 98.88 253 ALA B C 1
ATOM 4393 O O . ALA B 1 253 ? -3.992 -21.359 -3.516 1 98.88 253 ALA B O 1
ATOM 4394 N N . GLY B 1 254 ? -3.461 -19.75 -4.891 1 98.62 254 GLY B N 1
ATOM 4395 C CA . GLY B 1 254 ? -2.811 -20.547 -5.918 1 98.62 254 GLY B CA 1
ATOM 4396 C C . GLY B 1 254 ? -1.329 -20.25 -6.051 1 98.62 254 GLY B C 1
ATOM 4397 O O . GLY B 1 254 ? -0.939 -19.109 -6.328 1 98.62 254 GLY B O 1
ATOM 4398 N N . ILE B 1 255 ? -0.517 -21.266 -5.883 1 98.75 255 ILE B N 1
ATOM 4399 C CA . ILE B 1 255 ? 0.931 -21.094 -5.93 1 98.75 255 ILE B CA 1
ATOM 4400 C C . ILE B 1 255 ? 1.476 -21.641 -7.242 1 98.75 255 ILE B C 1
ATOM 4402 O O . ILE B 1 255 ? 1.252 -22.812 -7.562 1 98.75 255 ILE B O 1
ATOM 4406 N N . ASP B 1 256 ? 2.141 -20.844 -7.973 1 98.44 256 ASP B N 1
ATOM 4407 C CA . ASP B 1 256 ? 2.799 -21.25 -9.211 1 98.44 256 ASP B CA 1
ATOM 4408 C C . ASP B 1 256 ? 4.262 -21.609 -8.961 1 98.44 256 ASP B C 1
ATOM 4410 O O . ASP B 1 256 ? 5.051 -20.75 -8.547 1 98.44 256 ASP B O 1
ATOM 4414 N N . ILE B 1 257 ? 4.598 -22.812 -9.273 1 98.69 257 ILE B N 1
ATOM 4415 C CA . ILE B 1 257 ? 5.918 -23.359 -8.969 1 98.69 257 ILE B CA 1
ATOM 4416 C C . ILE B 1 257 ? 6.535 -23.953 -10.227 1 98.69 257 ILE B C 1
ATOM 4418 O O . ILE B 1 257 ? 5.855 -24.641 -11 1 98.69 257 ILE B O 1
ATOM 4422 N N . VAL B 1 258 ? 7.797 -23.656 -10.406 1 98.12 258 VAL B N 1
ATOM 4423 C CA . VAL B 1 258 ? 8.516 -24.234 -11.539 1 98.12 258 VAL B CA 1
ATOM 4424 C C . VAL B 1 258 ? 9.594 -25.203 -11.031 1 98.12 258 VAL B C 1
ATOM 4426 O O . VAL B 1 258 ? 10.078 -25.062 -9.906 1 98.12 258 VAL B O 1
ATOM 4429 N N . GLU B 1 259 ? 9.812 -26.141 -11.828 1 97.06 259 GLU B N 1
ATOM 4430 C CA . GLU B 1 259 ? 10.938 -27.047 -11.609 1 97.06 259 GLU B CA 1
ATOM 4431 C C . GLU B 1 259 ? 12.164 -26.609 -12.398 1 97.06 259 GLU B C 1
ATOM 4433 O O . GLU B 1 259 ? 12.102 -26.438 -13.617 1 97.06 259 GLU B O 1
ATOM 4438 N N . ASP B 1 260 ? 13.203 -26.359 -11.703 1 95.19 260 ASP B N 1
ATOM 4439 C CA . ASP B 1 260 ? 14.461 -26 -12.359 1 95.19 260 ASP B CA 1
ATOM 4440 C C . ASP B 1 260 ? 15.133 -27.234 -12.969 1 95.19 260 ASP B C 1
ATOM 4442 O O . ASP B 1 260 ? 14.711 -28.359 -12.719 1 95.19 260 ASP B O 1
ATOM 4446 N N . LYS B 1 261 ? 16.188 -27 -13.742 1 92.25 261 LYS B N 1
ATOM 4447 C CA . LYS B 1 261 ? 16.891 -28.062 -14.445 1 92.25 261 LYS B CA 1
ATOM 4448 C C . LYS B 1 261 ? 17.469 -29.094 -13.469 1 92.25 261 LYS B C 1
ATOM 4450 O O . LYS B 1 261 ? 17.562 -30.281 -13.781 1 92.25 261 LYS B O 1
ATOM 4455 N N . ASP B 1 262 ? 17.797 -28.625 -12.312 1 92.31 262 ASP B N 1
ATOM 4456 C CA . ASP B 1 262 ? 18.391 -29.516 -11.32 1 92.31 262 ASP B CA 1
ATOM 4457 C C . ASP B 1 262 ? 17.328 -30.219 -10.484 1 92.31 262 ASP B C 1
ATOM 4459 O O . ASP B 1 262 ? 17.656 -30.953 -9.555 1 92.31 262 ASP B O 1
ATOM 4463 N N . GLY B 1 263 ? 16.078 -29.984 -10.75 1 91.88 263 GLY B N 1
ATOM 4464 C CA . GLY B 1 263 ? 14.984 -30.641 -10.078 1 91.88 263 GLY B CA 1
ATOM 4465 C C . GLY B 1 263 ? 14.445 -29.859 -8.891 1 91.88 263 GLY B C 1
ATOM 4466 O O . GLY B 1 263 ? 13.414 -30.219 -8.32 1 91.88 263 GLY B O 1
ATOM 4467 N N . SER B 1 264 ? 15.133 -28.828 -8.57 1 95.38 264 SER B N 1
ATOM 4468 C CA . SER B 1 264 ? 14.68 -28.031 -7.438 1 95.38 264 SER B CA 1
ATOM 4469 C C . SER B 1 264 ? 13.469 -27.188 -7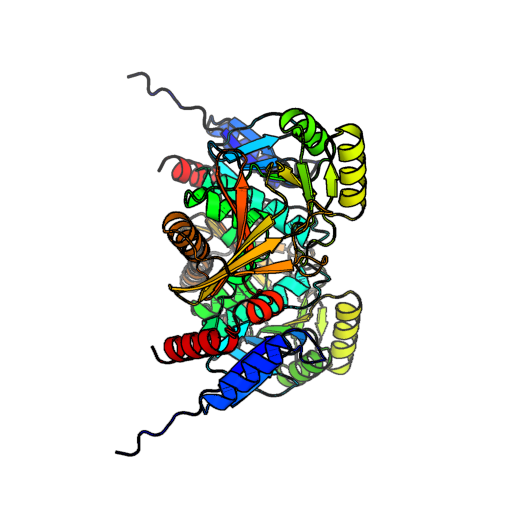.805 1 95.38 264 SER B C 1
ATOM 4471 O O . SER B 1 264 ? 13.25 -26.891 -8.977 1 95.38 264 SER B O 1
ATOM 4473 N N . TYR B 1 265 ? 12.633 -26.859 -6.801 1 98.06 265 TYR B N 1
ATOM 4474 C CA . TYR B 1 265 ? 11.438 -26.031 -6.992 1 98.06 265 TYR B CA 1
ATOM 4475 C C . TYR B 1 265 ? 11.734 -24.562 -6.734 1 98.06 265 TYR B C 1
ATOM 4477 O O . TYR B 1 265 ? 12.547 -24.234 -5.867 1 98.06 265 TYR B O 1
ATOM 4485 N N . LYS B 1 266 ? 11.094 -23.703 -7.461 1 98.38 266 LYS B N 1
ATOM 4486 C CA . LYS B 1 266 ? 11.055 -22.266 -7.211 1 98.38 266 LYS B CA 1
ATOM 4487 C C . LYS B 1 266 ? 9.633 -21.719 -7.344 1 98.38 266 LYS B C 1
ATOM 4489 O O . LYS B 1 266 ? 8.906 -22.078 -8.273 1 98.38 266 LYS B O 1
ATOM 4494 N N . VAL B 1 267 ? 9.234 -20.969 -6.371 1 98.69 267 VAL B N 1
ATOM 4495 C CA . VAL B 1 267 ? 7.953 -20.281 -6.48 1 98.69 267 VAL B CA 1
ATOM 4496 C C . VAL B 1 267 ? 8.102 -19.047 -7.367 1 98.69 267 VAL B C 1
ATOM 4498 O O . VAL B 1 267 ? 8.961 -18.203 -7.121 1 98.69 267 VAL B O 1
ATOM 4501 N N . ILE B 1 268 ? 7.246 -18.906 -8.367 1 97.75 268 ILE B N 1
ATOM 4502 C CA . ILE B 1 268 ? 7.398 -17.781 -9.281 1 97.75 268 ILE B CA 1
ATOM 4503 C C . ILE B 1 268 ? 6.285 -16.766 -9.039 1 97.75 268 ILE B C 1
ATOM 4505 O O . ILE B 1 268 ? 6.438 -15.578 -9.336 1 97.75 268 ILE B O 1
ATOM 4509 N N . GLU B 1 269 ? 5.168 -17.234 -8.477 1 97.94 269 GLU B N 1
ATOM 4510 C CA . GLU B 1 269 ? 4.047 -16.344 -8.188 1 97.94 269 GLU B CA 1
ATOM 4511 C C . GLU B 1 269 ? 3.078 -16.969 -7.195 1 97.94 269 GLU B C 1
ATOM 4513 O O . GLU B 1 269 ? 2.896 -18.188 -7.188 1 97.94 269 GLU B O 1
ATOM 4518 N N . VAL B 1 270 ? 2.562 -16.219 -6.352 1 98.56 270 VAL B N 1
ATOM 4519 C CA . VAL B 1 270 ? 1.462 -16.625 -5.484 1 98.56 270 VAL B CA 1
ATOM 4520 C C . VAL B 1 270 ? 0.239 -15.75 -5.758 1 98.56 270 VAL B C 1
ATOM 4522 O O . VAL B 1 270 ? 0.305 -14.523 -5.641 1 98.56 270 VAL B O 1
ATOM 4525 N N . ASN B 1 271 ? -0.815 -16.375 -6.113 1 97.81 271 ASN B N 1
ATOM 4526 C CA . ASN B 1 271 ? -2.051 -15.656 -6.418 1 97.81 271 ASN B CA 1
ATOM 4527 C C . ASN B 1 271 ? -3.027 -15.703 -5.246 1 97.81 271 ASN B C 1
ATOM 4529 O O . ASN B 1 271 ? -3.451 -16.781 -4.824 1 97.81 271 ASN B O 1
ATOM 4533 N N . ALA B 1 272 ? -3.418 -14.539 -4.777 1 98.38 272 ALA B N 1
ATOM 4534 C CA . ALA B 1 272 ? -4.309 -14.422 -3.623 1 98.38 272 ALA B CA 1
ATOM 4535 C C . ALA B 1 272 ? -5.766 -14.609 -4.035 1 98.38 272 ALA B C 1
ATOM 4537 O O . ALA B 1 272 ? -6.637 -14.805 -3.186 1 98.38 272 ALA B O 1
ATOM 4538 N N . ALA B 1 273 ? -6.09 -14.531 -5.266 1 97.75 273 ALA B N 1
ATOM 4539 C CA . ALA B 1 273 ? -7.426 -14.766 -5.812 1 97.75 273 ALA B CA 1
ATOM 4540 C C . ALA B 1 273 ? -7.355 -15.578 -7.102 1 97.75 273 ALA B C 1
ATOM 4542 O O . ALA B 1 273 ? -7.789 -15.109 -8.164 1 97.75 273 ALA B O 1
ATOM 4543 N N . PRO B 1 274 ? -6.91 -16.75 -6.984 1 97.06 274 PRO B N 1
ATOM 4544 C CA . PRO B 1 274 ? -6.727 -17.562 -8.188 1 97.06 274 PRO B CA 1
ATOM 4545 C C . PRO B 1 274 ? -8.047 -17.953 -8.852 1 97.06 274 PRO B C 1
ATOM 4547 O O . PRO B 1 274 ? -9.062 -18.109 -8.172 1 97.06 274 PRO B O 1
ATOM 4550 N N . LEU B 1 275 ? -7.992 -18.016 -10.148 1 94.69 275 LEU B N 1
ATOM 4551 C CA . LEU B 1 275 ? -9.047 -18.75 -10.844 1 94.69 275 LEU B CA 1
ATOM 4552 C C . LEU B 1 275 ? -8.82 -20.25 -10.75 1 94.69 275 LEU B C 1
ATOM 4554 O O . LEU B 1 275 ? -7.703 -20.703 -10.484 1 94.69 275 LEU B O 1
ATOM 4558 N N . TRP B 1 276 ? -9.938 -21 -10.891 1 96.88 276 TRP B N 1
ATOM 4559 C CA . TRP B 1 276 ? -9.727 -22.406 -10.625 1 96.88 276 TRP B CA 1
ATOM 4560 C C . TRP B 1 276 ? -10.422 -23.266 -11.672 1 96.88 276 TRP B C 1
ATOM 4562 O O . TRP B 1 276 ? -10.734 -24.438 -11.422 1 96.88 276 TRP B O 1
ATOM 4572 N N . LYS B 1 277 ? -10.703 -22.656 -12.844 1 93.81 277 LYS B N 1
ATOM 4573 C CA . LYS B 1 277 ? -11.352 -23.438 -13.891 1 93.81 277 LYS B CA 1
ATOM 4574 C C . LYS B 1 277 ? -10.508 -24.656 -14.273 1 93.81 277 LYS B C 1
ATOM 4576 O O . LYS B 1 277 ? -10.992 -25.781 -14.242 1 93.81 277 LYS B O 1
ATOM 4581 N N . GLY B 1 278 ? -9.25 -24.391 -14.688 1 93.94 278 GLY B N 1
ATOM 4582 C CA . GLY B 1 278 ? -8.367 -25.5 -15.047 1 93.94 278 GLY B CA 1
ATOM 4583 C C . GLY B 1 278 ? -8.172 -26.5 -13.922 1 93.94 278 GLY B C 1
ATOM 4584 O O . GLY B 1 278 ? -8.141 -27.703 -14.156 1 93.94 278 GLY B O 1
ATOM 4585 N N . PHE B 1 279 ? -8.031 -26.031 -12.75 1 97.12 279 PHE B N 1
ATOM 4586 C CA . PHE B 1 279 ? -7.887 -26.875 -11.57 1 97.12 279 PHE B CA 1
ATOM 4587 C C . PHE B 1 279 ? -9.109 -27.766 -11.383 1 97.12 279 PHE B C 1
ATOM 4589 O O . PHE B 1 279 ? -8.977 -28.969 -11.172 1 97.12 279 PHE B O 1
ATOM 4596 N N . TYR B 1 280 ? -10.266 -27.172 -11.492 1 96.81 280 TYR B N 1
ATOM 4597 C CA . TYR B 1 280 ? -11.516 -27.891 -11.336 1 96.81 280 TYR B CA 1
ATOM 4598 C C . TYR B 1 280 ? -11.68 -28.953 -12.43 1 96.81 280 TYR B C 1
ATOM 4600 O O . TYR B 1 280 ? -12.117 -30.062 -12.164 1 96.81 280 TYR B O 1
ATOM 4608 N N . GLU B 1 281 ? -11.336 -28.594 -13.617 1 95.56 281 GLU B N 1
ATOM 4609 C CA . GLU B 1 281 ? -11.461 -29.516 -14.734 1 95.56 281 GLU B CA 1
ATOM 4610 C C . GLU B 1 281 ? -10.586 -30.75 -14.531 1 95.56 281 GLU B C 1
ATOM 4612 O O . GLU B 1 281 ? -10.984 -31.859 -14.891 1 95.56 281 GLU B O 1
ATOM 4617 N N . ALA B 1 282 ? -9.469 -30.531 -13.984 1 97.25 282 ALA B N 1
ATOM 4618 C CA . ALA B 1 282 ? -8.516 -31.625 -13.797 1 97.25 282 ALA B CA 1
ATOM 4619 C C . ALA B 1 282 ? -8.859 -32.469 -12.57 1 97.25 282 ALA B C 1
ATOM 4621 O O . ALA B 1 282 ? -8.773 -33.688 -12.594 1 97.25 282 ALA B O 1
ATOM 4622 N N . THR B 1 283 ? -9.305 -31.812 -11.484 1 97.62 283 THR B N 1
ATOM 4623 C CA . THR B 1 283 ? -9.359 -32.469 -10.195 1 97.62 283 THR B CA 1
ATOM 4624 C C . THR B 1 283 ? -10.805 -32.781 -9.805 1 97.62 283 THR B C 1
ATOM 4626 O O . THR B 1 283 ? -11.062 -33.594 -8.898 1 97.62 283 THR B O 1
ATOM 4629 N N . HIS B 1 284 ? -11.766 -32.031 -10.375 1 97.31 284 HIS B N 1
ATOM 4630 C CA . HIS B 1 284 ? -13.188 -32.062 -10.039 1 97.31 284 HIS B CA 1
ATOM 4631 C C . HIS B 1 284 ? -13.422 -31.547 -8.625 1 97.31 284 HIS B C 1
ATOM 4633 O O . HIS B 1 284 ? -14.484 -31.797 -8.039 1 97.31 284 HIS B O 1
ATOM 4639 N N . ILE B 1 285 ? -12.414 -30.922 -8.047 1 97.69 285 ILE B N 1
ATOM 4640 C CA . ILE B 1 285 ? -12.555 -30.25 -6.754 1 97.69 285 ILE B CA 1
ATOM 4641 C C . ILE B 1 285 ? -12.875 -28.781 -6.961 1 97.69 285 ILE B C 1
ATOM 4643 O O . ILE B 1 285 ? -12.133 -28.062 -7.648 1 97.69 285 ILE B O 1
ATOM 4647 N N . ASN B 1 286 ? -13.961 -28.344 -6.422 1 97.56 286 ASN B N 1
ATOM 4648 C CA . ASN B 1 286 ? -14.328 -26.922 -6.488 1 97.56 286 ASN B CA 1
ATOM 4649 C C . ASN B 1 286 ? -13.805 -26.156 -5.281 1 97.56 286 ASN B C 1
ATOM 4651 O O . ASN B 1 286 ? -14.344 -26.281 -4.18 1 97.56 286 ASN B O 1
ATOM 4655 N N . PRO B 1 287 ? -12.844 -25.312 -5.426 1 98.56 287 PRO B N 1
ATOM 4656 C CA . PRO B 1 287 ? -12.242 -24.609 -4.293 1 98.56 28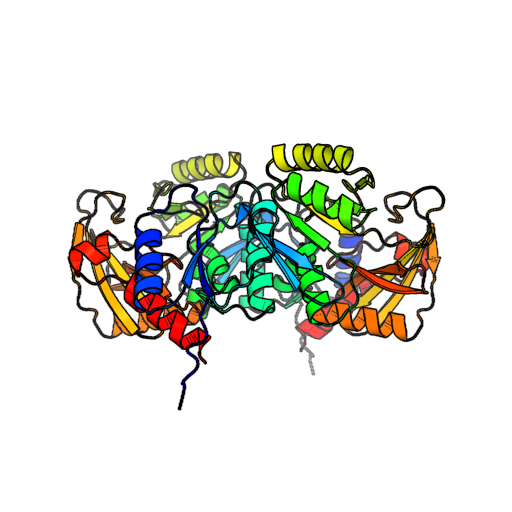7 PRO B CA 1
ATOM 4657 C C . PRO B 1 287 ? -13.25 -23.734 -3.549 1 98.56 287 PRO B C 1
ATOM 4659 O O . PRO B 1 287 ? -13.078 -23.469 -2.357 1 98.56 287 PRO B O 1
ATOM 4662 N N . ALA B 1 288 ? -14.305 -23.266 -4.238 1 98.75 288 ALA B N 1
ATOM 4663 C CA . ALA B 1 288 ? -15.273 -22.344 -3.652 1 98.75 288 ALA B CA 1
ATOM 4664 C C . ALA B 1 288 ? -15.859 -22.922 -2.361 1 98.75 288 ALA B C 1
ATOM 4666 O O . ALA B 1 288 ? -16.031 -22.188 -1.379 1 98.75 288 ALA B O 1
ATOM 4667 N N . LYS B 1 289 ? -16.156 -24.188 -2.398 1 98.56 289 LYS B N 1
ATOM 4668 C CA . LYS B 1 289 ? -16.734 -24.844 -1.227 1 98.56 289 LYS B CA 1
ATOM 4669 C C . LYS B 1 289 ? -15.805 -24.734 -0.025 1 98.56 289 LYS B C 1
ATOM 4671 O O . LYS B 1 289 ? -16.219 -24.312 1.059 1 98.56 289 LYS B O 1
ATOM 4676 N N . TYR B 1 290 ? -14.547 -25 -0.212 1 98.81 290 TYR B N 1
ATOM 4677 C CA . TYR B 1 290 ? -13.562 -25.031 0.861 1 98.81 290 TYR B CA 1
ATOM 4678 C C . TYR B 1 290 ? -13.227 -23.625 1.339 1 98.81 290 TYR B C 1
ATOM 4680 O O . TYR B 1 290 ? -13.016 -23.391 2.533 1 98.81 290 TYR B O 1
ATOM 4688 N N . ILE B 1 291 ? -13.188 -22.688 0.45 1 98.88 291 ILE B N 1
ATOM 4689 C CA . ILE B 1 291 ? -12.922 -21.297 0.782 1 98.88 291 ILE B CA 1
ATOM 4690 C C . ILE B 1 291 ? -14.023 -20.75 1.693 1 98.88 291 ILE B C 1
ATOM 4692 O O . ILE B 1 291 ? -13.742 -20.141 2.727 1 98.88 291 ILE B O 1
ATOM 4696 N N . ILE B 1 292 ? -15.281 -21.031 1.315 1 98.75 292 ILE B N 1
ATOM 4697 C CA . ILE B 1 292 ? -16.406 -20.5 2.074 1 98.75 292 ILE B CA 1
ATOM 4698 C C . ILE B 1 292 ? -16.484 -21.188 3.436 1 98.75 292 ILE B C 1
ATOM 4700 O O . ILE B 1 292 ? -16.719 -20.547 4.457 1 98.75 292 ILE B O 1
ATOM 4704 N N . GLU B 1 293 ? -16.266 -22.516 3.43 1 98.38 293 GLU B N 1
ATOM 4705 C CA . GLU B 1 293 ? -16.234 -23.219 4.707 1 98.38 293 GLU B CA 1
ATOM 4706 C C . GLU B 1 293 ? -15.164 -22.656 5.629 1 98.38 293 GLU B C 1
ATOM 4708 O O . GLU B 1 293 ? -15.391 -22.484 6.824 1 98.38 293 GLU B O 1
ATOM 4713 N N . TYR B 1 294 ? -14.062 -22.406 5.078 1 98.75 294 TYR B N 1
ATOM 4714 C CA . TYR B 1 294 ? -12.953 -21.828 5.836 1 98.75 294 TYR B CA 1
ATOM 4715 C C . TYR B 1 294 ? -13.328 -20.469 6.395 1 98.75 294 TYR B C 1
ATOM 4717 O O . TYR B 1 294 ? -13.086 -20.188 7.57 1 98.75 294 TYR B O 1
ATOM 4725 N N . LEU B 1 295 ? -13.875 -19.625 5.535 1 98.69 295 LEU B N 1
ATOM 4726 C CA . LEU B 1 295 ? -14.266 -18.281 5.949 1 98.69 295 LEU B CA 1
ATOM 4727 C C . LEU B 1 295 ? -15.281 -18.328 7.09 1 98.69 295 LEU B C 1
ATOM 4729 O O . LEU B 1 295 ? -15.156 -17.594 8.07 1 98.69 295 LEU B O 1
ATOM 4733 N N . ILE B 1 296 ? -16.25 -19.219 6.965 1 98.06 296 ILE B N 1
ATOM 4734 C CA . ILE B 1 296 ? -17.297 -19.328 7.977 1 98.06 296 ILE B CA 1
ATOM 4735 C C . ILE B 1 296 ? -16.688 -19.766 9.305 1 98.06 296 ILE B C 1
ATOM 4737 O O . ILE B 1 296 ? -17.047 -19.234 10.359 1 98.06 296 ILE B O 1
ATOM 4741 N N . LYS B 1 297 ? -15.789 -20.703 9.242 1 97.75 297 LYS B N 1
ATOM 4742 C CA . LYS B 1 297 ? -15.094 -21.125 10.461 1 97.75 297 LYS B CA 1
ATOM 4743 C C . LYS B 1 297 ? -14.344 -19.953 11.094 1 97.75 297 LYS B C 1
ATOM 4745 O O . LYS B 1 297 ? -14.328 -19.812 12.312 1 97.75 297 LYS B O 1
ATOM 4750 N N . LYS B 1 298 ? -13.758 -19.141 10.266 1 97.81 298 LYS B N 1
ATOM 4751 C CA . LYS B 1 298 ? -13 -18 10.742 1 97.81 298 LYS B CA 1
ATOM 4752 C C . LYS B 1 298 ? -13.922 -16.953 11.367 1 97.81 298 LYS B C 1
ATOM 4754 O O . LYS B 1 298 ? -13.555 -16.297 12.352 1 97.81 298 LYS B O 1
ATOM 4759 N N . ILE B 1 299 ? -15.07 -16.719 10.75 1 97.5 299 ILE B N 1
ATOM 4760 C CA . ILE B 1 299 ? -16.047 -15.766 11.266 1 97.5 299 ILE B CA 1
ATOM 4761 C C . ILE B 1 299 ? -16.531 -16.203 12.648 1 97.5 299 ILE B C 1
ATOM 4763 O O . ILE B 1 299 ? -16.688 -15.383 13.547 1 97.5 299 ILE B O 1
ATOM 4767 N N . ARG B 1 300 ? -16.672 -17.469 12.828 1 94.25 300 ARG B N 1
ATOM 4768 C CA . ARG B 1 300 ? -17.25 -18.016 14.047 1 94.25 300 ARG B CA 1
ATOM 4769 C C . ARG B 1 300 ? -16.203 -18.125 15.148 1 94.25 300 ARG B C 1
ATOM 4771 O O . ARG B 1 300 ? -16.547 -18.344 16.312 1 94.25 300 ARG B O 1
ATOM 4778 N N . LYS B 1 301 ? -15.062 -17.953 14.938 1 87.19 301 LYS B N 1
ATOM 4779 C CA . LYS B 1 301 ? -14.008 -17.969 15.953 1 87.19 301 LYS B CA 1
ATOM 4780 C C . LYS B 1 301 ? -13.898 -16.625 16.656 1 87.19 301 LYS B C 1
ATOM 4782 O O . LYS B 1 301 ? -13.703 -16.578 17.875 1 87.19 301 LYS B O 1
#

Sequence (602 aa):
MFTWWIDIRIAVIHESQKITESAKQLLLEIKNTGNTPIYIRISKLNPIITKDGLEFSYGGKRIDLDGAVIRNLGFISSTEQLMKRFDTLKALESSGVTLINSPDSMFIARDKFNSLLKLKMAKVPVPDTTIVEDPFEVMRLVNEWKDVVIKPVIGSLGLGSVRVSDPDIAFRVAKAILSVNQPVYVQKYVDKPERDIRVFVVGNSILGSVYRINKSSWKTNVAQGSLTQVLLPNHELEELSLKAVKALKLDYAGIDIVEDKDGSYKVIEVNAAPLWKGFYEATHINPAKYIIEYLIKKIRKMFTWWIDIRIAVIHESQKITESAKQLLLEIKNTGNTPIYIRISKLNPIITKDGLEFSYGGKRIDLDGAVIRNLGFISSTEQLMKRFDTLKALESSGVTLINSPDSMFIARDKFNSLLKLKMAKVPVPDTTIVEDPFEVMRLVNEWKDVVIKPVIGSLGLGSVRVSDPDIAFRVAKAILSVNQPVYVQKYVDKPERDIRVFVVGNSILGSVYRINKSSWKTNVAQGSLTQVLLPNHELEELSLKAVKALKLDYAGIDIVEDKDGSYKVIEVNAAPLWKGFYEATHINPAKYIIEYLIKKIRK